Protein AF-0000000076607196 (afdb_homodimer)

InterPro domains:
  IPR001736 Phospholipase D/Transphosphatidylase [PS50035] (88-115)
  IPR025202 Cardiolipin synthase-like, phospholipase D-like domain [PF13091] (19-142)
  IPR051406 Phospholipase D domain-containing protein [PTHR43856] (17-153)

Organism: NCBI:txid889453

Secondary structure (DSSP, 8-state):
-------EEEE-S-HHHHHHHHHHH--SEEEEE-S-B--HHHHHHHHHHHHTT-EEEEEEESBGGGGGS--HHHHHTT-EEEEE-TTTS-EE--EEEEETTTEEEEES--BSHHHHHTEE--EEEE--HHHHHHHHHHHHHHHHT-EETTS---B--SBHHHHHHHHHHHHHHHHHHHHHHHHHHHHHHTT----HHHHHHHHHHHHHHHHHHHHHHSTTSSTHHHHHHHHHTT-GGGSHHHHHTSHHHHTTS-HHHHHHHHHHHHHH-/-------EEEE-S-HHHHHHHHHHH--SEEEEE-S-B--HHHHHHHHHHHHTT-EEEEEEESBGGGGGS--HHHHHTT-EEEEE-TTTS-EE--EEEEETTTEEEEES--BSHHHHHTEE--EEEE--HHHHHHHHHHHHHHHHT-EETTS---B--SBHHHHHHHHHHHHHHHHHHHHHHHHHHHHHHTT----HHHHHHHHHHHHHHHHHHHHHHSTTSSTHHHHHHHHHTT-GGGSHHHHHTSHHHHTTS-HHHHHHHHHHHHHH-

Sequence (538 aa):
MINETTILKASFKNIKTSIIECIQNSQHEIKIAVAWFTNKEILGELIEKLDNGVTVSILISDDKINLRLDKDPFIRHGGEIRIIPSEHYKFLHEKFAIFDNEKILMGSYNYTYNAEYKNYESIIITDNKGVIKQYNVRFKKIIENSIVYGQSNFSSCISNGVIASEIELEQIENELRDELLNTLSECKNLKVKLNYNGIYDLIEKYGAIGTPKRLIATGVDSIQSGFVKLWEIKRLDLTFEAIILKDKYKILFDDNTINEALKRIDKFKMINETTILKASFKNIKTSIIECIQNSQHEIKIAVAWFTNKEILGELIEKLDNGVTVSILISDDKINLRLDKDPFIRHGGEIRIIPSEHYKFLHEKFAIFDNEKILMGSYNYTYNAEYKNYESIIITDNKGVIKQYNVRFKKIIENSIVYGQSNFSSCISNGVIASEIELEQIENELRDELLNTLSECKNLKVKLNYNGIYDLIEKYGAIGTPKRLIATGVDSIQSGFVKLWEIKRLDLTFEAIILKDKYKILFDDNTINEALKRIDKFK

Foldseek 3Di:
DPPPDKDKDKDFAPVVVVLLVLLQPFQAEKEWEAAAAAQLQSLLSNLVNLVNHHAYEYEYELACNNVNHDCVSVVVSPYFYKYADCVVHNTRHWTKMQGNLQKMKTWRAGNALCSRQPDRIMIIMIRDNVVSVVVVVVSVVRVVRIGTPPPDNGDHDDDPVVVVVRVLLVVLLVVLLVLLVVLVVVCVVVVQDAPSVVLVVQCVRRNSLNSLLVLLVVPDDDSVVRCVSCLVVPNNCSDSLNSCQPPSNVSSDDPVSVVSSVVSVVVSD/DPPPDKDKDKDFAPVVVVLLVLLQPFQAEKEWEAAAAAQLQSQLSNLVNLLNHHAYEYEYELACNNVNHDCVSVVVSPYFYWYQDCVVPNTRHWTKMQGNLQKMKTWRAGNALCSRQPDRIMIIMIRDNVVSVVVVVVSVVRVVRIGTPPPDNRDHDDDPVVVVVRVLLVVLLVVLLVLLVVLLVVCVVVVQDAPSVVLVVQCVRRNSLNSLLVLLVVPDDDSVVSCVSCLVVPNNCSDSLVSCQPPSNVSSDDPVSVVSSVVSVVVSD

Radius of gyration: 26.35 Å; Cα contacts (8 Å, |Δi|>4): 942; chains: 2; bounding box: 47×84×67 Å

Solvent-accessible surface area (backbone atoms only — not comparable to full-atom values): 27847 Å² total; per-residue (Å²): 129,85,81,74,78,67,50,73,42,75,43,69,61,67,55,67,57,54,52,50,51,50,57,71,69,43,71,51,35,36,42,36,36,28,34,40,55,49,38,41,36,60,52,28,56,50,43,54,39,30,75,69,67,23,48,44,41,37,38,31,24,28,37,49,69,36,67,75,33,84,56,60,68,41,42,74,58,66,38,43,51,30,25,26,45,46,92,84,42,53,33,46,53,27,26,37,35,36,34,52,88,52,36,33,40,36,20,38,57,40,46,29,62,52,40,70,61,42,34,40,36,35,37,39,38,30,45,44,64,67,56,48,52,52,49,50,53,50,50,54,56,52,54,72,61,38,43,53,62,87,77,63,77,64,42,69,41,68,4,58,34,42,49,44,52,48,48,52,51,51,49,50,42,50,51,47,34,51,51,54,51,50,38,50,52,50,36,52,74,68,65,55,90,58,66,56,71,60,50,55,48,35,36,71,42,15,25,54,59,34,31,48,51,50,56,62,70,60,31,69,75,71,72,37,44,46,51,50,55,29,45,76,71,72,36,52,73,62,29,63,47,48,51,48,64,36,77,84,44,39,68,77,51,55,67,67,57,52,49,52,30,49,50,54,49,58,71,73,95,130,84,80,74,77,66,51,74,43,75,44,70,63,67,56,67,57,53,51,50,51,50,57,70,69,44,71,51,34,37,41,36,36,29,32,40,54,49,38,41,34,60,51,28,56,49,42,53,39,30,75,68,66,24,48,44,40,38,39,31,25,28,37,49,69,37,67,74,32,84,54,60,68,42,42,74,57,66,36,45,51,30,24,27,45,47,91,81,43,53,34,43,53,28,26,38,34,35,35,53,87,53,36,34,41,36,21,39,58,42,45,30,63,52,42,72,62,42,33,39,36,35,37,40,38,30,45,43,62,68,56,47,52,53,50,51,53,49,51,54,56,52,54,71,62,37,42,56,61,87,75,62,78,64,42,72,40,68,3,58,33,41,49,44,51,48,48,50,52,50,48,49,42,48,52,47,35,51,50,52,50,50,38,51,51,50,36,53,75,69,66,55,89,58,67,57,69,59,51,53,49,34,36,71,42,16,26,54,60,35,31,50,51,51,52,63,69,61,30,70,76,71,70,36,45,47,50,52,54,28,45,77,72,70,37,52,74,63,29,64,45,47,50,47,65,35,78,84,44,39,69,78,50,55,69,68,57,51,48,51,31,48,50,55,50,59,71,74,96

Structure (mmCIF, N/CA/C/O backbone):
data_AF-0000000076607196-model_v1
#
loop_
_entity.id
_entity.type
_entity.pdbx_description
1 polymer 'phospholipase D'
#
loop_
_atom_site.group_PDB
_atom_site.id
_atom_site.type_symbol
_atom_site.label_atom_id
_atom_site.label_alt_id
_atom_site.label_comp_id
_atom_site.label_asym_id
_atom_site.label_entity_id
_atom_site.label_seq_id
_atom_site.pdbx_PDB_ins_code
_atom_site.Cartn_x
_atom_site.Cartn_y
_atom_site.Cartn_z
_atom_site.occupancy
_atom_site.B_iso_or_equiv
_atom_site.auth_seq_id
_atom_site.auth_comp_id
_atom_site.auth_asym_id
_atom_site.auth_atom_id
_atom_site.pdbx_PDB_model_num
ATOM 1 N N . MET A 1 1 ? 9.5 -12.242 35.688 1 24.69 1 MET A N 1
ATOM 2 C CA . MET A 1 1 ? 9.703 -12.031 34.281 1 24.69 1 MET A CA 1
ATOM 3 C C . MET A 1 1 ? 8.562 -11.219 33.656 1 24.69 1 MET A C 1
ATOM 5 O O . MET A 1 1 ? 7.418 -11.68 33.625 1 24.69 1 MET A O 1
ATOM 9 N N . ILE A 1 2 ? 8.383 -9.938 33.844 1 32.41 2 ILE A N 1
ATOM 10 C CA . ILE A 1 2 ? 7.238 -9.047 33.719 1 32.41 2 ILE A CA 1
ATOM 11 C C . ILE A 1 2 ? 6.621 -9.227 32.312 1 32.41 2 ILE A C 1
ATOM 13 O O . ILE A 1 2 ? 7.332 -9.234 31.312 1 32.41 2 ILE A O 1
ATOM 17 N N . ASN A 1 3 ? 5.73 -10 31.938 1 40.09 3 ASN A N 1
ATOM 18 C CA . ASN A 1 3 ? 4.941 -10.469 30.812 1 40.09 3 ASN A CA 1
ATOM 19 C C . ASN A 1 3 ? 4.543 -9.32 29.891 1 40.09 3 ASN A C 1
ATOM 21 O O . ASN A 1 3 ? 3.535 -8.648 30.125 1 40.09 3 ASN A O 1
ATOM 25 N N . GLU A 1 4 ? 5.41 -8.359 29.516 1 47.78 4 GLU A N 1
ATOM 26 C CA . GLU A 1 4 ? 5.188 -7.051 28.906 1 47.78 4 GLU A CA 1
ATOM 27 C C . GLU A 1 4 ? 4.348 -7.172 27.625 1 47.78 4 GLU A C 1
ATOM 29 O O . GLU A 1 4 ? 4.688 -7.93 26.719 1 47.78 4 GLU A O 1
ATOM 34 N N . THR A 1 5 ? 3.08 -6.988 27.688 1 65 5 THR A N 1
ATOM 35 C CA . THR A 1 5 ? 1.989 -7.133 26.719 1 65 5 THR A CA 1
ATOM 36 C C . THR A 1 5 ? 2.289 -6.355 25.438 1 65 5 THR A C 1
ATOM 38 O O . THR A 1 5 ? 2.445 -5.133 25.469 1 65 5 THR A O 1
ATOM 41 N N . THR A 1 6 ? 2.787 -7.016 24.375 1 77.88 6 THR A N 1
ATOM 42 C CA . THR A 1 6 ? 3.059 -6.469 23.047 1 77.88 6 THR A CA 1
ATOM 43 C C . THR A 1 6 ? 1.803 -5.836 22.453 1 77.88 6 THR A C 1
ATOM 45 O O . THR A 1 6 ? 0.726 -6.434 22.484 1 77.88 6 THR A O 1
ATOM 48 N N . ILE A 1 7 ? 1.926 -4.547 22.281 1 86.81 7 ILE A N 1
ATOM 49 C CA . ILE A 1 7 ? 0.84 -3.812 21.641 1 86.81 7 ILE A CA 1
ATOM 50 C C . ILE A 1 7 ? 0.735 -4.227 20.172 1 86.81 7 ILE A C 1
ATOM 52 O O . ILE A 1 7 ? 1.75 -4.371 19.5 1 86.81 7 ILE A O 1
ATOM 56 N N . LEU A 1 8 ? -0.375 -4.578 19.797 1 91.81 8 LEU A N 1
ATOM 57 C CA . LEU A 1 8 ? -0.726 -4.797 18.406 1 91.81 8 LEU A CA 1
ATOM 58 C C . LEU A 1 8 ? -2.104 -4.223 18.094 1 91.81 8 LEU A C 1
ATOM 60 O O . LEU A 1 8 ? -3.121 -4.773 18.516 1 91.81 8 LEU A O 1
ATOM 64 N N . LYS A 1 9 ? -2.049 -3.152 17.344 1 91.44 9 LYS A N 1
ATOM 65 C CA . LYS A 1 9 ? -3.285 -2.414 17.109 1 91.44 9 LYS A CA 1
ATOM 66 C C . LYS A 1 9 ? -3.475 -2.115 15.625 1 91.44 9 LYS A C 1
ATOM 68 O O . LYS A 1 9 ? -2.543 -1.673 14.945 1 91.44 9 LYS A O 1
ATOM 73 N N . ALA A 1 10 ? -4.676 -2.414 15.195 1 94.38 10 ALA A N 1
ATOM 74 C CA . ALA A 1 10 ? -5.047 -2.016 13.836 1 94.38 10 ALA A CA 1
ATOM 75 C C . ALA A 1 10 ? -5.777 -0.676 13.844 1 94.38 10 ALA A C 1
ATOM 77 O O . ALA A 1 10 ? -6.508 -0.363 14.781 1 94.38 10 ALA A O 1
ATOM 78 N N . SER A 1 11 ? -5.559 0.136 12.828 1 92 11 SER A N 1
ATOM 79 C CA . SER A 1 11 ? -6.266 1.399 12.641 1 92 11 SER A CA 1
ATOM 80 C C . SER A 1 11 ? -6.746 1.559 11.203 1 92 11 SER A C 1
ATOM 82 O O . SER A 1 11 ? -5.992 1.317 10.258 1 92 11 SER A O 1
ATOM 84 N N . PHE A 1 12 ? -8.008 2.008 11.117 1 93.19 12 PHE A N 1
ATOM 85 C CA . PHE A 1 12 ? -8.625 2.139 9.797 1 93.19 12 PHE A CA 1
ATOM 86 C C . PHE A 1 12 ? -9.062 3.576 9.547 1 93.19 12 PHE A C 1
ATOM 88 O O . PHE A 1 12 ? -9.422 3.934 8.422 1 93.19 12 PHE A O 1
ATOM 95 N N . LYS A 1 13 ? -9.07 4.348 10.578 1 84.56 13 LYS A N 1
ATOM 96 C CA . LYS A 1 13 ? -9.5 5.742 10.523 1 84.56 13 LYS A CA 1
ATOM 97 C C . LYS A 1 13 ? -8.555 6.641 11.32 1 84.56 13 LYS A C 1
ATOM 99 O O . LYS A 1 13 ? -7.832 6.168 12.195 1 84.56 13 LYS A O 1
ATOM 104 N N . ASN A 1 14 ? -8.484 7.859 10.93 1 83.62 14 ASN A N 1
ATOM 105 C CA . ASN A 1 14 ? -7.656 8.852 11.617 1 83.62 14 ASN A CA 1
ATOM 106 C C . ASN A 1 14 ? -6.195 8.414 11.672 1 83.62 14 ASN A C 1
ATOM 108 O O . ASN A 1 14 ? -5.562 8.492 12.727 1 83.62 14 ASN A O 1
ATOM 112 N N . ILE A 1 15 ? -5.809 7.891 10.633 1 91.5 15 ILE A N 1
ATOM 113 C CA . ILE A 1 15 ? -4.465 7.328 10.578 1 91.5 15 ILE A CA 1
ATOM 114 C C . ILE A 1 15 ? -3.432 8.4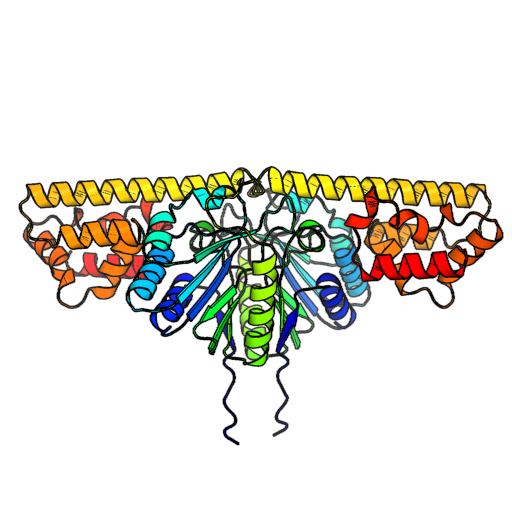53 10.688 1 91.5 15 ILE A C 1
ATOM 116 O O . ILE A 1 15 ? -2.436 8.32 11.398 1 91.5 15 ILE A O 1
ATOM 120 N N . LYS A 1 16 ? -3.678 9.562 10.023 1 83.56 16 LYS A N 1
ATOM 121 C CA . LYS A 1 16 ? -2.766 10.703 10.117 1 83.56 16 LYS A CA 1
ATOM 122 C C . LYS A 1 16 ? -2.557 11.117 11.57 1 83.56 16 LYS A C 1
ATOM 124 O O . LYS A 1 16 ? -1.429 11.398 11.977 1 83.56 16 LYS A O 1
ATOM 129 N N . THR A 1 17 ? -3.635 11.125 12.328 1 82.44 17 THR A N 1
ATOM 130 C CA . THR A 1 17 ? -3.555 11.492 13.734 1 82.44 17 THR A CA 1
ATOM 131 C C . THR A 1 17 ? -2.646 10.531 14.5 1 82.44 17 THR A C 1
ATOM 133 O O . THR A 1 17 ? -1.844 10.953 15.328 1 82.44 17 THR A O 1
ATOM 136 N N . SER A 1 18 ? -2.801 9.273 14.211 1 90.56 18 SER A N 1
ATOM 137 C CA . SER A 1 18 ? -1.953 8.273 14.852 1 90.56 18 SER A CA 1
ATOM 138 C C . SER A 1 18 ? -0.483 8.484 14.508 1 90.56 18 SER A C 1
ATOM 140 O O . SER A 1 18 ? 0.388 8.359 15.367 1 90.56 18 SER A O 1
ATOM 142 N N . ILE A 1 19 ? -0.233 8.836 13.297 1 93.56 19 ILE A N 1
ATOM 143 C CA . ILE A 1 19 ? 1.129 9.086 12.836 1 93.56 19 ILE A CA 1
ATOM 144 C C . ILE A 1 19 ? 1.701 10.297 13.562 1 93.56 19 ILE A C 1
ATOM 146 O O . ILE A 1 19 ? 2.811 10.242 14.102 1 93.56 19 ILE A O 1
ATOM 150 N N . ILE A 1 20 ? 0.947 11.336 13.594 1 87 20 ILE A N 1
ATOM 151 C CA . ILE A 1 20 ? 1.386 12.57 14.227 1 87 20 ILE A CA 1
ATOM 152 C C . ILE A 1 20 ? 1.649 12.328 15.711 1 87 20 ILE A C 1
ATOM 154 O O . ILE A 1 20 ? 2.645 12.812 16.266 1 87 20 ILE A O 1
ATOM 158 N N . GLU A 1 21 ? 0.777 11.57 16.344 1 90.12 21 GLU A N 1
ATOM 159 C CA . GLU A 1 21 ? 0.98 11.242 17.766 1 90.12 21 GLU A CA 1
ATOM 160 C C . GLU A 1 21 ? 2.299 10.508 17.969 1 90.12 21 GLU A C 1
ATOM 162 O O . GLU A 1 21 ? 3.031 10.789 18.922 1 90.12 21 GLU A O 1
ATOM 167 N N . CYS A 1 22 ? 2.562 9.578 17.156 1 96.38 22 CYS A N 1
ATOM 168 C CA . CYS A 1 22 ? 3.824 8.844 17.25 1 96.38 22 CYS A CA 1
ATOM 169 C C . CYS A 1 22 ? 5.012 9.781 17.062 1 96.38 22 CYS A C 1
ATOM 171 O O . CYS A 1 22 ? 6.004 9.688 17.781 1 96.38 22 CYS A O 1
ATOM 173 N N . ILE A 1 23 ? 4.918 10.68 16.078 1 95.38 23 ILE A N 1
ATOM 174 C CA . ILE A 1 23 ? 5.973 11.656 15.828 1 95.38 23 ILE A CA 1
ATOM 175 C C . ILE A 1 23 ? 6.18 12.523 17.062 1 95.38 23 ILE A C 1
ATOM 177 O O . ILE A 1 23 ? 7.305 12.656 17.562 1 95.38 23 ILE A O 1
ATOM 181 N N . GLN A 1 24 ? 5.102 13.008 17.594 1 92.31 24 GLN A N 1
ATOM 182 C CA . GLN A 1 24 ? 5.16 13.938 18.719 1 92.31 24 GLN A CA 1
ATOM 183 C C . GLN A 1 24 ? 5.758 13.266 19.953 1 92.31 24 GLN A C 1
ATOM 185 O O . GLN A 1 24 ? 6.441 13.906 20.75 1 92.31 24 GLN A O 1
ATOM 190 N N . ASN A 1 25 ? 5.598 12.008 20.094 1 96.19 25 ASN A N 1
ATOM 191 C CA . ASN A 1 25 ? 6.066 11.289 21.281 1 96.19 25 ASN A CA 1
ATOM 192 C C . ASN A 1 25 ? 7.508 10.812 21.109 1 96.19 25 ASN A C 1
ATOM 194 O O . ASN A 1 25 ? 8.133 10.352 22.062 1 96.19 25 ASN A O 1
ATOM 198 N N . SER A 1 26 ? 8.023 10.898 19.938 1 97.19 26 SER A N 1
ATOM 199 C CA . SER A 1 26 ? 9.383 10.445 19.672 1 97.19 26 SER A CA 1
ATOM 200 C C . SER A 1 26 ? 10.406 11.398 20.297 1 97.19 26 SER A C 1
ATOM 202 O O . SER A 1 26 ? 10.227 12.617 20.25 1 97.19 26 SER A O 1
ATOM 204 N N . GLN A 1 27 ? 11.547 10.812 20.75 1 97.88 27 GLN A N 1
ATOM 205 C CA . GLN A 1 27 ? 12.516 11.625 21.469 1 97.88 27 GLN A CA 1
ATOM 206 C C . GLN A 1 27 ? 13.914 11.484 20.875 1 97.88 27 GLN A C 1
ATOM 208 O O . GLN A 1 27 ? 14.781 12.336 21.109 1 97.88 27 GLN A O 1
ATOM 213 N N . HIS A 1 28 ? 14.211 10.492 20.109 1 98.19 28 HIS A N 1
ATOM 214 C CA . HIS A 1 28 ? 15.586 10.25 19.703 1 98.19 28 HIS A CA 1
ATOM 215 C C . HIS A 1 28 ? 15.695 10.117 18.188 1 98.19 28 HIS A C 1
ATOM 217 O O . HIS A 1 28 ? 16.5 10.805 17.562 1 98.19 28 HIS A O 1
ATOM 223 N N . GLU A 1 29 ? 14.914 9.18 17.656 1 98.69 29 GLU A N 1
ATOM 224 C CA . GLU A 1 29 ? 15.102 8.891 16.25 1 98.69 29 GLU A CA 1
ATOM 225 C C . GLU A 1 29 ? 13.781 8.484 15.586 1 98.69 29 GLU A C 1
ATOM 227 O O . GLU A 1 29 ? 12.992 7.742 16.172 1 98.69 29 GLU A O 1
ATOM 232 N N . ILE A 1 30 ? 13.578 8.992 14.398 1 98.75 30 ILE A N 1
ATOM 233 C CA . ILE A 1 30 ? 12.445 8.609 13.562 1 98.75 30 ILE A CA 1
ATOM 234 C C . ILE A 1 30 ? 12.945 8.141 12.195 1 98.75 30 ILE A C 1
ATOM 236 O O . ILE A 1 30 ? 13.727 8.836 11.547 1 98.75 30 ILE A O 1
ATOM 240 N N . LYS A 1 31 ? 12.586 6.961 11.758 1 98.81 31 LYS A N 1
ATOM 241 C CA . LYS A 1 31 ? 12.859 6.422 10.43 1 98.81 31 LYS A CA 1
ATOM 242 C C . LYS A 1 31 ? 11.57 6.176 9.656 1 98.81 31 LYS A C 1
ATOM 244 O O . LYS A 1 31 ? 10.656 5.512 10.164 1 98.81 31 LYS A O 1
ATOM 249 N N . ILE A 1 32 ? 11.477 6.711 8.477 1 98.69 32 ILE A N 1
ATOM 250 C CA . ILE A 1 32 ? 10.258 6.586 7.684 1 98.69 32 ILE A CA 1
ATOM 251 C C . ILE A 1 32 ? 10.609 6.078 6.289 1 98.69 32 ILE A C 1
ATOM 253 O O . ILE A 1 32 ? 11.539 6.578 5.648 1 98.69 32 ILE A O 1
ATOM 257 N N . ALA A 1 33 ? 9.945 5.078 5.805 1 98.38 33 ALA A N 1
ATOM 258 C CA . ALA A 1 33 ? 9.938 4.656 4.406 1 98.38 33 ALA A CA 1
ATOM 259 C C . ALA A 1 33 ? 8.516 4.672 3.838 1 98.38 33 ALA A C 1
ATOM 261 O O . ALA A 1 33 ? 7.629 3.994 4.352 1 98.38 33 ALA A O 1
ATOM 262 N N . VAL A 1 34 ? 8.32 5.441 2.846 1 96.5 34 VAL A N 1
ATOM 263 C CA . VAL A 1 34 ? 7 5.582 2.242 1 96.5 34 VAL A CA 1
ATOM 264 C C . VAL A 1 34 ? 7.141 5.84 0.744 1 96.5 34 VAL A C 1
ATOM 266 O O . VAL A 1 34 ? 8.078 6.512 0.307 1 96.5 34 VAL A O 1
ATOM 269 N N . ALA A 1 35 ? 6.227 5.371 -0.011 1 93.56 35 ALA A N 1
ATOM 270 C CA . ALA A 1 35 ? 6.332 5.551 -1.457 1 93.56 35 ALA A CA 1
ATOM 271 C C . ALA A 1 35 ? 6.141 7.016 -1.844 1 93.56 35 ALA A C 1
ATOM 273 O O . ALA A 1 35 ? 6.957 7.578 -2.576 1 93.56 35 ALA A O 1
ATOM 274 N N . TRP A 1 36 ? 5.082 7.598 -1.325 1 89.88 36 TRP A N 1
ATOM 275 C CA . TRP A 1 36 ? 4.727 8.969 -1.676 1 89.88 36 TRP A CA 1
ATOM 276 C C . TRP A 1 36 ? 4.531 9.82 -0.424 1 89.88 36 TRP A C 1
ATOM 278 O O . TRP A 1 36 ? 3.852 9.398 0.517 1 89.88 36 TRP A O 1
ATOM 288 N N . PHE A 1 37 ? 5.176 10.977 -0.429 1 91.31 37 PHE A N 1
ATOM 289 C CA . PHE A 1 37 ? 5.125 11.922 0.686 1 91.31 37 PHE A CA 1
ATOM 290 C C . PHE A 1 37 ? 4.832 13.328 0.192 1 91.31 37 PHE A C 1
ATOM 292 O O . PHE A 1 37 ? 5.734 14.031 -0.27 1 91.31 37 PHE A O 1
ATOM 299 N N . THR A 1 38 ? 3.51 13.758 0.381 1 80.62 38 THR A N 1
ATOM 300 C CA . THR A 1 38 ? 3.139 15.094 -0.071 1 80.62 38 THR A CA 1
ATOM 301 C C . THR A 1 38 ? 2.398 15.852 1.027 1 80.62 38 THR A C 1
ATOM 303 O O . THR A 1 38 ? 2.051 17.016 0.857 1 80.62 38 THR A O 1
ATOM 306 N N . ASN A 1 39 ? 2.141 15.211 2.145 1 80 39 ASN A N 1
ATOM 307 C CA . ASN A 1 39 ? 1.383 15.82 3.232 1 80 39 ASN A CA 1
ATOM 308 C C . ASN A 1 39 ? 2.232 16.812 4.023 1 80 39 ASN A C 1
ATOM 310 O O . ASN A 1 39 ? 3.086 16.406 4.816 1 80 39 ASN A O 1
ATOM 314 N N . LYS A 1 40 ? 1.999 18.016 3.9 1 74.94 40 LYS A N 1
ATOM 315 C CA . LYS A 1 40 ? 2.803 19.094 4.484 1 74.94 40 LYS A CA 1
ATOM 316 C C . LYS A 1 40 ? 2.697 19.094 6.008 1 74.94 40 LYS A C 1
ATOM 318 O O . LYS A 1 40 ? 3.664 19.422 6.699 1 74.94 40 LYS A O 1
ATOM 323 N N . GLU A 1 41 ? 1.531 18.766 6.586 1 73.38 41 GLU A N 1
ATOM 324 C CA . GLU A 1 41 ? 1.349 18.734 8.031 1 73.38 41 GLU A CA 1
ATOM 325 C C . GLU A 1 41 ? 2.303 17.734 8.688 1 73.38 41 GLU A C 1
ATOM 327 O O . GLU A 1 41 ? 2.92 18.047 9.711 1 73.38 41 GLU A O 1
ATOM 332 N N . ILE A 1 42 ? 2.383 16.641 8.102 1 86.12 42 ILE A N 1
ATOM 333 C CA . ILE A 1 42 ? 3.275 15.617 8.641 1 86.12 42 ILE A CA 1
ATOM 334 C C . ILE A 1 42 ? 4.723 16.109 8.555 1 86.12 42 ILE A C 1
ATOM 336 O O . ILE A 1 42 ? 5.496 15.945 9.5 1 86.12 42 ILE A O 1
ATOM 340 N N . LEU A 1 43 ? 5.086 16.672 7.418 1 88.25 43 LEU A N 1
ATOM 341 C CA . LEU A 1 43 ? 6.441 17.188 7.266 1 88.25 43 LEU A CA 1
ATOM 342 C C . LEU A 1 43 ? 6.742 18.234 8.328 1 88.25 43 LEU A C 1
ATOM 344 O O . LEU A 1 43 ? 7.844 18.266 8.883 1 88.25 43 LEU A O 1
ATOM 348 N N . GLY A 1 44 ? 5.785 19.094 8.555 1 83.75 44 GLY A N 1
ATOM 349 C CA . GLY A 1 44 ? 5.957 20.109 9.586 1 83.75 44 GLY A CA 1
ATOM 350 C C . GLY A 1 44 ? 6.227 19.516 10.953 1 83.75 44 GLY A C 1
ATOM 351 O O . GLY A 1 44 ? 7.086 20.016 11.688 1 83.75 44 GLY A O 1
ATOM 352 N N . GLU A 1 45 ? 5.465 18.5 11.336 1 86.75 45 GLU A N 1
ATOM 353 C CA . GLU A 1 45 ? 5.68 17.797 12.602 1 86.75 45 GLU A CA 1
ATOM 354 C C . GLU A 1 45 ? 7.094 17.234 12.695 1 86.75 45 GLU A C 1
ATOM 356 O O . GLU A 1 45 ? 7.723 17.297 13.75 1 86.75 45 GLU A O 1
ATOM 361 N N . LEU A 1 46 ? 7.594 16.766 11.633 1 95.44 46 LEU A N 1
ATOM 362 C CA . LEU A 1 46 ? 8.93 16.172 11.602 1 95.44 46 LEU A CA 1
ATOM 363 C C . LEU A 1 46 ? 10 17.25 11.742 1 95.44 46 LEU A C 1
ATOM 365 O O . LEU A 1 46 ? 11.016 17.047 12.414 1 95.44 46 LEU A O 1
ATOM 369 N N . ILE A 1 47 ? 9.797 18.391 11.062 1 90.25 47 ILE A N 1
ATOM 370 C CA . ILE A 1 47 ? 10.742 19.5 11.172 1 90.25 47 ILE A CA 1
ATOM 371 C C . ILE A 1 47 ? 10.82 19.969 12.625 1 90.25 47 ILE A C 1
ATOM 373 O O . ILE A 1 47 ? 11.914 20.234 13.133 1 90.25 47 ILE A O 1
ATOM 377 N N . GLU A 1 48 ? 9.656 20.031 13.25 1 88.62 48 GLU A N 1
ATOM 378 C CA . GLU A 1 48 ? 9.648 20.406 14.664 1 88.62 48 GLU A CA 1
ATOM 379 C C . GLU A 1 48 ? 10.492 19.438 15.492 1 88.62 48 GLU A C 1
ATOM 381 O O . GLU A 1 48 ? 11.203 19.859 16.406 1 88.62 48 GLU A O 1
ATOM 386 N N . LYS A 1 49 ? 10.414 18.219 15.227 1 95.25 49 LYS A N 1
ATOM 387 C CA . LYS A 1 49 ? 11.195 17.219 15.953 1 95.25 49 LYS A CA 1
ATOM 388 C C . LYS A 1 49 ? 12.688 17.391 15.695 1 95.25 49 LYS A C 1
ATOM 390 O O . LYS A 1 49 ? 13.508 17.219 16.609 1 95.25 49 LYS A O 1
ATOM 395 N N . LEU A 1 50 ? 13.039 17.688 14.484 1 95.5 50 LEU A N 1
ATOM 396 C CA . LEU A 1 50 ? 14.43 18 14.172 1 95.5 50 LEU A CA 1
ATOM 397 C C . LEU A 1 50 ? 14.945 19.141 15.039 1 95.5 50 LEU A C 1
ATOM 399 O O . LEU A 1 50 ? 16.031 19.047 15.609 1 95.5 50 LEU A O 1
ATOM 403 N N . ASP A 1 51 ? 14.148 20.109 15.18 1 93.69 51 ASP A N 1
ATOM 404 C CA . ASP A 1 51 ? 14.516 21.297 15.961 1 93.69 51 ASP A CA 1
ATOM 405 C C . ASP A 1 51 ? 14.703 20.938 17.438 1 93.69 51 ASP A C 1
ATOM 407 O O . ASP A 1 51 ? 15.406 21.641 18.156 1 93.69 51 ASP A O 1
ATOM 411 N N . ASN A 1 52 ? 14.133 19.859 17.828 1 95.88 52 ASN A N 1
ATOM 412 C CA . ASN A 1 52 ? 14.234 19.422 19.219 1 95.88 52 ASN A CA 1
ATOM 413 C C . ASN A 1 52 ? 15.289 18.344 19.391 1 95.88 52 ASN A C 1
ATOM 415 O O . ASN A 1 52 ? 15.289 17.625 20.391 1 95.88 52 ASN A O 1
ATOM 419 N N . GLY A 1 53 ? 16.062 18.094 18.375 1 97.44 53 GLY A N 1
ATOM 420 C CA . GLY A 1 53 ? 17.234 17.25 18.516 1 97.44 53 GLY A CA 1
ATOM 421 C C . GLY A 1 53 ? 16.984 15.812 18.094 1 97.44 53 GLY A C 1
ATOM 422 O O . GLY A 1 53 ? 17.844 14.953 18.281 1 97.44 53 GLY A O 1
ATOM 423 N N . VAL A 1 54 ? 15.828 15.531 17.609 1 98.25 54 VAL A N 1
ATOM 424 C CA . VAL A 1 54 ? 15.508 14.188 17.125 1 98.25 54 VAL A CA 1
ATOM 425 C C . VAL A 1 54 ? 16.094 13.977 15.734 1 98.25 54 VAL A C 1
ATOM 427 O O . VAL A 1 54 ? 16.016 14.867 14.883 1 98.25 54 VAL A O 1
ATOM 430 N N . THR A 1 55 ? 16.75 12.852 15.5 1 98.69 55 THR A N 1
ATOM 431 C CA . THR A 1 55 ? 17.219 12.516 14.164 1 98.69 55 THR A CA 1
ATOM 432 C C . THR A 1 55 ? 16.094 11.93 13.32 1 98.69 55 THR A C 1
ATOM 434 O O . THR A 1 55 ? 15.383 11.031 13.766 1 98.69 55 THR A O 1
ATOM 437 N N . VAL A 1 56 ? 15.922 12.453 12.133 1 98.44 56 VAL A N 1
ATOM 438 C CA . VAL A 1 56 ? 14.844 11.984 11.273 1 98.44 56 VAL A CA 1
ATOM 439 C C . VAL A 1 56 ? 15.406 11.594 9.906 1 98.44 56 VAL A C 1
ATOM 441 O O . VAL A 1 56 ? 16.078 12.391 9.258 1 98.44 56 VAL A O 1
ATOM 444 N N . SER A 1 57 ? 15.18 10.367 9.461 1 98.44 57 SER A N 1
ATOM 445 C CA . SER A 1 57 ? 15.562 9.859 8.148 1 98.44 57 SER A CA 1
ATOM 446 C C . SER A 1 57 ? 14.344 9.398 7.359 1 98.44 57 SER A C 1
ATOM 448 O O . SER A 1 57 ? 13.531 8.617 7.863 1 98.44 57 SER A O 1
ATOM 450 N N . ILE A 1 58 ? 14.25 9.875 6.145 1 98 58 ILE A N 1
ATOM 451 C CA . ILE A 1 58 ? 13.094 9.555 5.316 1 98 58 ILE A CA 1
ATOM 452 C C . ILE A 1 58 ? 13.555 8.93 4.004 1 98 58 ILE A C 1
ATOM 454 O O . ILE A 1 58 ? 14.477 9.438 3.354 1 98 58 ILE A O 1
ATOM 458 N N . LEU A 1 59 ? 12.977 7.816 3.609 1 97.56 59 LEU A N 1
ATOM 459 C CA . LEU A 1 59 ? 13.109 7.191 2.299 1 97.56 59 LEU A CA 1
ATOM 460 C C . LEU A 1 59 ? 11.828 7.332 1.492 1 97.56 59 LEU A C 1
ATOM 462 O O . LEU A 1 59 ? 10.742 7.031 1.992 1 97.56 59 LEU A O 1
ATOM 466 N N . ILE A 1 60 ? 11.938 7.777 0.215 1 94.44 60 ILE A N 1
ATOM 467 C CA . ILE A 1 60 ? 10.766 7.871 -0.651 1 94.44 60 ILE A CA 1
ATOM 468 C C . ILE A 1 60 ? 11.094 7.297 -2.027 1 94.44 60 ILE A C 1
ATOM 470 O O . ILE A 1 60 ? 12.266 7.07 -2.35 1 94.44 60 ILE A O 1
ATOM 474 N N . SER A 1 61 ? 10.078 7.078 -2.816 1 91.38 61 SER A N 1
ATOM 475 C CA . SER A 1 61 ? 10.281 6.598 -4.18 1 91.38 61 SER A CA 1
ATOM 476 C C . SER A 1 61 ? 10.727 7.727 -5.102 1 91.38 61 SER A C 1
ATOM 478 O O . SER A 1 61 ? 10.688 8.898 -4.727 1 91.38 61 SER A O 1
ATOM 480 N N . ASP A 1 62 ? 11.125 7.383 -6.316 1 87.88 62 ASP A N 1
ATOM 481 C CA . ASP A 1 62 ? 11.57 8.383 -7.281 1 87.88 62 ASP A CA 1
ATOM 482 C C . ASP A 1 62 ? 10.422 8.844 -8.18 1 87.88 62 ASP A C 1
ATOM 484 O O . ASP A 1 62 ? 10.648 9.305 -9.297 1 87.88 62 ASP A O 1
ATOM 488 N N . ASP A 1 63 ? 9.242 8.609 -7.695 1 84.5 63 ASP A N 1
ATOM 489 C CA . ASP A 1 63 ? 8.094 9.07 -8.477 1 84.5 63 ASP A CA 1
ATOM 490 C C . ASP A 1 63 ? 7.977 10.594 -8.414 1 84.5 63 ASP A C 1
ATOM 492 O O . ASP A 1 63 ? 8.18 11.195 -7.363 1 84.5 63 ASP A O 1
ATOM 496 N N . LYS A 1 64 ? 7.551 11.172 -9.492 1 80 64 LYS A N 1
ATOM 497 C CA . LYS A 1 64 ? 7.477 12.617 -9.633 1 80 64 LYS A CA 1
ATOM 498 C C . LYS A 1 64 ? 6.461 13.219 -8.664 1 80 64 LYS A C 1
ATOM 500 O O . LYS A 1 64 ? 6.535 14.406 -8.328 1 80 64 LYS A O 1
ATOM 505 N N . ILE A 1 65 ? 5.512 12.5 -8.195 1 79.44 65 ILE A N 1
ATOM 506 C CA . ILE A 1 65 ? 4.523 12.969 -7.23 1 79.44 65 ILE A CA 1
ATOM 507 C C . ILE A 1 65 ? 5.227 13.523 -5.996 1 79.44 65 ILE A C 1
ATOM 509 O O . ILE A 1 65 ? 4.762 14.492 -5.391 1 79.44 65 ILE A O 1
ATOM 513 N N . ASN A 1 66 ? 6.344 13 -5.703 1 87.31 66 ASN A N 1
ATOM 514 C CA . ASN A 1 66 ? 7.055 13.398 -4.492 1 87.31 66 ASN A CA 1
ATOM 515 C C . ASN A 1 66 ? 7.672 14.789 -4.637 1 87.31 66 ASN A C 1
ATOM 517 O O . ASN A 1 66 ? 8.094 15.391 -3.646 1 87.31 66 ASN A O 1
ATOM 521 N N . LEU A 1 67 ? 7.746 15.281 -5.859 1 81 67 LEU A N 1
ATOM 522 C CA . LEU A 1 67 ? 8.266 16.625 -6.086 1 81 67 LEU A CA 1
ATOM 523 C C . LEU A 1 67 ? 7.207 17.672 -5.773 1 81 67 LEU A C 1
ATOM 525 O O . LEU A 1 67 ? 7.512 18.875 -5.695 1 81 67 LEU A O 1
ATOM 529 N N . ARG A 1 68 ? 6.02 17.203 -5.547 1 74.25 68 ARG A N 1
ATOM 530 C CA . ARG A 1 68 ? 4.906 18.125 -5.344 1 74.25 68 ARG A CA 1
ATOM 531 C C . ARG A 1 68 ? 5.008 18.812 -3.986 1 74.25 68 ARG A C 1
ATOM 533 O O . ARG A 1 68 ? 4.344 19.828 -3.748 1 74.25 68 ARG A O 1
ATOM 540 N N . LEU A 1 69 ? 5.699 18.312 -3.068 1 77.31 69 LEU A N 1
ATOM 541 C CA . LEU A 1 69 ? 5.996 18.953 -1.788 1 77.31 69 LEU A CA 1
ATOM 542 C C . LEU A 1 69 ? 7.473 19.312 -1.692 1 77.31 69 LEU A C 1
ATOM 544 O O . LEU A 1 69 ? 8.344 18.469 -1.885 1 77.31 69 LEU A O 1
ATOM 548 N N . ASP A 1 70 ? 7.719 20.594 -1.451 1 81.44 70 ASP A N 1
ATOM 549 C CA . ASP A 1 70 ? 9.094 21.031 -1.24 1 81.44 70 ASP A CA 1
ATOM 550 C C . ASP A 1 70 ? 9.656 20.484 0.066 1 81.44 70 ASP A C 1
ATOM 552 O O . ASP A 1 70 ? 9.133 20.781 1.146 1 81.44 70 ASP A O 1
ATOM 556 N N . LYS A 1 71 ? 10.719 19.797 -0.023 1 86.88 71 LYS A N 1
ATOM 557 C CA . LYS A 1 71 ? 11.305 19.156 1.154 1 86.88 71 LYS A CA 1
ATOM 558 C C . LYS A 1 71 ? 12.586 19.875 1.582 1 86.88 71 LYS A C 1
ATOM 560 O O . LYS A 1 71 ? 13.258 19.438 2.523 1 86.88 71 LYS A O 1
ATOM 565 N N . ASP A 1 72 ? 12.938 20.922 0.941 1 87.25 72 ASP A N 1
ATOM 566 C CA . ASP A 1 72 ? 14.164 21.656 1.242 1 87.25 72 ASP A CA 1
ATOM 567 C C . ASP A 1 72 ? 14.172 22.141 2.691 1 87.25 72 ASP A C 1
ATOM 569 O O . ASP A 1 72 ? 15.195 22.062 3.371 1 87.25 72 ASP A O 1
ATOM 573 N N . PRO A 1 73 ? 13.008 22.719 3.148 1 83.31 73 PRO A N 1
ATOM 574 C CA . PRO A 1 73 ? 13.016 23.125 4.555 1 83.31 73 PRO A CA 1
ATOM 575 C C . PRO A 1 73 ? 13.391 21.984 5.504 1 83.31 73 PRO A C 1
ATOM 577 O O . PRO A 1 73 ? 14.125 22.203 6.469 1 83.31 73 PRO A O 1
ATOM 580 N N . PHE A 1 74 ? 12.891 20.844 5.277 1 93.25 74 PHE A N 1
ATOM 581 C CA . PHE A 1 74 ? 13.211 19.672 6.098 1 93.25 74 PHE A CA 1
ATOM 582 C C . PHE A 1 74 ? 14.711 19.406 6.105 1 93.25 74 PHE A C 1
ATOM 584 O O . PHE A 1 74 ? 15.305 19.172 7.164 1 93.25 74 PHE A O 1
ATOM 591 N N . ILE A 1 75 ? 15.328 19.469 4.926 1 93.81 75 ILE A N 1
ATOM 592 C CA . ILE A 1 75 ? 16.766 19.234 4.773 1 93.81 75 ILE A CA 1
ATOM 593 C C . ILE A 1 75 ? 17.547 20.328 5.488 1 93.81 75 ILE A C 1
ATOM 595 O O . ILE A 1 75 ? 18.516 20.047 6.184 1 93.81 75 ILE A O 1
ATOM 599 N N . ARG A 1 76 ? 17.125 21.5 5.363 1 93.69 76 ARG A N 1
ATOM 600 C CA . ARG A 1 76 ? 17.797 22.641 5.973 1 93.69 76 ARG A CA 1
ATOM 601 C C . ARG A 1 76 ? 17.797 22.531 7.492 1 93.69 76 ARG A C 1
ATOM 603 O O . ARG A 1 76 ? 18.719 23.016 8.156 1 93.69 76 ARG A O 1
ATOM 610 N N . HIS A 1 77 ? 16.812 21.906 7.996 1 94.19 77 HIS A N 1
ATOM 611 C CA . HIS A 1 77 ? 16.719 21.75 9.445 1 94.19 77 HIS A CA 1
ATOM 612 C C . HIS A 1 77 ? 17.484 20.516 9.914 1 94.19 77 HIS A C 1
ATOM 614 O O . HIS A 1 77 ? 17.391 20.125 11.078 1 94.19 77 HIS A O 1
ATOM 620 N N . GLY A 1 78 ? 18.141 19.859 9 1 96.81 78 GLY A N 1
ATOM 621 C CA . GLY A 1 78 ? 19.031 18.766 9.375 1 96.81 78 GLY A CA 1
ATOM 622 C C . GLY A 1 78 ? 18.453 17.391 9.07 1 96.81 78 GLY A C 1
ATOM 623 O O . GLY A 1 78 ? 19.062 16.375 9.414 1 96.81 78 GLY A O 1
ATOM 624 N N . GLY A 1 79 ? 17.266 17.344 8.492 1 97.44 79 GLY A N 1
ATOM 625 C CA . GLY A 1 79 ? 16.672 16.078 8.125 1 97.44 79 GLY A CA 1
ATOM 626 C C . GLY A 1 79 ? 17.359 15.414 6.938 1 97.44 79 GLY A C 1
ATOM 627 O O . GLY A 1 79 ? 17.953 16.094 6.105 1 97.44 79 GLY A O 1
ATOM 628 N N . GLU A 1 80 ? 17.297 14.109 6.918 1 97.19 80 GLU A N 1
ATOM 629 C CA . GLU A 1 80 ? 17.844 13.352 5.785 1 97.19 80 GLU A CA 1
ATOM 630 C C . GLU A 1 80 ? 16.719 12.742 4.949 1 97.19 80 GLU A C 1
ATOM 632 O O . GLU A 1 80 ? 15.844 12.055 5.484 1 97.19 80 GLU A O 1
ATOM 637 N N . ILE A 1 81 ? 16.766 12.992 3.748 1 96.5 81 ILE A N 1
ATOM 638 C CA . ILE A 1 81 ? 15.812 12.383 2.822 1 96.5 81 ILE A CA 1
ATOM 639 C C . ILE A 1 81 ? 16.562 11.719 1.669 1 96.5 81 ILE A C 1
ATOM 641 O O . ILE A 1 81 ? 17.469 12.32 1.09 1 96.5 81 ILE A O 1
ATOM 645 N N . ARG A 1 82 ? 16.219 10.516 1.404 1 95.56 82 ARG A N 1
ATOM 646 C CA . ARG A 1 82 ? 16.844 9.758 0.321 1 95.56 82 ARG A CA 1
ATOM 647 C C . ARG A 1 82 ? 15.789 9.172 -0.617 1 95.56 82 ARG A C 1
ATOM 649 O O . ARG A 1 82 ? 14.633 9.023 -0.236 1 95.56 82 ARG A O 1
ATOM 656 N N . ILE A 1 83 ? 16.234 8.883 -1.795 1 94.19 83 ILE A N 1
ATOM 657 C CA . ILE A 1 83 ? 15.352 8.398 -2.855 1 94.19 83 ILE A CA 1
ATOM 658 C C . ILE A 1 83 ? 15.867 7.059 -3.375 1 94.19 83 ILE A C 1
ATOM 660 O O . ILE A 1 83 ? 17.078 6.875 -3.549 1 94.19 83 ILE A O 1
ATOM 664 N N . ILE A 1 84 ? 14.984 6.191 -3.586 1 91.12 84 ILE A N 1
ATOM 665 C CA . ILE A 1 84 ? 15.336 4.93 -4.234 1 91.12 84 ILE A CA 1
ATOM 666 C C . ILE A 1 84 ? 15.102 5.039 -5.738 1 91.12 84 ILE A C 1
ATOM 668 O O . ILE A 1 84 ? 13.961 5.133 -6.195 1 91.12 84 ILE A O 1
ATOM 672 N N . PRO A 1 85 ? 16.156 5.008 -6.492 1 86.69 85 PRO A N 1
ATOM 673 C CA . PRO A 1 85 ? 15.969 5.078 -7.945 1 86.69 85 PRO A CA 1
ATOM 674 C C . PRO A 1 85 ? 15.438 3.771 -8.539 1 86.69 85 PRO A C 1
ATOM 676 O O . PRO A 1 85 ? 16.172 2.779 -8.602 1 86.69 85 PRO A O 1
ATOM 679 N N . SER A 1 86 ? 14.219 3.844 -9.078 1 82 86 SER A N 1
ATOM 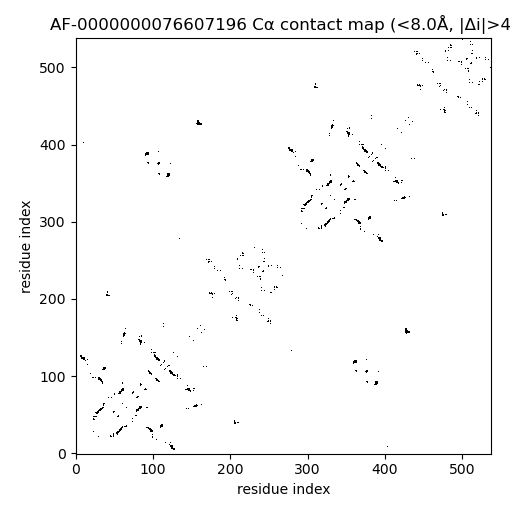680 C CA . SER A 1 86 ? 13.562 2.635 -9.562 1 82 86 SER A CA 1
ATOM 681 C C . SER A 1 86 ? 14.172 2.164 -10.875 1 82 86 SER A C 1
ATOM 683 O O . SER A 1 86 ? 13.922 1.04 -11.312 1 82 86 SER A O 1
ATOM 685 N N . GLU A 1 87 ? 14.953 2.982 -11.516 1 75 87 GLU A N 1
ATOM 686 C CA . GLU A 1 87 ? 15.68 2.578 -12.711 1 75 87 GLU A CA 1
ATOM 687 C C . GLU A 1 87 ? 16.719 1.509 -12.391 1 75 87 GLU A C 1
ATOM 689 O O . GLU A 1 87 ? 17.016 0.65 -13.227 1 75 87 GLU A O 1
ATOM 694 N N . HIS A 1 88 ? 17.266 1.548 -11.211 1 77.38 88 HIS A N 1
ATOM 695 C CA . HIS A 1 88 ? 18.375 0.666 -10.836 1 77.38 88 HIS A CA 1
ATOM 696 C C . HIS A 1 88 ? 17.922 -0.367 -9.805 1 77.38 88 HIS A C 1
ATOM 698 O O . HIS A 1 88 ? 18.547 -1.421 -9.664 1 77.38 88 HIS A O 1
ATOM 704 N N . TYR A 1 89 ? 16.891 -0.003 -9.156 1 82.56 89 TYR A N 1
ATOM 705 C CA . TYR A 1 89 ? 16.391 -0.873 -8.102 1 82.56 89 TYR A CA 1
ATOM 706 C C . TYR A 1 89 ? 14.875 -1.022 -8.18 1 82.56 89 TYR A C 1
ATOM 708 O O . TYR A 1 89 ? 14.25 -0.523 -9.117 1 82.56 89 TYR A O 1
ATOM 716 N N . LYS A 1 90 ? 14.352 -1.71 -7.246 1 84.06 90 LYS A N 1
ATOM 717 C CA . LYS A 1 90 ? 12.898 -1.867 -7.184 1 84.06 90 LYS A CA 1
ATOM 718 C C . LYS A 1 90 ? 12.227 -0.582 -6.711 1 84.06 90 LYS A C 1
ATOM 720 O O . LYS A 1 90 ? 12.859 0.244 -6.043 1 84.06 90 LYS A O 1
ATOM 725 N N . PHE A 1 91 ? 11.039 -0.416 -7.078 1 87.25 91 PHE A N 1
ATOM 726 C CA . PHE A 1 91 ? 10.25 0.733 -6.652 1 87.25 91 PHE A CA 1
ATOM 727 C C . PHE A 1 91 ? 9.828 0.593 -5.195 1 87.25 91 PHE A C 1
ATOM 729 O O . PHE A 1 91 ? 9.297 -0.445 -4.793 1 87.25 91 PHE A O 1
ATOM 736 N N . LEU A 1 92 ? 10.07 1.562 -4.465 1 92.5 92 LEU A N 1
ATOM 737 C CA . LEU A 1 92 ? 9.648 1.552 -3.07 1 92.5 92 LEU A CA 1
ATOM 738 C C . LEU A 1 92 ? 8.133 1.688 -2.959 1 92.5 92 LEU A C 1
ATOM 740 O O . LEU A 1 92 ? 7.582 2.771 -3.178 1 92.5 92 LEU A O 1
ATOM 744 N N . HIS A 1 93 ? 7.477 0.592 -2.504 1 92.38 93 HIS A N 1
ATOM 745 C CA . HIS A 1 93 ? 6.027 0.645 -2.35 1 92.38 93 HIS A CA 1
ATOM 746 C C . HIS A 1 93 ? 5.613 0.316 -0.919 1 92.38 93 HIS A C 1
ATOM 748 O O . HIS A 1 93 ? 4.484 0.6 -0.514 1 92.38 93 HIS A O 1
ATOM 754 N N . GLU A 1 94 ? 6.477 -0.275 -0.139 1 94.5 94 GLU A N 1
ATOM 755 C CA . GLU A 1 94 ? 6.156 -0.519 1.264 1 94.5 94 GLU A CA 1
ATOM 756 C C . GLU A 1 94 ? 6.148 0.782 2.062 1 94.5 94 GLU A C 1
ATOM 758 O O . GLU A 1 94 ? 6.797 1.757 1.675 1 94.5 94 GLU A O 1
ATOM 763 N N . LYS A 1 95 ? 5.352 0.797 3.047 1 96.69 95 LYS A N 1
ATOM 764 C CA . LYS A 1 95 ? 5.219 1.945 3.938 1 96.69 95 LYS A CA 1
ATOM 765 C C . LYS A 1 95 ? 5.398 1.532 5.398 1 96.69 95 LYS A C 1
ATOM 767 O O . LYS A 1 95 ? 4.656 0.691 5.906 1 96.69 95 LYS A O 1
ATOM 772 N N . PHE A 1 96 ? 6.363 2.184 6.074 1 98.44 96 PHE A N 1
ATOM 773 C CA . PHE A 1 96 ? 6.504 1.968 7.512 1 98.44 96 PHE A CA 1
ATOM 774 C C . PHE A 1 96 ? 7.273 3.111 8.156 1 98.44 96 PHE A C 1
ATOM 776 O O . PHE A 1 96 ? 7.938 3.889 7.469 1 98.44 96 PHE A O 1
ATOM 783 N N . ALA A 1 97 ? 7.145 3.221 9.453 1 98.69 97 ALA A N 1
ATOM 784 C CA . ALA A 1 97 ? 7.867 4.199 10.273 1 98.69 97 ALA A CA 1
ATOM 785 C C . ALA A 1 97 ? 8.25 3.607 11.625 1 98.69 97 ALA A C 1
ATOM 787 O O . ALA A 1 97 ? 7.453 2.91 12.25 1 98.69 97 ALA A O 1
ATOM 788 N N . ILE A 1 98 ? 9.453 3.865 12.016 1 98.75 98 ILE A N 1
ATOM 789 C CA . ILE A 1 98 ? 9.969 3.43 13.305 1 98.75 98 ILE A CA 1
ATOM 790 C C . ILE A 1 98 ? 10.227 4.645 14.195 1 98.75 98 ILE A C 1
ATOM 792 O O . ILE A 1 98 ? 10.867 5.605 13.766 1 98.75 98 ILE A O 1
ATOM 796 N N . PHE A 1 99 ? 9.734 4.582 15.391 1 98.62 99 PHE A N 1
ATOM 797 C CA . PHE A 1 99 ? 9.867 5.68 16.344 1 98.62 99 PHE A CA 1
ATOM 798 C C . PHE A 1 99 ? 10.672 5.25 17.547 1 98.62 99 PHE A C 1
ATOM 800 O O . PHE A 1 99 ? 10.219 4.422 18.344 1 98.62 99 PHE A O 1
ATOM 807 N N . ASP A 1 100 ? 11.859 5.75 17.75 1 98.5 100 ASP A N 1
ATOM 808 C CA . ASP A 1 100 ? 12.766 5.582 18.875 1 98.5 100 ASP A CA 1
ATOM 809 C C . ASP A 1 100 ? 13.133 4.109 19.078 1 98.5 100 ASP A C 1
ATOM 811 O O . ASP A 1 100 ? 13.414 3.68 20.188 1 98.5 100 ASP A O 1
ATOM 815 N N . ASN A 1 101 ? 12.945 3.359 18.016 1 97.56 101 ASN A N 1
ATOM 816 C CA . ASN A 1 101 ? 13.172 1.921 18.078 1 97.56 101 ASN A CA 1
ATOM 817 C C . ASN A 1 101 ? 12.305 1.258 19.141 1 97.56 101 ASN A C 1
ATOM 819 O O . ASN A 1 101 ? 12.719 0.289 19.781 1 97.56 101 ASN A O 1
ATOM 823 N N . GLU A 1 102 ? 11.164 1.808 19.344 1 97.25 102 GLU A N 1
ATOM 824 C CA . GLU A 1 102 ? 10.266 1.294 20.375 1 97.25 102 GLU A CA 1
ATOM 825 C C . GLU A 1 102 ? 8.883 0.988 19.797 1 97.25 102 GLU A C 1
ATOM 827 O O . GLU A 1 102 ? 8.133 0.194 20.375 1 97.25 102 GLU A O 1
ATOM 832 N N . LYS A 1 103 ? 8.578 1.679 18.75 1 97.62 103 LYS A N 1
ATOM 833 C CA . LYS A 1 103 ? 7.285 1.519 18.094 1 97.62 103 LYS A CA 1
ATOM 834 C C . LYS A 1 103 ? 7.426 1.527 16.578 1 97.62 103 LYS A C 1
ATOM 836 O O . LYS A 1 103 ? 8.297 2.207 16.031 1 97.62 103 LYS A O 1
ATOM 841 N N . ILE A 1 104 ? 6.59 0.75 15.945 1 98.12 104 ILE A N 1
ATOM 842 C CA . ILE A 1 104 ? 6.582 0.764 14.484 1 98.12 104 ILE A CA 1
ATOM 843 C C . ILE A 1 104 ? 5.145 0.837 13.977 1 98.12 104 ILE A C 1
ATOM 845 O O . ILE A 1 104 ? 4.234 0.267 14.586 1 98.12 104 ILE A O 1
ATOM 849 N N . LEU A 1 105 ? 4.957 1.657 12.969 1 97.56 105 LEU A N 1
ATOM 850 C CA . LEU A 1 105 ? 3.734 1.731 12.18 1 97.56 105 LEU A CA 1
ATOM 851 C C . LEU A 1 105 ? 3.971 1.221 10.766 1 97.56 105 LEU A C 1
ATOM 853 O O . LEU A 1 105 ? 4.957 1.594 10.125 1 97.56 105 LEU A O 1
ATOM 857 N N . MET A 1 106 ? 3.148 0.3 10.258 1 97.5 106 MET A N 1
ATOM 858 C CA . MET A 1 106 ? 3.246 -0.211 8.898 1 97.5 106 MET A CA 1
ATOM 859 C C . MET A 1 106 ? 1.862 -0.494 8.32 1 97.5 106 MET A C 1
ATOM 861 O O . MET A 1 106 ? 0.91 -0.725 9.07 1 97.5 106 MET A O 1
ATOM 865 N N . GLY A 1 107 ? 1.787 -0.438 6.992 1 96.81 107 GLY A N 1
ATOM 866 C CA . GLY A 1 107 ? 0.504 -0.692 6.355 1 96.81 107 GLY A CA 1
ATOM 867 C C . GLY A 1 107 ? 0.42 -0.145 4.945 1 96.81 107 GLY A C 1
ATOM 868 O O . GLY A 1 107 ? 1.386 -0.229 4.184 1 96.81 107 GLY A O 1
ATOM 869 N N . SER A 1 108 ? -0.758 0.385 4.645 1 95.31 108 SER A N 1
ATOM 870 C CA . SER A 1 108 ? -1.009 0.796 3.27 1 95.31 108 SER A CA 1
ATOM 871 C C . SER A 1 108 ? -0.962 2.314 3.127 1 95.31 108 SER A C 1
ATOM 873 O O . SER A 1 108 ? -0.917 2.838 2.012 1 95.31 108 SER A O 1
ATOM 875 N N . TYR A 1 109 ? -0.85 3.021 4.145 1 92.88 109 TYR A N 1
ATOM 876 C CA . TYR A 1 109 ? -1.075 4.461 4.184 1 92.88 109 TYR A CA 1
ATOM 877 C C . TYR A 1 109 ? 0.158 5.219 3.707 1 92.88 109 TYR A C 1
ATOM 879 O O . TYR A 1 109 ? 1.174 5.266 4.406 1 92.88 109 TYR A O 1
ATOM 887 N N . ASN A 1 110 ? 0.046 5.852 2.57 1 91.94 110 ASN A N 1
ATOM 888 C CA . ASN A 1 110 ? 1.042 6.824 2.131 1 91.94 110 ASN A CA 1
ATOM 889 C C . ASN A 1 110 ? 0.857 8.172 2.826 1 91.94 110 ASN A C 1
ATOM 891 O O . ASN A 1 110 ? -0.222 8.461 3.346 1 91.94 110 ASN A O 1
ATOM 895 N N . TYR A 1 111 ? 1.926 8.953 2.873 1 91.38 111 TYR A N 1
ATOM 896 C CA . TYR A 1 111 ? 1.809 10.266 3.486 1 91.38 111 TYR A CA 1
ATOM 897 C C . TYR A 1 111 ? 1.344 11.305 2.471 1 91.38 111 TYR A C 1
ATOM 899 O O . TYR A 1 111 ? 2.049 12.281 2.201 1 91.38 111 TYR A O 1
ATOM 907 N N . THR A 1 112 ? 0.166 11.016 1.935 1 83.12 112 THR A N 1
ATOM 908 C CA . THR A 1 112 ? -0.433 11.859 0.905 1 83.12 112 THR A CA 1
ATOM 909 C C . THR A 1 112 ? -1.861 12.242 1.284 1 83.12 112 THR A C 1
ATOM 911 O O . THR A 1 112 ? -2.451 11.648 2.188 1 83.12 112 THR A O 1
ATOM 914 N N . TYR A 1 113 ? -2.344 13.25 0.593 1 71.06 113 TYR A N 1
ATOM 915 C CA . TYR A 1 113 ? -3.727 13.656 0.818 1 71.06 113 TYR A CA 1
ATOM 916 C C . TYR A 1 113 ? -4.695 12.617 0.272 1 71.06 113 TYR A C 1
ATOM 918 O O . TYR A 1 113 ? -5.77 12.398 0.842 1 71.06 113 TYR A O 1
ATOM 926 N N . ASN A 1 114 ? -4.363 11.969 -0.797 1 77.19 114 ASN A N 1
ATOM 927 C CA . ASN A 1 114 ? -5.188 10.891 -1.329 1 77.19 114 ASN A CA 1
ATOM 928 C C . ASN A 1 114 ? -5.383 9.773 -0.304 1 77.19 114 ASN A C 1
ATOM 930 O O . ASN A 1 114 ? -6.496 9.281 -0.126 1 77.19 114 ASN A O 1
ATOM 934 N N . ALA A 1 115 ? -4.309 9.383 0.28 1 84.44 115 ALA A N 1
ATOM 935 C CA . ALA A 1 115 ? -4.395 8.344 1.306 1 84.44 115 ALA A CA 1
ATOM 936 C C . ALA A 1 115 ? -5.305 8.781 2.449 1 84.44 115 ALA A C 1
ATOM 938 O O . ALA A 1 115 ? -6.066 7.973 2.988 1 84.44 115 ALA A O 1
ATOM 939 N N . GLU A 1 116 ? -5.164 10.008 2.771 1 76.44 116 GLU A N 1
ATOM 940 C CA . GLU A 1 116 ? -5.906 10.531 3.914 1 76.44 116 GLU A CA 1
ATOM 941 C C . GLU A 1 116 ? -7.395 10.656 3.596 1 76.44 116 GLU A C 1
ATOM 943 O O . GLU A 1 116 ? -8.242 10.305 4.422 1 76.44 116 GLU A O 1
ATOM 948 N N . TYR A 1 117 ? -7.699 11.078 2.381 1 70.25 117 TYR A N 1
ATOM 949 C CA . TYR A 1 117 ? -9.078 11.531 2.207 1 70.25 117 TYR A CA 1
ATOM 950 C C . TYR A 1 117 ? -9.805 10.68 1.172 1 70.25 117 TYR A C 1
ATOM 952 O O . TYR A 1 117 ? -11.031 10.656 1.131 1 70.25 117 TYR A O 1
ATOM 960 N N . LYS A 1 118 ? -9.141 9.969 0.329 1 74.56 118 LYS A N 1
ATOM 961 C CA . LYS A 1 118 ? -9.805 9.344 -0.809 1 74.56 118 LYS A CA 1
ATOM 962 C C . LYS A 1 118 ? -9.656 7.824 -0.767 1 74.56 118 LYS A C 1
ATOM 964 O O . LYS A 1 118 ? -10.359 7.105 -1.479 1 74.56 118 LYS A O 1
ATOM 969 N N . ASN A 1 119 ? -8.789 7.312 0.066 1 86.12 119 ASN A N 1
ATOM 970 C CA . ASN A 1 119 ? -8.516 5.883 0.075 1 86.12 119 ASN A CA 1
ATOM 971 C C . ASN A 1 119 ? -9.055 5.215 1.337 1 86.12 119 ASN A C 1
ATOM 973 O O . ASN A 1 119 ? -9.117 5.84 2.396 1 86.12 119 ASN A O 1
ATOM 977 N N . TYR A 1 120 ? -9.492 4.027 1.181 1 89.62 120 TYR A N 1
ATOM 978 C CA . TYR A 1 120 ? -9.508 3.113 2.318 1 89.62 120 TYR A CA 1
ATOM 979 C C . TYR A 1 120 ? -8.109 2.592 2.621 1 89.62 120 TYR A C 1
ATOM 981 O O . TYR A 1 120 ? -7.492 1.929 1.784 1 89.62 120 TYR A O 1
ATOM 989 N N . GLU A 1 121 ? -7.641 2.904 3.793 1 92.25 121 GLU A N 1
ATOM 990 C CA . GLU A 1 121 ? -6.301 2.527 4.234 1 92.25 121 GLU A CA 1
ATOM 991 C C . GLU A 1 121 ? -6.348 1.782 5.562 1 92.25 121 GLU A C 1
ATOM 993 O O . GLU A 1 121 ? -7.332 1.875 6.301 1 92.25 121 GLU A O 1
ATOM 998 N N . SER A 1 122 ? -5.301 1.057 5.824 1 95.88 122 SER A N 1
ATOM 999 C CA . SER A 1 122 ? -5.133 0.469 7.148 1 95.88 122 SER A CA 1
ATOM 1000 C C . SER A 1 122 ? -3.662 0.436 7.555 1 95.88 122 SER A C 1
ATOM 1002 O O . SER A 1 122 ? -2.777 0.339 6.703 1 95.88 122 SER A O 1
ATOM 1004 N N . ILE A 1 123 ? -3.432 0.555 8.891 1 96.12 123 ILE A N 1
ATOM 1005 C CA . ILE A 1 123 ? -2.086 0.408 9.438 1 96.12 123 ILE A CA 1
ATOM 1006 C C . ILE A 1 123 ? -2.127 -0.487 10.672 1 96.12 123 ILE A C 1
ATOM 1008 O O . ILE A 1 123 ? -3.188 -0.678 11.273 1 96.12 123 ILE A O 1
ATOM 1012 N N . ILE A 1 124 ? -1.016 -1.056 10.977 1 96.56 124 ILE A N 1
ATOM 1013 C CA . ILE A 1 124 ? -0.753 -1.775 12.219 1 96.56 124 ILE A CA 1
ATOM 1014 C C . ILE A 1 124 ? 0.314 -1.039 13.023 1 96.56 124 ILE A C 1
ATOM 1016 O O . ILE A 1 124 ? 1.315 -0.582 12.469 1 96.56 124 ILE A O 1
ATOM 1020 N N . ILE A 1 125 ? 0.054 -0.894 14.289 1 95.69 125 ILE A N 1
ATOM 1021 C CA . ILE A 1 125 ? 1.022 -0.328 15.227 1 95.69 125 ILE A CA 1
ATOM 1022 C C . ILE A 1 125 ? 1.423 -1.383 16.25 1 95.69 125 ILE A C 1
ATOM 1024 O O . ILE A 1 125 ? 0.563 -2.027 16.859 1 95.69 125 ILE A O 1
ATOM 1028 N N . THR A 1 126 ? 2.701 -1.547 16.469 1 96.5 126 THR A N 1
ATOM 1029 C CA . THR A 1 126 ? 3.146 -2.529 17.453 1 96.5 126 THR A CA 1
ATOM 1030 C C . THR A 1 126 ? 4.473 -2.105 18.078 1 96.5 126 THR A C 1
ATOM 1032 O O . THR A 1 126 ? 5.188 -1.272 17.516 1 96.5 126 THR A O 1
ATOM 1035 N N . ASP A 1 127 ? 4.703 -2.594 19.266 1 96.44 127 ASP A N 1
ATOM 1036 C CA . ASP A 1 127 ? 5.984 -2.4 19.938 1 96.44 127 ASP A CA 1
ATOM 1037 C C . ASP A 1 127 ? 6.758 -3.713 20.031 1 96.44 127 ASP A C 1
ATOM 1039 O O . ASP A 1 127 ? 7.645 -3.857 20.875 1 96.44 127 ASP A O 1
ATOM 1043 N N . ASN A 1 128 ? 6.332 -4.641 19.203 1 94.75 128 ASN A N 1
ATOM 1044 C CA . ASN A 1 128 ? 7.035 -5.918 19.188 1 94.75 128 ASN A CA 1
ATOM 1045 C C . ASN A 1 128 ? 8.5 -5.75 18.797 1 94.75 128 ASN A C 1
ATOM 1047 O O . ASN A 1 128 ? 8.805 -5.336 17.672 1 94.75 128 ASN A O 1
ATOM 1051 N N . LYS A 1 129 ? 9.375 -6.184 19.594 1 94.81 129 LYS A N 1
ATOM 1052 C CA . LYS A 1 129 ? 10.805 -5.938 19.406 1 94.81 129 LYS A CA 1
ATOM 1053 C C . LYS A 1 129 ? 11.344 -6.711 18.203 1 94.81 129 LYS A C 1
ATOM 1055 O O . LYS A 1 129 ? 12.242 -6.234 17.516 1 94.81 129 LYS A O 1
ATOM 1060 N N . GLY A 1 130 ? 10.828 -7.84 18.016 1 94.06 130 GLY A N 1
ATOM 1061 C CA . GLY A 1 130 ? 11.258 -8.625 16.875 1 94.06 130 GLY A CA 1
ATOM 1062 C C . GLY A 1 130 ? 10.93 -7.973 15.547 1 94.06 130 GLY A C 1
ATOM 1063 O O . GLY A 1 130 ? 11.781 -7.898 14.664 1 94.06 130 GLY A O 1
ATOM 1064 N N . VAL A 1 131 ? 9.727 -7.496 15.43 1 95.5 131 VAL A N 1
ATOM 1065 C CA . VAL A 1 131 ? 9.289 -6.824 14.211 1 95.5 131 VAL A CA 1
ATOM 1066 C C . VAL A 1 131 ? 10.102 -5.547 14 1 95.5 131 VAL A C 1
ATOM 1068 O O . VAL A 1 131 ? 10.562 -5.273 12.891 1 95.5 131 VAL A O 1
ATOM 1071 N N . ILE A 1 132 ? 10.305 -4.875 15.023 1 97.31 132 ILE A N 1
ATOM 1072 C CA . ILE A 1 132 ? 11.047 -3.623 14.945 1 97.31 132 ILE A CA 1
ATOM 1073 C C . ILE A 1 132 ? 12.469 -3.902 14.461 1 97.31 132 ILE A C 1
ATOM 1075 O O . ILE A 1 132 ? 12.992 -3.195 13.594 1 97.31 132 ILE A O 1
ATOM 1079 N N . LYS A 1 133 ? 13.078 -4.867 15 1 96.5 133 LYS A N 1
ATOM 1080 C CA . LYS A 1 133 ? 14.43 -5.23 14.586 1 96.5 133 LYS A CA 1
ATOM 1081 C C . LYS A 1 133 ? 14.477 -5.594 13.109 1 96.5 133 LYS A C 1
ATOM 1083 O O . LYS A 1 133 ? 15.391 -5.18 12.391 1 96.5 133 LYS A O 1
ATOM 1088 N N . GLN A 1 134 ? 13.555 -6.355 12.672 1 95.69 134 GLN A N 1
ATOM 1089 C CA . GLN A 1 134 ? 13.508 -6.777 11.273 1 95.69 134 GLN A CA 1
ATOM 1090 C C . GLN A 1 134 ? 13.344 -5.578 10.344 1 95.69 134 GLN A C 1
ATOM 1092 O O . GLN A 1 134 ? 14.008 -5.5 9.305 1 95.69 134 GLN A O 1
ATOM 1097 N N . TYR A 1 135 ? 12.516 -4.672 10.711 1 97.5 135 TYR A N 1
ATOM 1098 C CA . TYR A 1 135 ? 12.289 -3.508 9.859 1 97.5 135 TYR A CA 1
ATOM 1099 C C . TYR A 1 135 ? 13.477 -2.553 9.906 1 97.5 135 TYR A C 1
ATOM 1101 O O . TYR A 1 135 ? 13.734 -1.823 8.945 1 97.5 135 TYR A O 1
ATOM 1109 N N . ASN A 1 136 ? 14.172 -2.545 11.031 1 97.19 136 ASN A N 1
ATOM 1110 C CA . ASN A 1 136 ? 15.414 -1.779 11.062 1 97.19 136 ASN A CA 1
ATOM 1111 C C . ASN A 1 136 ? 16.422 -2.316 10.055 1 97.19 136 ASN A C 1
ATOM 1113 O O . ASN A 1 136 ? 17.094 -1.542 9.367 1 97.19 136 ASN A O 1
ATOM 1117 N N . VAL A 1 137 ? 16.531 -3.564 10.023 1 96.25 137 VAL A N 1
ATOM 1118 C CA . VAL A 1 137 ? 17.422 -4.191 9.055 1 96.25 137 VAL A CA 1
ATOM 1119 C C . VAL A 1 137 ? 16.953 -3.867 7.641 1 96.25 137 VAL A C 1
ATOM 1121 O O . VAL A 1 137 ? 17.766 -3.551 6.766 1 96.25 137 VAL A O 1
ATOM 1124 N N . ARG A 1 138 ? 15.664 -3.98 7.449 1 94.62 138 ARG A N 1
ATOM 1125 C CA . ARG A 1 138 ? 15.07 -3.664 6.156 1 94.62 138 ARG A CA 1
ATOM 1126 C C . ARG A 1 138 ? 15.383 -2.229 5.746 1 94.62 138 ARG A C 1
ATOM 1128 O O . ARG A 1 138 ? 15.758 -1.974 4.602 1 94.62 138 ARG A O 1
ATOM 1135 N N . PHE A 1 139 ? 15.227 -1.316 6.629 1 97.19 139 PHE A N 1
ATOM 1136 C CA . PHE A 1 139 ? 15.492 0.093 6.367 1 97.19 139 PHE A CA 1
ATOM 1137 C C . PHE A 1 139 ? 16.938 0.3 5.945 1 97.19 139 PHE A C 1
ATOM 1139 O O . PHE A 1 139 ? 17.219 1.015 4.98 1 97.19 139 PHE A O 1
ATOM 1146 N N . LYS A 1 140 ? 17.781 -0.334 6.66 1 95.62 140 LYS A N 1
ATOM 1147 C CA . LYS A 1 140 ? 19.219 -0.222 6.363 1 95.62 140 LYS A CA 1
ATOM 1148 C C . LYS A 1 140 ? 19.531 -0.766 4.973 1 95.62 140 LYS A C 1
ATOM 1150 O O . LYS A 1 140 ? 20.328 -0.181 4.238 1 95.62 140 LYS A O 1
ATOM 1155 N N . LYS A 1 141 ? 18.953 -1.804 4.625 1 92.19 141 LYS A N 1
ATOM 1156 C CA . LYS A 1 141 ? 19.188 -2.412 3.32 1 92.19 141 LYS A CA 1
ATOM 1157 C C . LYS A 1 141 ? 18.703 -1.501 2.195 1 92.19 141 LYS A C 1
ATOM 1159 O O . LYS A 1 141 ? 19.391 -1.353 1.177 1 92.19 141 LYS A O 1
ATOM 1164 N N . ILE A 1 142 ? 17.562 -0.939 2.385 1 93.5 142 ILE A N 1
ATOM 1165 C CA . ILE A 1 142 ? 17 -0.086 1.347 1 93.5 142 ILE A CA 1
ATOM 1166 C C . ILE A 1 142 ? 17.844 1.182 1.207 1 93.5 142 ILE A C 1
ATOM 1168 O O . ILE A 1 142 ? 18.062 1.671 0.096 1 93.5 142 ILE A O 1
ATOM 1172 N N . ILE A 1 143 ? 18.297 1.638 2.314 1 93.12 143 ILE A N 1
ATOM 1173 C CA . ILE A 1 143 ? 19.094 2.855 2.32 1 93.12 143 ILE A CA 1
ATOM 1174 C C . ILE A 1 143 ? 20.359 2.648 1.479 1 93.12 143 ILE A C 1
ATOM 1176 O O . ILE A 1 143 ? 20.828 3.574 0.812 1 93.12 143 ILE A O 1
ATOM 1180 N N . GLU A 1 144 ? 20.844 1.49 1.469 1 92.25 144 GLU A N 1
ATOM 1181 C CA . GLU A 1 144 ? 22.047 1.177 0.705 1 92.25 144 GLU A CA 1
ATOM 1182 C C . GLU A 1 144 ? 21.812 1.313 -0.795 1 92.25 144 GLU A C 1
ATOM 1184 O O . GLU A 1 144 ? 22.734 1.548 -1.564 1 92.25 144 GLU A O 1
ATOM 1189 N N . ASN A 1 145 ? 20.656 1.196 -1.157 1 89.62 145 ASN A N 1
ATOM 1190 C CA . ASN A 1 145 ? 20.281 1.272 -2.564 1 89.62 145 ASN A CA 1
ATOM 1191 C C . ASN A 1 145 ? 19.641 2.617 -2.902 1 89.62 145 ASN A C 1
ATOM 1193 O O . ASN A 1 145 ? 18.859 2.721 -3.855 1 89.62 145 ASN A O 1
ATOM 1197 N N . SER A 1 146 ? 19.875 3.588 -2.125 1 92.75 146 SER A N 1
ATOM 1198 C CA . SER A 1 146 ? 19.219 4.883 -2.289 1 92.75 146 SER A CA 1
ATOM 1199 C C . SER A 1 146 ? 20.234 5.98 -2.584 1 92.75 146 SER A C 1
ATOM 1201 O O . SER A 1 146 ? 21.453 5.766 -2.469 1 92.75 146 SER A O 1
ATOM 1203 N N . ILE A 1 147 ? 19.797 7.105 -3.068 1 92.12 147 ILE A N 1
ATOM 1204 C CA . ILE A 1 147 ? 20.609 8.289 -3.309 1 92.12 147 ILE A CA 1
ATOM 1205 C C . ILE A 1 147 ? 20.016 9.484 -2.555 1 92.12 147 ILE A C 1
ATOM 1207 O O . ILE A 1 147 ? 18.844 9.477 -2.191 1 92.12 147 ILE A O 1
ATOM 1211 N N . VAL A 1 148 ? 20.859 10.43 -2.348 1 90.38 148 VAL A N 1
ATOM 1212 C CA . VAL A 1 148 ? 20.422 11.609 -1.609 1 90.38 148 VAL A CA 1
ATOM 1213 C C . VAL A 1 148 ? 19.422 12.398 -2.445 1 90.38 148 VAL A C 1
ATOM 1215 O O . VAL A 1 148 ? 19.562 12.508 -3.666 1 90.38 148 VAL A O 1
ATOM 1218 N N . TYR A 1 149 ? 18.5 12.867 -1.705 1 87.69 149 TYR A N 1
ATOM 1219 C CA . TYR A 1 149 ? 17.484 13.703 -2.348 1 87.69 149 TYR A CA 1
ATOM 1220 C C . TYR A 1 149 ? 18.141 14.883 -3.066 1 87.69 149 TYR A C 1
ATOM 1222 O O . TYR A 1 149 ? 19.062 15.508 -2.539 1 87.69 149 TYR A O 1
ATOM 1230 N N . GLY A 1 150 ? 17.734 15.242 -4.238 1 77 150 GLY A N 1
ATOM 1231 C CA . GLY A 1 150 ? 18.328 16.297 -5.043 1 77 150 GLY A CA 1
ATOM 1232 C C . GLY A 1 150 ? 19.281 15.781 -6.109 1 77 150 GLY A C 1
ATOM 1233 O O . GLY A 1 150 ? 19.609 16.5 -7.051 1 77 150 GLY A O 1
ATOM 1234 N N . GLN A 1 151 ? 19.734 14.609 -5.992 1 70.62 151 GLN A N 1
ATOM 1235 C CA . GLN A 1 151 ? 20.656 14.023 -6.953 1 70.62 151 GLN A CA 1
ATOM 1236 C C . GLN A 1 151 ? 19.938 13.039 -7.875 1 70.62 151 GLN A C 1
ATOM 1238 O O . GLN A 1 151 ? 20.578 12.266 -8.586 1 70.62 151 GLN A O 1
ATOM 1243 N N . SER A 1 152 ? 18.688 12.984 -7.688 1 64.12 152 SER A N 1
ATOM 1244 C CA . SER A 1 152 ? 17.984 11.922 -8.406 1 64.12 152 SER A CA 1
ATOM 1245 C C . SER A 1 152 ? 17.156 12.492 -9.555 1 64.12 152 SER A C 1
ATOM 1247 O O . SER A 1 152 ? 16.672 13.625 -9.477 1 64.12 152 SER A O 1
ATOM 1249 N N . ASN A 1 153 ? 17.172 11.633 -10.594 1 69.69 153 ASN A N 1
ATOM 1250 C CA . ASN A 1 153 ? 16.141 11.844 -11.602 1 69.69 153 ASN A CA 1
ATOM 1251 C C . ASN A 1 153 ? 14.812 11.211 -11.188 1 69.69 153 ASN A C 1
ATOM 1253 O O . ASN A 1 153 ? 14.789 10.109 -10.625 1 69.69 153 ASN A O 1
ATOM 1257 N N . PHE A 1 154 ? 13.852 11.992 -11.141 1 70.88 154 PHE A N 1
ATOM 1258 C CA . PHE A 1 154 ? 12.531 11.484 -10.797 1 70.88 154 PHE A CA 1
ATOM 1259 C C . PHE A 1 154 ? 11.852 10.883 -12.023 1 70.88 154 PHE A C 1
ATOM 1261 O O . PHE A 1 154 ? 12 11.391 -13.133 1 70.88 154 PHE A O 1
ATOM 1268 N N . SER A 1 155 ? 11.273 9.727 -11.805 1 60.5 155 SER A N 1
ATOM 1269 C CA . SER A 1 155 ? 10.539 9.008 -12.836 1 60.5 155 SER A CA 1
ATOM 1270 C C . SER A 1 155 ? 9.031 9.078 -12.602 1 60.5 155 SER A C 1
ATOM 1272 O O . SER A 1 155 ? 8.586 9.586 -11.57 1 60.5 155 SER A O 1
ATOM 1274 N N . SER A 1 156 ? 8.18 8.914 -13.578 1 50.25 156 SER A N 1
ATOM 1275 C CA . SER A 1 156 ? 6.734 8.852 -13.422 1 50.25 156 SER A CA 1
ATOM 1276 C C . SER A 1 156 ? 6.234 7.414 -13.422 1 50.25 156 SER A C 1
ATOM 1278 O O . SER A 1 156 ? 6.512 6.656 -14.359 1 50.25 156 SER A O 1
ATOM 1280 N N . CYS A 1 157 ? 5.973 6.891 -12.383 1 46.59 157 CYS A N 1
ATOM 1281 C CA . CYS A 1 157 ? 5.434 5.535 -12.398 1 46.59 157 CYS A CA 1
ATOM 1282 C C . CYS A 1 157 ? 3.918 5.547 -12.25 1 46.59 157 CYS A C 1
ATOM 1284 O O . CYS A 1 157 ? 3.25 4.555 -12.547 1 46.59 157 CYS A O 1
ATOM 1286 N N . ILE A 1 158 ? 3.354 6.543 -11.578 1 49.88 158 ILE A N 1
ATOM 1287 C CA . ILE A 1 158 ? 1.939 6.477 -11.227 1 49.88 158 ILE A CA 1
ATOM 1288 C C . ILE A 1 158 ? 1.103 7.09 -12.352 1 49.88 158 ILE A C 1
ATOM 1290 O O . ILE A 1 158 ? 1.597 7.91 -13.125 1 49.88 158 ILE A O 1
ATOM 1294 N N . SER A 1 159 ? -0.218 6.527 -12.531 1 44.41 159 SER A N 1
ATOM 1295 C CA . SER A 1 159 ? -1.184 6.891 -13.562 1 44.41 159 SER A CA 1
ATOM 1296 C C . SER A 1 159 ? -1.59 8.359 -13.453 1 44.41 159 SER A C 1
ATOM 1298 O O . SER A 1 159 ? -1.517 8.945 -12.367 1 44.41 159 SER A O 1
ATOM 1300 N N . ASN A 1 160 ? -2.012 8.727 -14.555 1 45.53 160 ASN A N 1
ATOM 1301 C CA . ASN A 1 160 ? -2.561 10.062 -14.742 1 45.53 160 ASN A CA 1
ATOM 1302 C C . ASN A 1 160 ? -3.717 10.336 -13.781 1 45.53 160 ASN A C 1
ATOM 1304 O O . ASN A 1 160 ? -3.854 11.445 -13.266 1 45.53 160 ASN A O 1
ATOM 1308 N N . GLY A 1 161 ? -4.395 9.32 -13.492 1 40.53 161 GLY A N 1
ATOM 1309 C CA . GLY A 1 161 ? -5.535 9.523 -12.617 1 40.53 161 GLY A CA 1
ATOM 1310 C C . GLY A 1 161 ? -5.145 9.836 -11.188 1 40.53 161 GLY A C 1
ATOM 1311 O O . GLY A 1 161 ? -5.695 10.75 -10.57 1 40.53 161 GLY A O 1
ATOM 1312 N N . VAL A 1 162 ? -4.23 9.062 -10.711 1 44.75 162 VAL A N 1
ATOM 1313 C CA . VAL A 1 162 ? -3.758 9.344 -9.359 1 44.75 162 VAL A CA 1
ATOM 1314 C C . VAL A 1 162 ? -3.088 10.719 -9.328 1 44.75 162 VAL A C 1
ATOM 1316 O O . VAL A 1 162 ? -3.318 11.5 -8.406 1 44.75 162 VAL A O 1
ATOM 1319 N N . ILE A 1 163 ? -2.379 10.766 -10.398 1 48.03 163 ILE A N 1
ATOM 1320 C CA . ILE A 1 163 ? -1.727 12.062 -10.508 1 48.03 163 ILE A CA 1
ATOM 1321 C C . ILE A 1 163 ? -2.781 13.164 -10.57 1 48.03 163 ILE A C 1
ATOM 1323 O O . ILE A 1 163 ? -2.664 14.188 -9.883 1 48.03 163 ILE A O 1
ATOM 1327 N N . ALA A 1 164 ? -3.791 12.789 -11.344 1 45.44 164 ALA A N 1
ATOM 1328 C CA . ALA A 1 164 ? -4.848 13.781 -11.492 1 45.44 164 ALA A CA 1
ATOM 1329 C C . ALA A 1 164 ? -5.535 14.055 -10.156 1 45.44 164 ALA A C 1
ATOM 1331 O O . ALA A 1 164 ? -5.809 15.211 -9.812 1 45.44 164 ALA A O 1
ATOM 1332 N N . SER A 1 165 ? -5.863 13.008 -9.5 1 50.09 165 SER A N 1
ATOM 1333 C CA . SER A 1 165 ? -6.504 13.18 -8.195 1 50.09 165 SER A CA 1
ATOM 1334 C C . SER A 1 165 ? -5.602 13.938 -7.23 1 50.09 165 SER A C 1
ATOM 1336 O O . SER A 1 165 ? -6.059 14.82 -6.504 1 50.09 165 SER A O 1
ATOM 1338 N N . GLU A 1 166 ? -4.316 13.547 -7.234 1 49.44 166 GLU A N 1
ATOM 1339 C CA . GLU A 1 166 ? -3.367 14.266 -6.391 1 49.44 166 GLU A CA 1
ATOM 1340 C C . GLU A 1 166 ? -3.309 15.742 -6.766 1 49.44 166 GLU A C 1
ATOM 1342 O O . GLU A 1 166 ? -3.287 16.609 -5.891 1 49.44 166 GLU A O 1
ATOM 1347 N N . ILE A 1 167 ? -3.299 15.898 -8.023 1 53.69 167 ILE A N 1
ATOM 1348 C CA . ILE A 1 167 ? -3.256 17.266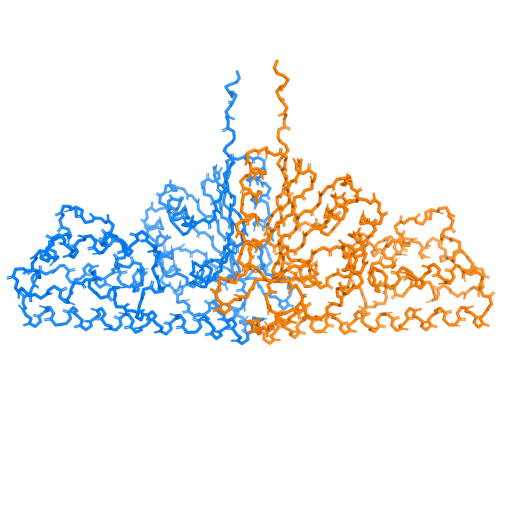 -8.523 1 53.69 167 ILE A CA 1
ATOM 1349 C C . ILE A 1 167 ? -4.508 18.031 -8.078 1 53.69 167 ILE A C 1
ATOM 1351 O O . ILE A 1 167 ? -4.426 19.172 -7.645 1 53.69 167 ILE A O 1
ATOM 1355 N N . GLU A 1 168 ? -5.641 17.391 -8.219 1 57.81 168 GLU A N 1
ATOM 1356 C CA . GLU A 1 168 ? -6.895 18 -7.812 1 57.81 168 GLU A CA 1
ATOM 1357 C C . GLU A 1 168 ? -6.871 18.375 -6.332 1 57.81 168 GLU A C 1
ATOM 1359 O O . GLU A 1 168 ? -7.246 19.5 -5.965 1 57.81 168 GLU A O 1
ATOM 1364 N N . LEU A 1 169 ? -6.445 17.594 -5.555 1 59.28 169 LEU A N 1
ATOM 1365 C CA . LEU A 1 169 ? -6.41 17.859 -4.121 1 59.28 169 LEU A CA 1
ATOM 1366 C C . LEU A 1 169 ? -5.395 18.938 -3.791 1 59.28 169 LEU A C 1
ATOM 1368 O O . LEU A 1 169 ? -5.645 19.797 -2.934 1 59.28 169 LEU A O 1
ATOM 1372 N N . GLU A 1 170 ? -4.285 18.844 -4.414 1 62.53 170 GLU A N 1
ATOM 1373 C CA . GLU A 1 170 ? -3.289 19.891 -4.242 1 62.53 170 GLU A CA 1
ATOM 1374 C C . GLU A 1 170 ? -3.854 21.25 -4.629 1 62.53 170 GLU A C 1
ATOM 1376 O O . GLU A 1 170 ? -3.564 22.266 -3.98 1 62.53 170 GLU A O 1
ATOM 1381 N N . GLN A 1 171 ? -4.586 21.25 -5.73 1 68.56 171 GLN A N 1
ATOM 1382 C CA . GLN A 1 171 ? -5.203 22.5 -6.172 1 68.56 171 GLN A CA 1
ATOM 1383 C C . GLN A 1 171 ? -6.168 23.031 -5.121 1 68.56 171 GLN A C 1
ATOM 1385 O O . GLN A 1 171 ? -6.195 24.234 -4.852 1 68.56 171 GLN A O 1
ATOM 1390 N N . ILE A 1 172 ? -6.977 22.156 -4.605 1 73.94 172 ILE A N 1
ATOM 1391 C CA . ILE A 1 172 ? -7.918 22.578 -3.572 1 73.94 172 ILE A CA 1
ATOM 1392 C C . ILE A 1 172 ? -7.152 23.125 -2.369 1 73.94 172 ILE A C 1
ATOM 1394 O O . ILE A 1 172 ? -7.539 24.141 -1.792 1 73.94 172 ILE A O 1
ATOM 1398 N N . GLU A 1 173 ? -6.066 22.5 -1.974 1 73.06 173 GLU A N 1
ATOM 1399 C CA . GLU A 1 173 ? -5.266 22.984 -0.857 1 73.06 173 GLU A CA 1
ATOM 1400 C C . GLU A 1 173 ? -4.68 24.359 -1.16 1 73.06 173 GLU A C 1
ATOM 1402 O O . GLU A 1 173 ? -4.629 25.234 -0.283 1 73.06 173 GLU A O 1
ATOM 1407 N N . ASN A 1 174 ? -4.234 24.5 -2.381 1 75.81 174 ASN A N 1
ATOM 1408 C CA . ASN A 1 174 ? -3.691 25.797 -2.77 1 75.81 174 ASN A CA 1
ATOM 1409 C C . ASN A 1 174 ? -4.754 26.891 -2.703 1 75.81 174 ASN A C 1
ATOM 1411 O O . ASN A 1 174 ? -4.469 28.016 -2.275 1 75.81 174 ASN A O 1
ATOM 1415 N N . GLU A 1 175 ? -5.906 26.531 -3.209 1 79.69 175 GLU A N 1
ATOM 1416 C CA . GLU A 1 175 ? -7.008 27.484 -3.105 1 79.69 175 GLU A CA 1
ATOM 1417 C C . GLU A 1 175 ? -7.305 27.828 -1.648 1 79.69 175 GLU A C 1
ATOM 1419 O O . GLU A 1 175 ? -7.562 29 -1.319 1 79.69 175 GLU A O 1
ATOM 1424 N N . LEU A 1 176 ? -7.273 26.812 -0.861 1 83.31 176 LEU A N 1
ATOM 1425 C CA . LEU A 1 176 ? -7.465 27.031 0.569 1 83.31 176 LEU A CA 1
ATOM 1426 C C . LEU A 1 176 ? -6.371 27.938 1.13 1 83.31 176 LEU A C 1
ATOM 1428 O O . LEU A 1 176 ? -6.66 28.859 1.9 1 83.31 176 LEU A O 1
ATOM 1432 N N . ARG A 1 177 ? -5.227 27.672 0.752 1 82.75 177 ARG A N 1
ATOM 1433 C CA . ARG A 1 177 ? -4.109 28.5 1.192 1 82.75 177 ARG A CA 1
ATOM 1434 C C . ARG A 1 177 ? -4.332 29.953 0.829 1 82.75 177 ARG A C 1
ATOM 1436 O O . ARG A 1 177 ? -4.184 30.844 1.675 1 82.75 177 ARG A O 1
ATOM 1443 N N . ASP A 1 178 ? -4.707 30.188 -0.406 1 81.69 178 ASP A N 1
ATOM 1444 C CA . ASP A 1 178 ? -4.961 31.547 -0.87 1 81.69 178 ASP A CA 1
ATOM 1445 C C . ASP A 1 178 ? -6.086 32.188 -0.068 1 81.69 178 ASP A C 1
ATOM 1447 O O . ASP A 1 178 ? -5.996 33.375 0.295 1 81.69 178 ASP A O 1
ATOM 1451 N N . GLU A 1 179 ? -7.117 31.453 0.173 1 82.38 179 GLU A N 1
ATOM 1452 C CA . GLU A 1 179 ? -8.242 32 0.929 1 82.38 179 GLU A CA 1
ATOM 1453 C C . GLU A 1 179 ? -7.836 32.344 2.361 1 82.38 179 GLU A C 1
ATOM 1455 O O . GLU A 1 179 ? -8.273 33.344 2.914 1 82.38 179 GLU A O 1
ATOM 1460 N N . LEU A 1 180 ? -7.051 31.469 2.949 1 82.38 180 LEU A N 1
ATOM 1461 C CA . LEU A 1 180 ? -6.57 31.75 4.297 1 82.38 180 LEU A CA 1
ATOM 1462 C C . LEU A 1 180 ? -5.73 33.031 4.32 1 82.38 180 LEU A C 1
ATOM 1464 O O . LEU A 1 180 ? -5.91 33.875 5.195 1 82.38 180 LEU A O 1
ATOM 1468 N N . LEU A 1 181 ? -4.926 33.156 3.344 1 82.06 181 LEU A N 1
ATOM 1469 C CA . LEU A 1 181 ? -4.059 34.344 3.275 1 82.06 181 LEU A CA 1
ATOM 1470 C C . LEU A 1 181 ? -4.871 35.594 3.023 1 82.06 181 LEU A C 1
ATOM 1472 O O . LEU A 1 181 ? -4.605 36.656 3.621 1 82.06 181 LEU A O 1
ATOM 1476 N N . ASN A 1 182 ? -5.805 35.5 2.137 1 82.5 182 ASN A N 1
ATOM 1477 C CA . ASN A 1 182 ? -6.688 36.625 1.882 1 82.5 182 ASN A CA 1
ATOM 1478 C C . ASN A 1 182 ? -7.465 37.031 3.133 1 82.5 182 ASN A C 1
ATOM 1480 O O . ASN A 1 182 ? -7.676 38.219 3.387 1 82.5 182 ASN A O 1
ATOM 1484 N N . THR A 1 183 ? -7.922 36.031 3.832 1 82.5 183 THR A N 1
ATOM 1485 C CA . THR A 1 183 ? -8.648 36.281 5.074 1 82.5 183 THR A CA 1
ATOM 1486 C C . THR A 1 183 ? -7.766 37 6.086 1 82.5 183 THR A C 1
ATOM 1488 O O . THR A 1 183 ? -8.219 37.938 6.762 1 82.5 183 THR A O 1
ATOM 1491 N N . LEU A 1 184 ? -6.543 36.562 6.152 1 82.19 184 LEU A N 1
ATOM 1492 C CA . LEU A 1 184 ? -5.609 37.219 7.066 1 82.19 184 LEU A CA 1
ATOM 1493 C C . LEU A 1 184 ? -5.371 38.656 6.656 1 82.19 184 LEU A C 1
ATOM 1495 O O . LEU A 1 184 ? -5.281 39.531 7.508 1 82.19 184 LEU A O 1
ATOM 1499 N N . SER A 1 185 ? -5.25 38.906 5.363 1 82.94 185 SER A N 1
ATOM 1500 C CA . SER A 1 185 ? -5.117 40.281 4.867 1 82.94 185 SER A CA 1
ATOM 1501 C C . SER A 1 185 ? -6.324 41.125 5.242 1 82.94 185 SER A C 1
ATOM 1503 O O . SER A 1 185 ? -6.18 42.281 5.641 1 82.94 185 SER A O 1
ATOM 1505 N N . GLU A 1 186 ? -7.496 40.531 5.078 1 80.75 186 GLU A N 1
ATOM 1506 C CA . GLU A 1 186 ? -8.719 41.219 5.453 1 80.75 186 GLU A CA 1
ATOM 1507 C C . GLU A 1 186 ? -8.75 41.5 6.949 1 80.75 186 GLU A C 1
ATOM 1509 O O . GLU A 1 186 ? -9.188 42.594 7.367 1 80.75 186 GLU A O 1
ATOM 1514 N N . CYS A 1 187 ? -8.328 40.594 7.727 1 82 187 CYS A N 1
ATOM 1515 C CA . CYS A 1 187 ? -8.266 40.781 9.164 1 82 187 CYS A CA 1
ATOM 1516 C C . CYS A 1 187 ? -7.332 41.938 9.508 1 82 187 CYS A C 1
ATOM 1518 O O . CYS A 1 187 ? -7.625 42.75 10.398 1 82 187 CYS A O 1
ATOM 1520 N N . LYS A 1 188 ? -6.23 42.031 8.828 1 82.31 188 LYS A N 1
ATOM 1521 C CA . LYS A 1 188 ? -5.309 43.125 9.016 1 82.31 188 LYS A CA 1
ATOM 1522 C C . LYS A 1 188 ? -5.973 44.469 8.672 1 82.31 188 LYS A C 1
ATOM 1524 O O . LYS A 1 188 ? -5.797 45.438 9.391 1 82.31 188 LYS A O 1
ATOM 1529 N N . ASN A 1 189 ? -6.664 44.438 7.566 1 84 189 ASN A N 1
ATOM 1530 C CA . ASN A 1 189 ? -7.363 45.656 7.141 1 84 189 ASN A CA 1
ATOM 1531 C C . ASN A 1 189 ? -8.398 46.094 8.172 1 84 189 ASN A C 1
ATOM 1533 O O . ASN A 1 189 ? -8.641 47.281 8.336 1 84 189 ASN A O 1
ATOM 1537 N N . LEU A 1 190 ? -8.945 45.125 8.859 1 81.25 190 LEU A N 1
ATOM 1538 C CA . LEU A 1 190 ? -9.953 45.406 9.867 1 81.25 190 LEU A CA 1
ATOM 1539 C C . LEU A 1 190 ? -9.312 45.656 11.227 1 81.25 190 LEU A C 1
ATOM 1541 O O . LEU A 1 190 ? -10.016 45.812 12.227 1 81.25 190 LEU A O 1
ATOM 1545 N N . LYS A 1 191 ? -7.973 45.562 11.289 1 86.5 191 LYS A N 1
ATOM 1546 C CA . LYS A 1 191 ? -7.172 45.844 12.477 1 86.5 191 LYS A CA 1
ATOM 1547 C C . LYS A 1 191 ? -7.469 44.844 13.586 1 86.5 191 LYS A C 1
ATOM 1549 O O . LYS A 1 191 ? -7.551 45.219 14.758 1 86.5 191 LYS A O 1
ATOM 1554 N N . VAL A 1 192 ? -7.84 43.625 13.203 1 79.38 192 VAL A N 1
ATOM 1555 C CA . VAL A 1 192 ? -8.008 42.562 14.188 1 79.38 192 VAL A CA 1
ATOM 1556 C C . VAL A 1 192 ? -6.648 42.156 14.742 1 79.38 192 VAL A C 1
ATOM 1558 O O . VAL A 1 192 ? -5.703 41.906 13.984 1 79.38 192 VAL A O 1
ATOM 1561 N N . LYS A 1 193 ? -6.469 42.094 16.062 1 84.5 193 LYS A N 1
ATOM 1562 C CA . LYS A 1 193 ? -5.203 41.75 16.703 1 84.5 193 LYS A CA 1
ATOM 1563 C C . LYS A 1 193 ? -5.023 40.219 16.766 1 84.5 193 LYS A C 1
ATOM 1565 O O . LYS A 1 193 ? -5.469 39.562 17.703 1 84.5 193 LYS A O 1
ATOM 1570 N N . LEU A 1 194 ? -4.375 39.688 15.766 1 79.81 194 LEU A N 1
ATOM 1571 C CA . LEU A 1 194 ? -4.035 38.281 15.711 1 79.81 194 LEU A CA 1
ATOM 1572 C C . LEU A 1 194 ? -2.521 38.094 15.703 1 79.81 194 LEU A C 1
ATOM 1574 O O . LEU A 1 194 ? -1.771 39.031 15.445 1 79.81 194 LEU A O 1
ATOM 1578 N N . ASN A 1 195 ? -2.104 36.969 16.125 1 78.5 195 ASN A N 1
ATOM 1579 C CA . ASN A 1 195 ? -0.703 36.594 15.93 1 78.5 195 ASN A CA 1
ATOM 1580 C C . ASN A 1 195 ? -0.411 36.219 14.477 1 78.5 195 ASN A C 1
ATOM 1582 O O . ASN A 1 195 ? -0.161 35.062 14.164 1 78.5 195 ASN A O 1
ATOM 1586 N N . TYR A 1 196 ? -0.292 37.25 13.648 1 81.5 196 TYR A N 1
ATOM 1587 C CA . TYR A 1 196 ? -0.182 37.031 12.203 1 81.5 196 TYR A CA 1
ATOM 1588 C C . TYR A 1 196 ? 1.085 36.281 11.859 1 81.5 196 TYR A C 1
ATOM 1590 O O . TYR A 1 196 ? 1.04 35.312 11.094 1 81.5 196 TYR A O 1
ATOM 1598 N N . ASN A 1 197 ? 2.213 36.656 12.445 1 79.62 197 ASN A N 1
ATOM 1599 C CA . ASN A 1 197 ? 3.475 36 12.148 1 79.62 197 ASN A CA 1
ATOM 1600 C C . ASN A 1 197 ? 3.416 34.5 12.516 1 79.62 197 ASN A C 1
ATOM 1602 O O . ASN A 1 197 ? 3.922 33.656 11.773 1 79.62 197 ASN A O 1
ATOM 1606 N N . GLY A 1 198 ? 2.801 34.188 13.625 1 78 198 GLY A N 1
ATOM 1607 C CA . GLY A 1 198 ? 2.633 32.812 14.031 1 78 198 GLY A CA 1
ATOM 1608 C C . GLY A 1 198 ? 1.788 32 13.055 1 78 198 GLY A C 1
ATOM 1609 O O . GLY A 1 198 ? 2.107 30.844 12.758 1 78 198 GLY A O 1
ATOM 1610 N N . ILE A 1 199 ? 0.725 32.656 12.609 1 79.19 199 ILE A N 1
ATOM 1611 C CA . ILE A 1 199 ? -0.183 31.969 11.703 1 79.19 199 ILE A CA 1
ATOM 1612 C C . ILE A 1 199 ? 0.507 31.734 10.359 1 79.19 199 ILE A C 1
ATOM 1614 O O . ILE A 1 199 ? 0.398 30.656 9.781 1 79.19 199 ILE A O 1
ATOM 1618 N N . TYR A 1 200 ? 1.266 32.781 9.898 1 76.81 200 TYR A N 1
ATOM 1619 C CA . TYR A 1 200 ? 2.021 32.625 8.656 1 76.81 200 TYR A CA 1
ATOM 1620 C C . TYR A 1 200 ? 3.039 31.484 8.781 1 76.81 200 TYR A C 1
ATOM 1622 O O . TYR A 1 200 ? 3.201 30.688 7.855 1 76.81 200 TYR A O 1
ATOM 1630 N N . ASP A 1 201 ? 3.625 31.359 9.898 1 76.5 201 ASP A N 1
ATOM 1631 C CA . ASP A 1 201 ? 4.602 30.312 10.164 1 76.5 201 ASP A CA 1
ATOM 1632 C C . ASP A 1 201 ? 3.941 28.922 10.125 1 76.5 201 ASP A C 1
ATOM 1634 O O . ASP A 1 201 ? 4.527 27.969 9.625 1 76.5 201 ASP A O 1
ATOM 1638 N N . LEU A 1 202 ? 2.791 28.797 10.688 1 74.12 202 LEU A N 1
ATOM 1639 C CA . LEU A 1 202 ? 2.051 27.531 10.695 1 74.12 202 LEU A CA 1
ATOM 1640 C C . LEU A 1 202 ? 1.697 27.109 9.273 1 74.12 202 LEU A C 1
ATOM 1642 O O . LEU A 1 202 ? 1.816 25.922 8.93 1 74.12 202 LEU A O 1
ATOM 1646 N N . ILE A 1 203 ? 1.259 28.125 8.523 1 75.62 203 ILE A N 1
ATOM 1647 C CA . ILE A 1 203 ? 0.871 27.828 7.152 1 75.62 203 ILE A CA 1
ATOM 1648 C C . ILE A 1 203 ? 2.09 27.359 6.363 1 75.62 203 ILE A C 1
ATOM 1650 O O . ILE A 1 203 ? 1.995 26.422 5.562 1 75.62 203 ILE A O 1
ATOM 1654 N N . GLU A 1 204 ? 3.205 28 6.641 1 73.31 204 GLU A N 1
ATOM 1655 C CA . GLU A 1 204 ? 4.441 27.609 5.969 1 73.31 204 GLU A CA 1
ATOM 1656 C C . GLU A 1 204 ? 4.879 26.203 6.402 1 73.31 204 GLU A C 1
ATOM 1658 O O . GLU A 1 204 ? 5.32 25.406 5.578 1 73.31 204 GLU A O 1
ATOM 1663 N N . LYS A 1 205 ? 4.707 25.938 7.582 1 65.81 205 LYS A N 1
ATOM 1664 C CA . LYS A 1 205 ? 5.238 24.719 8.172 1 65.81 205 LYS A CA 1
ATOM 1665 C C . LYS A 1 205 ? 4.301 23.531 7.926 1 65.81 205 LYS A C 1
ATOM 1667 O O . LYS A 1 205 ? 4.75 22.422 7.641 1 65.81 205 LYS A O 1
ATOM 1672 N N . TYR A 1 206 ? 2.998 23.703 8.055 1 65.5 206 TYR A N 1
ATOM 1673 C CA . TYR A 1 206 ? 2.053 22.594 8.109 1 65.5 206 TYR A CA 1
ATOM 1674 C C . TYR A 1 206 ? 1.081 22.656 6.938 1 65.5 206 TYR A C 1
ATOM 1676 O O . TYR A 1 206 ? 0.254 21.75 6.766 1 65.5 206 TYR A O 1
ATOM 1684 N N . GLY A 1 207 ? 1.183 23.688 6.125 1 70.88 207 GLY A N 1
ATOM 1685 C CA . GLY A 1 207 ? 0.293 23.828 4.98 1 70.88 207 GLY A CA 1
ATOM 1686 C C . GLY A 1 207 ? -1.079 24.359 5.355 1 70.88 207 GLY A C 1
ATOM 1687 O O . GLY A 1 207 ? -1.35 24.625 6.527 1 70.88 207 GLY A O 1
ATOM 1688 N N . ALA A 1 208 ? -1.872 24.484 4.34 1 80.69 208 ALA A N 1
ATOM 1689 C CA . ALA A 1 208 ? -3.193 25.094 4.512 1 80.69 208 ALA A CA 1
ATOM 1690 C C . ALA A 1 208 ? -4.141 24.125 5.223 1 80.69 208 ALA A C 1
ATOM 1692 O O . ALA A 1 208 ? -5.121 24.562 5.84 1 80.69 208 ALA A O 1
ATOM 1693 N N . ILE A 1 209 ? -3.848 22.906 5.098 1 71.25 209 ILE A N 1
ATOM 1694 C CA . ILE A 1 209 ? -4.699 21.922 5.758 1 71.25 209 ILE A CA 1
ATOM 1695 C C . ILE A 1 209 ? -4.277 21.766 7.219 1 71.25 209 ILE A C 1
ATOM 1697 O O . ILE A 1 209 ? -5.113 21.859 8.125 1 71.25 209 ILE A O 1
ATOM 1701 N N . GLY A 1 210 ? -3.033 21.656 7.5 1 71.94 210 GLY A N 1
ATOM 1702 C CA . GLY A 1 210 ? -2.521 21.422 8.844 1 71.94 210 GLY A CA 1
ATOM 1703 C C . GLY A 1 210 ? -2.74 22.594 9.773 1 71.94 210 GLY A C 1
ATOM 1704 O O . GLY A 1 210 ? -2.947 22.406 10.977 1 71.94 210 GLY A O 1
ATOM 1705 N N . THR A 1 211 ? -2.719 23.797 9.297 1 77.56 211 THR A N 1
ATOM 1706 C CA . THR A 1 211 ? -2.771 25 10.125 1 77.56 211 THR A CA 1
ATOM 1707 C C . THR A 1 211 ? -4.133 25.125 10.797 1 77.56 211 THR A C 1
ATOM 1709 O O . THR A 1 211 ? -4.223 25.188 12.023 1 77.56 211 THR A O 1
ATOM 1712 N N . PRO A 1 212 ? -5.238 25.094 10.023 1 80.81 212 PRO A N 1
ATOM 1713 C CA . PRO A 1 212 ? -6.531 25.172 10.711 1 80.81 212 PRO A CA 1
ATOM 1714 C C . PRO A 1 212 ? -6.766 24.016 11.664 1 80.81 212 PRO A C 1
ATOM 1716 O O . PRO A 1 212 ? -7.34 24.188 12.734 1 80.81 212 PRO A O 1
ATOM 1719 N N . LYS A 1 213 ? -6.352 22.875 11.25 1 75.88 213 LYS A N 1
ATOM 1720 C CA . LYS A 1 213 ? -6.52 21.703 12.109 1 75.88 213 LYS A CA 1
ATOM 1721 C C . LYS A 1 213 ? -5.875 21.922 13.477 1 75.88 213 LYS A C 1
ATOM 1723 O O . LYS A 1 213 ? -6.469 21.609 14.508 1 75.88 213 LYS A O 1
ATOM 1728 N N . ARG A 1 214 ? -4.699 22.438 13.445 1 73.94 214 ARG A N 1
ATOM 1729 C CA . ARG A 1 214 ? -3.947 22.688 14.672 1 73.94 214 ARG A CA 1
ATOM 1730 C C . ARG A 1 214 ? -4.594 23.797 15.492 1 73.94 214 ARG A C 1
ATOM 1732 O O . ARG A 1 214 ? -4.656 23.719 16.719 1 73.94 214 ARG A O 1
ATOM 1739 N N . LEU A 1 215 ? -5.004 24.828 14.844 1 77.25 215 LEU A N 1
ATOM 1740 C CA . LEU A 1 215 ? -5.562 25.984 15.531 1 77.25 215 LEU A CA 1
ATOM 1741 C C . LEU A 1 215 ? -6.938 25.656 16.109 1 77.25 215 LEU A C 1
ATOM 1743 O O . LEU A 1 215 ? -7.301 26.172 17.172 1 77.25 215 LEU A O 1
ATOM 1747 N N . ILE A 1 216 ? -7.648 24.797 15.438 1 76 216 ILE A N 1
ATOM 1748 C CA . ILE A 1 216 ? -8.984 24.438 15.875 1 76 216 ILE A CA 1
ATOM 1749 C C . ILE A 1 216 ? -8.898 23.406 17 1 76 216 ILE A C 1
ATOM 1751 O O . ILE A 1 216 ? -9.68 23.438 17.953 1 76 216 ILE A O 1
ATOM 1755 N N . ALA A 1 217 ? -7.938 22.516 16.891 1 65.06 217 ALA A N 1
ATOM 1756 C CA . ALA A 1 217 ? -7.766 21.484 17.906 1 65.06 217 ALA A CA 1
ATOM 1757 C C . ALA A 1 217 ? -7.309 22.094 19.234 1 65.06 217 ALA A C 1
ATOM 1759 O O . ALA A 1 217 ? -7.637 21.578 20.297 1 65.06 217 ALA A O 1
ATOM 1760 N N . THR A 1 218 ? -6.41 23 19.188 1 53.47 218 THR A N 1
ATOM 1761 C CA . THR A 1 218 ? -5.863 23.625 20.406 1 53.47 218 THR A CA 1
ATOM 1762 C C . THR A 1 218 ? -6.898 24.531 21.062 1 53.47 218 THR A C 1
ATOM 1764 O O . THR A 1 218 ? -6.715 24.953 22.203 1 53.47 218 THR A O 1
ATOM 1767 N N . GLY A 1 219 ? -7.922 24.922 20.578 1 50.25 219 GLY A N 1
ATOM 1768 C CA . GLY A 1 219 ? -8.727 26.094 20.891 1 50.25 219 GLY A CA 1
ATOM 1769 C C . GLY A 1 219 ? -9.117 26.172 22.359 1 50.25 219 GLY A C 1
ATOM 1770 O O . GLY A 1 219 ? -10.086 26.859 22.703 1 50.25 219 GLY A O 1
ATOM 1771 N N . VAL A 1 220 ? -8.852 25.5 23.312 1 43.94 220 VAL A N 1
ATOM 1772 C CA . VAL A 1 220 ? -9.492 26.203 24.422 1 43.94 220 VAL A CA 1
ATOM 1773 C C . VAL A 1 220 ? -8.922 27.609 24.531 1 43.94 220 VAL A C 1
ATOM 1775 O O . VAL A 1 220 ? -9.672 28.594 24.609 1 43.94 220 VAL A O 1
ATOM 1778 N N . ASP A 1 221 ? -7.73 27.719 25.219 1 38.88 221 ASP A N 1
ATOM 1779 C CA . ASP A 1 221 ? -7.543 28.969 25.969 1 38.88 221 ASP A CA 1
ATOM 1780 C C . ASP A 1 221 ? -7.238 30.125 25.016 1 38.88 221 ASP A C 1
ATOM 1782 O O . ASP A 1 221 ? -7.867 31.172 25.094 1 38.88 221 ASP A O 1
ATOM 1786 N N . SER A 1 222 ? -5.938 30.312 24.562 1 40.88 222 SER A N 1
ATOM 1787 C CA . SER A 1 222 ? -5.426 31.594 24.094 1 40.88 222 SER A CA 1
ATOM 1788 C C . SER A 1 222 ? -5.672 31.781 22.609 1 40.88 222 SER A C 1
ATOM 1790 O O . SER A 1 222 ? -5.816 32.906 22.125 1 40.88 222 SER A O 1
ATOM 1792 N N . ILE A 1 223 ? -5.469 30.859 21.625 1 46.12 223 ILE A N 1
ATOM 1793 C CA . ILE A 1 223 ? -5.586 30.984 20.172 1 46.12 223 ILE A CA 1
ATOM 1794 C C . ILE A 1 223 ? -7.055 31.156 19.781 1 46.12 223 ILE A C 1
ATOM 1796 O O . ILE A 1 223 ? -7.363 31.672 18.719 1 46.12 223 ILE A O 1
ATOM 1800 N N . GLN A 1 224 ? -8 30.656 20.625 1 53.41 224 GLN A N 1
ATOM 1801 C CA . GLN A 1 224 ? -9.438 30.891 20.594 1 53.41 224 GLN A CA 1
ATOM 1802 C C . GLN A 1 224 ? -9.742 32.406 20.641 1 53.41 224 GLN A C 1
ATOM 1804 O O . GLN A 1 224 ? -10.859 32.812 20.328 1 53.41 224 GLN A O 1
ATOM 1809 N N . SER A 1 225 ? -8.5 33.094 20.75 1 63.88 225 SER A N 1
ATOM 1810 C CA . SER A 1 225 ? -8.648 34.562 20.859 1 63.88 225 SER A CA 1
ATOM 1811 C C . SER A 1 225 ? -9.016 35.188 19.516 1 63.88 225 SER A C 1
ATOM 1813 O O . SER A 1 225 ? -9.852 36.062 19.453 1 63.88 225 SER A O 1
ATOM 1815 N N . GLY A 1 226 ? -8.516 34.469 18.531 1 64.56 226 GLY A N 1
ATOM 1816 C CA . GLY A 1 226 ? -8.828 35.062 17.25 1 64.56 226 GLY A CA 1
ATOM 1817 C C . GLY A 1 226 ? -10.289 34.938 16.859 1 64.56 226 GLY A C 1
ATOM 1818 O O . GLY A 1 226 ? -10.906 35.875 16.391 1 64.56 226 GLY A O 1
ATOM 1819 N N . PHE A 1 227 ? -10.758 33.781 17.219 1 71.31 227 PHE A N 1
ATOM 1820 C CA . PHE A 1 227 ? -12.156 33.5 16.938 1 71.31 227 PHE A CA 1
ATOM 1821 C C . PHE A 1 227 ? -13.062 34.5 17.641 1 71.31 227 PHE A C 1
ATOM 1823 O O . PHE A 1 227 ? -13.953 35.062 17.031 1 71.31 227 PHE A O 1
ATOM 1830 N N . VAL A 1 228 ? -12.781 34.656 18.875 1 70.69 228 VAL A N 1
ATOM 1831 C CA . VAL A 1 228 ? -13.594 35.562 19.688 1 70.69 228 VAL A CA 1
ATOM 1832 C C . VAL A 1 228 ? -13.461 37 19.156 1 70.69 228 VAL A C 1
ATOM 1834 O O . VAL A 1 228 ? -14.453 37.75 19.094 1 70.69 228 VAL A O 1
ATOM 1837 N N . LYS A 1 229 ? -12.289 37.375 18.812 1 76.31 229 LYS A N 1
ATOM 1838 C CA . LYS A 1 229 ? -12.062 38.719 18.297 1 76.31 229 LYS A CA 1
ATOM 1839 C C . LYS A 1 229 ? -12.852 38.969 17.016 1 76.31 229 LYS A C 1
ATOM 1841 O O . LYS A 1 229 ? -13.398 40.031 16.797 1 76.31 229 LYS A O 1
ATOM 1846 N N . LEU A 1 230 ? -12.867 37.938 16.25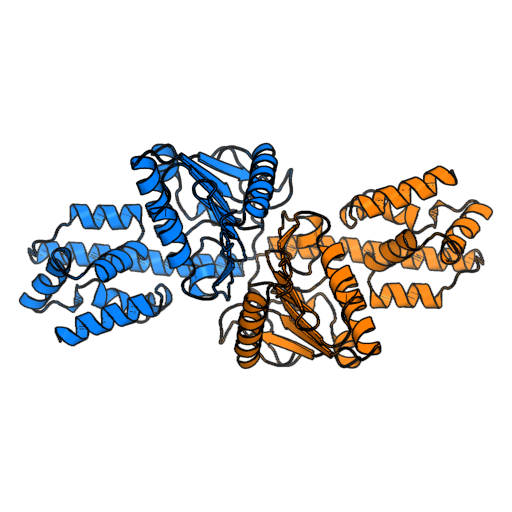 1 75.62 230 LEU A N 1
ATOM 1847 C CA . LEU A 1 230 ? -13.594 38.062 15 1 75.62 230 LEU A CA 1
ATOM 1848 C C . LEU A 1 230 ? -15.102 38.031 15.242 1 75.62 230 LEU A C 1
ATOM 1850 O O . LEU A 1 230 ? -15.852 38.719 14.539 1 75.62 230 LEU A O 1
ATOM 1854 N N . TRP A 1 231 ? -15.469 37.281 16.156 1 73.88 231 TRP A N 1
ATOM 1855 C CA . TRP A 1 231 ? -16.875 37.281 16.547 1 73.88 231 TRP A CA 1
ATOM 1856 C C . TRP A 1 231 ? -17.312 38.625 17.062 1 73.88 231 TRP A C 1
ATOM 1858 O O . TRP A 1 231 ? -18.406 39.094 16.734 1 73.88 231 TRP A O 1
ATOM 1868 N N . GLU A 1 232 ? -16.531 39.344 17.828 1 77.62 232 GLU A N 1
ATOM 1869 C CA . GLU A 1 232 ? -16.828 40.656 18.406 1 77.62 232 GLU A CA 1
ATOM 1870 C C . GLU A 1 232 ? -17.078 41.688 17.328 1 77.62 232 GLU A C 1
ATOM 1872 O O . GLU A 1 232 ? -17.875 42.594 17.5 1 77.62 232 GLU A O 1
ATOM 1877 N N . ILE A 1 233 ? -16.391 41.5 16.266 1 82.5 233 ILE A N 1
ATOM 1878 C CA . ILE A 1 233 ? -16.547 42.5 15.211 1 82.5 233 ILE A CA 1
ATOM 1879 C C . ILE A 1 233 ? -17.516 41.969 14.148 1 82.5 233 ILE A C 1
ATOM 1881 O O . ILE A 1 233 ? -17.547 42.5 13.031 1 82.5 233 ILE A O 1
ATOM 1885 N N . LYS A 1 234 ? -18.219 40.812 14.445 1 83.81 234 LYS A N 1
ATOM 1886 C CA . LYS A 1 234 ? -19.281 40.219 13.633 1 83.81 234 LYS A CA 1
ATOM 1887 C C . LYS A 1 234 ? -18.75 39.75 12.281 1 83.81 234 LYS A C 1
ATOM 1889 O O . LYS A 1 234 ? -19.359 40 11.242 1 83.81 234 LYS A O 1
ATOM 1894 N N . ARG A 1 235 ? -17.5 39.25 12.305 1 84.56 235 ARG A N 1
ATOM 1895 C CA . ARG A 1 235 ? -16.891 38.688 11.094 1 84.56 235 ARG A CA 1
ATOM 1896 C C . ARG A 1 235 ? -16.5 37.25 11.289 1 84.56 235 ARG A C 1
ATOM 1898 O O . ARG A 1 235 ? -15.359 36.844 11.016 1 84.56 235 ARG A O 1
ATOM 1905 N N . LEU A 1 236 ? -17.438 36.469 11.711 1 81.38 236 LEU A N 1
ATOM 1906 C CA . LEU A 1 236 ? -17.219 35.062 11.906 1 81.38 236 LEU A CA 1
ATOM 1907 C C . LEU A 1 236 ? -16.875 34.375 10.586 1 81.38 236 LEU A C 1
ATOM 1909 O O . LEU A 1 236 ? -16.266 33.312 10.57 1 81.38 236 LEU A O 1
ATOM 1913 N N . ASP A 1 237 ? -17.25 35.031 9.555 1 82.44 237 ASP A N 1
ATOM 1914 C CA . ASP A 1 237 ? -16.984 34.5 8.219 1 82.44 237 ASP A CA 1
ATOM 1915 C C . ASP A 1 237 ? -15.477 34.469 7.941 1 82.44 237 ASP A C 1
ATOM 1917 O O . ASP A 1 237 ? -15.031 33.719 7.055 1 82.44 237 ASP A O 1
ATOM 1921 N N . LEU A 1 238 ? -14.68 35.188 8.773 1 80.44 238 LEU A N 1
ATOM 1922 C CA . LEU A 1 238 ? -13.242 35.25 8.562 1 80.44 238 LEU A CA 1
ATOM 1923 C C . LEU A 1 238 ? -12.508 34.25 9.453 1 80.44 238 LEU A C 1
ATOM 1925 O O . LEU A 1 238 ? -11.273 34.188 9.422 1 80.44 238 LEU A O 1
ATOM 1929 N N . THR A 1 239 ? -13.211 33.5 10.211 1 81.94 239 THR A N 1
ATOM 1930 C CA . THR A 1 239 ? -12.57 32.5 11.031 1 81.94 239 THR A CA 1
ATOM 1931 C C . THR A 1 239 ? -12.141 31.297 10.18 1 81.94 239 THR A C 1
ATOM 1933 O O . THR A 1 239 ? -12.75 31.016 9.148 1 81.94 239 THR A O 1
ATOM 1936 N N . PHE A 1 240 ? -11.07 30.656 10.641 1 81.75 240 PHE A N 1
ATOM 1937 C CA . PHE A 1 240 ? -10.617 29.453 9.93 1 81.75 240 PHE A CA 1
ATOM 1938 C C . PHE A 1 240 ? -11.688 28.375 9.961 1 81.75 240 PHE A C 1
ATOM 1940 O O . PHE A 1 240 ? -11.836 27.609 9.008 1 81.75 240 PHE A O 1
ATOM 1947 N N . GLU A 1 241 ? -12.461 28.391 11.047 1 76.81 241 GLU A N 1
ATOM 1948 C CA . GLU A 1 241 ? -13.578 27.469 11.156 1 76.81 241 GLU A CA 1
ATOM 1949 C C . GLU A 1 241 ? -14.578 27.672 10.023 1 76.81 241 GLU A C 1
ATOM 1951 O O . GLU A 1 241 ? -14.984 26.719 9.367 1 76.81 241 GLU A O 1
ATOM 1956 N N . ALA A 1 242 ? -14.938 28.906 9.797 1 80.62 242 ALA A N 1
ATOM 1957 C CA . ALA A 1 242 ? -15.906 29.219 8.75 1 80.62 242 ALA A CA 1
ATOM 1958 C C . ALA A 1 242 ? -15.359 28.859 7.371 1 80.62 242 ALA A C 1
ATOM 1960 O O . ALA A 1 242 ? -16.094 28.406 6.5 1 80.62 242 ALA A O 1
ATOM 1961 N N . ILE A 1 243 ? -14.102 29.062 7.215 1 82.25 243 ILE A N 1
ATOM 1962 C CA . ILE A 1 243 ? -13.477 28.859 5.914 1 82.25 243 ILE A CA 1
ATOM 1963 C C . ILE A 1 243 ? -13.453 27.359 5.586 1 82.25 243 ILE A C 1
ATOM 1965 O O . ILE A 1 243 ? -13.844 26.953 4.488 1 82.25 243 ILE A O 1
ATOM 1969 N N . ILE A 1 244 ? -13.062 26.547 6.559 1 85.81 244 ILE A N 1
ATOM 1970 C CA . ILE A 1 244 ? -12.867 25.125 6.258 1 85.81 244 ILE A CA 1
ATOM 1971 C C . ILE A 1 244 ? -14.227 24.438 6.105 1 85.81 244 ILE A C 1
ATOM 1973 O O . ILE A 1 244 ? -14.312 23.328 5.59 1 85.81 244 ILE A O 1
ATOM 1977 N N . LEU A 1 245 ? -15.312 25.094 6.531 1 81 245 LEU A N 1
ATOM 1978 C CA . LEU A 1 245 ? -16.656 24.531 6.457 1 81 245 LEU A CA 1
ATOM 1979 C C . LEU A 1 245 ? -17.281 24.797 5.098 1 81 245 LEU A C 1
ATOM 1981 O O . LEU A 1 245 ? -18.375 24.297 4.805 1 81 245 LEU A O 1
ATOM 1985 N N . LYS A 1 246 ? -16.656 25.609 4.266 1 78.31 246 LYS A N 1
ATOM 1986 C CA . LYS A 1 246 ? -17.109 25.75 2.887 1 78.31 246 LYS A CA 1
ATOM 1987 C C . LYS A 1 246 ? -17.078 24.406 2.154 1 78.31 246 LYS A C 1
ATOM 1989 O O . LYS A 1 246 ? -16.156 23.625 2.344 1 78.31 246 LYS A O 1
ATOM 1994 N N . ASP A 1 247 ? -17.953 24.141 1.313 1 78 247 ASP A N 1
ATOM 1995 C CA . ASP A 1 247 ? -18.141 22.844 0.67 1 78 247 ASP A CA 1
ATOM 1996 C C . ASP A 1 247 ? -16.891 22.422 -0.097 1 78 247 ASP A C 1
ATOM 1998 O O . ASP A 1 247 ? -16.531 21.25 -0.088 1 78 247 ASP A O 1
ATOM 2002 N N . LYS A 1 248 ? -16.281 23.359 -0.658 1 77.31 248 LYS A N 1
ATOM 2003 C CA . LYS A 1 248 ? -15.141 23.047 -1.52 1 77.31 248 LYS A CA 1
ATOM 2004 C C . LYS A 1 248 ? -13.938 22.578 -0.699 1 77.31 248 LYS A C 1
ATOM 2006 O O . LYS A 1 248 ? -13.062 21.891 -1.213 1 77.31 248 LYS A O 1
ATOM 2011 N N . TYR A 1 249 ? -13.883 22.922 0.551 1 80.69 249 TYR A N 1
ATOM 2012 C CA . TYR A 1 249 ? -12.688 22.609 1.324 1 80.69 249 TYR A CA 1
ATOM 2013 C C . TYR A 1 249 ? -12.938 21.453 2.289 1 80.69 249 TYR A C 1
ATOM 2015 O O . TYR A 1 249 ? -11.992 20.859 2.807 1 80.69 249 TYR A O 1
ATOM 2023 N N . LYS A 1 250 ? -14.195 21.031 2.539 1 75.06 250 LYS A N 1
ATOM 2024 C CA . LYS A 1 250 ? -14.547 20.031 3.541 1 75.06 250 LYS A CA 1
ATOM 2025 C C . LYS A 1 250 ? -13.859 18.688 3.26 1 75.06 250 LYS A C 1
ATOM 2027 O O . LYS A 1 250 ? -13.492 17.969 4.188 1 75.06 250 LYS A O 1
ATOM 2032 N N . ILE A 1 251 ? -13.648 18.484 2.064 1 69.31 251 ILE A N 1
ATOM 2033 C CA . ILE A 1 251 ? -13.102 17.203 1.633 1 69.31 251 ILE A CA 1
ATOM 2034 C C . ILE A 1 251 ? -11.664 17.047 2.131 1 69.31 251 ILE A C 1
ATOM 2036 O O . ILE A 1 251 ? -11.133 15.945 2.217 1 69.31 251 ILE A O 1
ATOM 2040 N N . LEU A 1 252 ? -10.992 18.156 2.447 1 72.62 252 LEU A N 1
ATOM 2041 C CA . LEU A 1 252 ? -9.586 18.172 2.838 1 72.62 252 LEU A CA 1
ATOM 2042 C C . LEU A 1 252 ? -9.43 17.875 4.324 1 72.62 252 LEU A C 1
ATOM 2044 O O . LEU A 1 252 ? -8.305 17.75 4.828 1 72.62 252 LEU A O 1
ATOM 2048 N N . PHE A 1 253 ? -10.578 17.703 5.059 1 74.25 253 PHE A N 1
ATOM 2049 C CA . PHE A 1 253 ? -10.508 17.594 6.512 1 74.25 253 PHE A CA 1
ATOM 2050 C C . PHE A 1 253 ? -11.289 16.391 7.008 1 74.25 253 PHE A C 1
ATOM 2052 O O . PHE A 1 253 ? -12.289 15.992 6.398 1 74.25 253 PHE A O 1
ATOM 2059 N N . ASP A 1 254 ? -10.797 15.805 8.07 1 67.5 254 ASP A N 1
ATOM 2060 C CA . ASP A 1 254 ? -11.477 14.672 8.68 1 67.5 254 ASP A CA 1
ATOM 2061 C C . ASP A 1 254 ? -12.734 15.125 9.422 1 67.5 254 ASP A C 1
ATOM 2063 O O . ASP A 1 254 ? -12.898 16.312 9.711 1 67.5 254 ASP A O 1
ATOM 2067 N N . ASP A 1 255 ? -13.516 14.18 9.766 1 69.56 255 ASP A N 1
ATOM 2068 C CA . ASP A 1 255 ? -14.797 14.469 10.398 1 69.56 255 ASP A CA 1
ATOM 2069 C C . ASP A 1 255 ? -14.602 15.156 11.75 1 69.56 255 ASP A C 1
ATOM 2071 O O . ASP A 1 255 ? -15.391 16.031 12.125 1 69.56 255 ASP A O 1
ATOM 2075 N N . ASN A 1 256 ? -13.617 14.773 12.438 1 71.31 256 ASN A N 1
ATOM 2076 C CA . ASN A 1 256 ? -13.375 15.375 13.75 1 71.31 256 ASN A CA 1
ATOM 2077 C C . ASN A 1 256 ? -13.125 16.875 13.641 1 71.31 256 ASN A C 1
ATOM 2079 O O . ASN A 1 256 ? -13.688 17.656 14.406 1 71.31 256 ASN A O 1
ATOM 2083 N N . THR A 1 257 ? -12.281 17.188 12.711 1 77.25 257 THR A N 1
ATOM 2084 C CA . THR A 1 257 ? -11.961 18.594 12.516 1 77.25 257 THR A CA 1
ATOM 2085 C C . THR A 1 257 ? -13.203 19.375 12.094 1 77.25 257 THR A C 1
ATOM 2087 O O . THR A 1 257 ? -13.445 20.484 12.594 1 77.25 257 THR A O 1
ATOM 2090 N N . ILE A 1 258 ? -14.008 18.844 11.219 1 78.75 258 ILE A N 1
ATOM 2091 C CA . ILE A 1 258 ? -15.211 19.5 10.719 1 78.75 258 ILE A CA 1
ATOM 2092 C C . ILE A 1 258 ? -16.219 19.688 11.852 1 78.75 258 ILE A C 1
ATOM 2094 O O . ILE A 1 258 ? -16.781 20.766 12.023 1 78.75 258 ILE A O 1
ATOM 2098 N N . ASN A 1 259 ? -16.312 18.688 12.594 1 79.56 259 ASN A N 1
ATOM 2099 C CA . ASN A 1 259 ? -17.266 18.75 13.703 1 79.56 259 ASN A CA 1
ATOM 2100 C C . ASN A 1 259 ? -16.844 19.781 14.742 1 79.56 259 ASN A C 1
ATOM 2102 O O . ASN A 1 259 ? -17.688 20.5 15.289 1 79.56 259 ASN A O 1
ATOM 2106 N N . GLU A 1 260 ? -15.617 19.828 15.008 1 79.38 260 GLU A N 1
ATOM 2107 C CA . GLU A 1 260 ? -15.117 20.828 15.953 1 79.38 260 GLU A CA 1
ATOM 2108 C C . GLU A 1 260 ? -15.352 22.25 15.438 1 79.38 260 GLU A C 1
ATOM 2110 O O . GLU A 1 260 ? -15.719 23.141 16.203 1 79.38 260 GLU A O 1
ATOM 2115 N N . ALA A 1 261 ? -15.102 22.438 14.195 1 81.12 261 ALA A N 1
ATOM 2116 C CA . ALA A 1 261 ? -15.336 23.734 13.586 1 81.12 261 ALA A CA 1
ATOM 2117 C C . ALA A 1 261 ? -16.812 24.125 13.664 1 81.12 261 ALA A C 1
ATOM 2119 O O . ALA A 1 261 ? -17.141 25.266 14.016 1 81.12 261 ALA A O 1
ATOM 2120 N N . LEU A 1 262 ? -17.656 23.172 13.383 1 81.5 262 LEU A N 1
ATOM 2121 C CA . LEU A 1 262 ? -19.094 23.406 13.438 1 81.5 262 LEU A CA 1
ATOM 2122 C C . LEU A 1 262 ? -19.531 23.75 14.859 1 81.5 262 LEU A C 1
ATOM 2124 O O . LEU A 1 262 ? -20.328 24.672 15.055 1 81.5 262 LEU A O 1
ATOM 2128 N N . LYS A 1 263 ? -19.031 23.047 15.734 1 81.5 263 LYS A N 1
ATOM 2129 C CA . LYS A 1 263 ? -19.359 23.281 17.141 1 81.5 263 LYS A CA 1
ATOM 2130 C C . LYS A 1 263 ? -18.969 24.703 17.562 1 81.5 263 LYS A C 1
ATOM 2132 O O . LYS A 1 263 ? -19.734 25.375 18.25 1 81.5 263 LYS A O 1
ATOM 2137 N N . ARG A 1 264 ? -17.828 25.156 17.188 1 79.38 264 ARG A N 1
ATOM 2138 C CA . ARG A 1 264 ? -17.344 26.484 17.547 1 79.38 264 ARG A CA 1
ATOM 2139 C C . ARG A 1 264 ? -18.203 27.562 16.922 1 79.38 264 ARG A C 1
ATOM 2141 O O . ARG A 1 264 ? -18.562 28.547 17.578 1 79.38 264 ARG A O 1
ATOM 2148 N N . ILE A 1 265 ? -18.5 27.359 15.719 1 80.5 265 ILE A N 1
ATOM 2149 C CA . ILE A 1 265 ? -19.312 28.344 15.023 1 80.5 265 ILE A CA 1
ATOM 2150 C C . ILE A 1 265 ? -20.719 28.406 15.633 1 80.5 265 ILE A C 1
ATOM 2152 O O . ILE A 1 265 ? -21.266 29.484 15.836 1 80.5 265 ILE A O 1
ATOM 2156 N N . ASP A 1 266 ? -21.219 27.203 15.914 1 80.69 266 ASP A N 1
ATOM 2157 C CA . ASP A 1 266 ? -22.562 27.125 16.453 1 80.69 266 ASP A CA 1
ATOM 2158 C C . ASP A 1 266 ? -22.641 27.75 17.844 1 80.69 266 ASP A C 1
ATOM 2160 O O . ASP A 1 266 ? -23.688 28.266 18.234 1 80.69 266 ASP A O 1
ATOM 2164 N N . LYS A 1 267 ? -21.594 27.625 18.609 1 78.69 267 LYS A N 1
ATOM 2165 C CA . LYS A 1 267 ? -21.547 28.203 19.953 1 78.69 267 LYS A CA 1
ATOM 2166 C C . LYS A 1 267 ? -21.625 29.719 19.906 1 78.69 267 LYS A C 1
ATOM 2168 O O . LYS A 1 267 ? -22.094 30.359 20.844 1 78.69 267 LYS A O 1
ATOM 2173 N N . PHE A 1 268 ? -21.031 30.266 18.844 1 67.62 268 PHE A N 1
ATOM 2174 C CA . PHE A 1 268 ? -20.938 31.719 18.812 1 67.62 268 PHE A CA 1
ATOM 2175 C C . PHE A 1 268 ? -21.906 32.312 17.797 1 67.62 268 PHE A C 1
ATOM 2177 O O . PHE A 1 268 ? -21.984 33.531 17.625 1 67.62 268 PHE A O 1
ATOM 2184 N N . LYS A 1 269 ? -22.594 31.359 17.141 1 65.56 269 LYS A N 1
ATOM 2185 C CA . LYS A 1 269 ? -23.703 31.875 16.328 1 65.56 269 LYS A CA 1
ATOM 2186 C C . LYS A 1 269 ? -24.844 32.375 17.203 1 65.56 269 LYS A C 1
ATOM 2188 O O . LYS A 1 269 ? -25.125 31.781 18.25 1 65.56 269 LYS A O 1
ATOM 2193 N N . MET B 1 1 ? -3.611 -22.062 31.953 1 24.27 1 MET B N 1
ATOM 2194 C CA . MET B 1 1 ? -4.012 -21.031 31 1 24.27 1 MET B CA 1
ATOM 2195 C C . MET B 1 1 ? -3.018 -20.969 29.844 1 24.27 1 MET B C 1
ATOM 2197 O O . MET B 1 1 ? -1.848 -20.641 30.047 1 24.27 1 MET B O 1
ATOM 2201 N N . ILE B 1 2 ? -2.949 -21.844 28.875 1 32.84 2 ILE B N 1
ATOM 2202 C CA . ILE B 1 2 ? -1.904 -22.156 27.906 1 32.84 2 ILE B CA 1
ATOM 2203 C C . ILE B 1 2 ? -1.451 -20.891 27.188 1 32.84 2 ILE B C 1
ATOM 2205 O O . ILE B 1 2 ? -2.277 -20.125 26.672 1 32.84 2 ILE B O 1
ATOM 2209 N N . ASN B 1 3 ? -0.591 -20.078 27.484 1 40.28 3 ASN B N 1
ATOM 2210 C CA . ASN B 1 3 ? 0.077 -18.844 27.094 1 40.28 3 ASN B CA 1
ATOM 2211 C C . ASN B 1 3 ? 0.265 -18.75 25.578 1 40.28 3 ASN B C 1
ATOM 2213 O O . ASN B 1 3 ? 1.242 -19.281 25.047 1 40.28 3 ASN B O 1
ATOM 2217 N N . GLU B 1 4 ? -0.697 -19.047 24.703 1 48.06 4 GLU B N 1
ATOM 2218 C CA . GLU B 1 4 ? -0.669 -19.344 23.266 1 48.06 4 GLU B CA 1
ATOM 2219 C C . GLU B 1 4 ? 0 -18.203 22.5 1 48.06 4 GLU B C 1
ATOM 2221 O O . GLU B 1 4 ? -0.405 -17.047 22.609 1 48.06 4 GLU B O 1
ATOM 2226 N N . THR B 1 5 ? 1.259 -18.266 22.219 1 65 5 THR B N 1
ATOM 2227 C CA . THR B 1 5 ? 2.227 -17.359 21.609 1 65 5 THR B CA 1
ATOM 2228 C C . THR B 1 5 ? 1.71 -16.828 20.281 1 65 5 THR B C 1
ATOM 2230 O O . THR B 1 5 ? 1.469 -17.594 19.344 1 65 5 THR B O 1
ATOM 2233 N N . THR B 1 6 ? 1.127 -15.617 20.219 1 78.06 6 THR B N 1
ATOM 2234 C CA . THR B 1 6 ? 0.649 -14.906 19.031 1 78.06 6 THR B CA 1
ATOM 2235 C C . THR B 1 6 ? 1.775 -14.727 18.016 1 78.06 6 THR B C 1
ATOM 2237 O O . THR B 1 6 ? 2.881 -14.32 18.375 1 78.06 6 THR B O 1
ATOM 2240 N N . ILE B 1 7 ? 1.549 -15.375 16.906 1 87 7 ILE B N 1
ATOM 2241 C CA . ILE B 1 7 ? 2.494 -15.234 15.805 1 87 7 ILE B CA 1
ATOM 2242 C C . ILE B 1 7 ? 2.43 -13.812 15.25 1 87 7 ILE B C 1
ATOM 2244 O O . ILE B 1 7 ? 1.345 -13.25 15.086 1 87 7 ILE B O 1
ATOM 2248 N N . LEU B 1 8 ? 3.51 -13.211 15.164 1 91.94 8 LEU B N 1
ATOM 2249 C CA . LEU B 1 8 ? 3.684 -11.945 14.461 1 91.94 8 LEU B CA 1
ATOM 2250 C C . LEU B 1 8 ? 4.965 -11.953 13.641 1 91.94 8 LEU B C 1
ATOM 2252 O O . LEU B 1 8 ? 6.066 -11.883 14.188 1 91.94 8 LEU B O 1
ATOM 2256 N N . LYS B 1 9 ? 4.742 -12.016 12.344 1 91.44 9 LYS B N 1
ATOM 2257 C CA . LYS B 1 9 ? 5.887 -12.195 11.453 1 91.44 9 LYS B CA 1
ATOM 2258 C C . LYS B 1 9 ? 5.855 -11.172 10.312 1 91.44 9 LYS B C 1
ATOM 2260 O O . LYS B 1 9 ? 4.816 -10.977 9.68 1 91.44 9 LYS B O 1
ATOM 2265 N N . ALA B 1 10 ? 7.004 -10.578 10.141 1 94.44 10 ALA B N 1
ATOM 2266 C CA . ALA B 1 10 ? 7.164 -9.711 8.977 1 94.44 10 ALA B CA 1
ATOM 2267 C C . ALA B 1 10 ? 7.805 -10.469 7.816 1 94.44 10 ALA B C 1
ATOM 2269 O O . ALA B 1 10 ? 8.625 -11.367 8.031 1 94.44 10 ALA B O 1
ATOM 2270 N N . SER B 1 11 ? 7.402 -10.164 6.605 1 92.06 11 SER B N 1
ATOM 2271 C CA . SER B 1 11 ? 7.996 -10.734 5.402 1 92.06 11 SER B CA 1
ATOM 2272 C C . SER B 1 11 ? 8.273 -9.656 4.359 1 92.06 11 SER B C 1
ATOM 2274 O O . SER B 1 11 ? 7.418 -8.812 4.09 1 92.06 11 SER B O 1
ATOM 2276 N N . PHE B 1 12 ? 9.477 -9.781 3.773 1 93.19 12 PHE B N 1
ATOM 2277 C CA . PHE B 1 12 ? 9.906 -8.773 2.809 1 93.19 12 PHE B CA 1
ATOM 2278 C C . PHE B 1 12 ? 10.211 -9.422 1.461 1 93.19 12 PHE B C 1
ATOM 2280 O O . PHE B 1 12 ? 10.391 -8.719 0.46 1 93.19 12 PHE B O 1
ATOM 2287 N N . LYS B 1 13 ? 10.312 -10.695 1.467 1 84.88 13 LYS B N 1
ATOM 2288 C CA . LYS B 1 13 ? 10.633 -11.469 0.272 1 84.88 13 LYS B CA 1
ATOM 2289 C C . LYS B 1 13 ? 9.742 -12.703 0.157 1 84.88 13 LYS B C 1
ATOM 2291 O O . LYS B 1 13 ? 9.172 -13.156 1.15 1 84.88 13 LYS B O 1
ATOM 2296 N N . ASN B 1 14 ? 9.547 -13.141 -1.03 1 83.69 14 ASN B N 1
ATOM 2297 C CA . ASN B 1 14 ? 8.75 -14.336 -1.302 1 83.69 14 ASN B CA 1
ATOM 2298 C C . ASN B 1 14 ? 7.336 -14.211 -0.731 1 83.69 14 ASN B C 1
ATOM 2300 O O . ASN B 1 14 ? 6.84 -15.133 -0.082 1 83.69 14 ASN B O 1
ATOM 2304 N N . ILE B 1 15 ? 6.848 -13.086 -0.881 1 91.44 15 ILE B N 1
ATOM 2305 C CA . ILE B 1 15 ? 5.547 -12.797 -0.294 1 91.44 15 ILE B CA 1
ATOM 2306 C C . ILE B 1 15 ? 4.469 -13.617 -0.99 1 91.44 15 ILE B C 1
ATOM 2308 O O . ILE B 1 15 ? 3.586 -14.18 -0.334 1 91.44 15 ILE B O 1
ATOM 2312 N N . LYS B 1 16 ? 4.551 -13.75 -2.299 1 83.75 16 LYS B N 1
ATOM 2313 C CA . LYS B 1 16 ? 3.588 -14.562 -3.029 1 83.75 16 LYS B CA 1
ATOM 2314 C C . LYS B 1 16 ? 3.543 -15.984 -2.477 1 83.75 16 LYS B C 1
ATOM 2316 O O . LYS B 1 16 ? 2.465 -16.562 -2.305 1 83.75 16 LYS B O 1
ATOM 2321 N N . THR B 1 17 ? 4.707 -16.516 -2.172 1 82.44 17 THR B N 1
ATOM 2322 C CA . THR B 1 17 ? 4.789 -17.875 -1.622 1 82.44 17 THR B CA 1
ATOM 2323 C C . THR B 1 17 ? 4.059 -17.953 -0.286 1 82.44 17 THR B C 1
ATOM 2325 O O . THR B 1 17 ? 3.344 -18.922 -0.025 1 82.44 17 THR B O 1
ATOM 2328 N N . SER B 1 18 ? 4.258 -16.969 0.528 1 90.62 18 SER B N 1
ATOM 2329 C CA . SER B 1 18 ? 3.57 -16.922 1.815 1 90.62 18 SER B CA 1
ATOM 2330 C C . SER B 1 18 ? 2.057 -16.875 1.634 1 90.62 18 SER B C 1
ATOM 2332 O O . SER B 1 18 ? 1.318 -17.547 2.363 1 90.62 18 SER B O 1
ATOM 2334 N N . ILE B 1 19 ? 1.621 -16.141 0.679 1 93.56 19 ILE B N 1
ATOM 2335 C CA . ILE B 1 19 ? 0.197 -16.031 0.39 1 93.56 19 ILE B CA 1
ATOM 2336 C C . ILE B 1 19 ? -0.353 -17.375 -0.071 1 93.56 19 ILE B C 1
ATOM 2338 O O . ILE B 1 19 ? -1.377 -17.844 0.434 1 93.56 19 ILE B O 1
ATOM 2342 N N . ILE B 1 20 ? 0.333 -17.969 -0.977 1 86.69 20 ILE B N 1
ATOM 2343 C CA . ILE B 1 20 ? -0.098 -19.234 -1.531 1 86.69 20 ILE B CA 1
ATOM 2344 C C . ILE B 1 20 ? -0.145 -20.297 -0.425 1 86.69 20 ILE B C 1
ATOM 2346 O O . ILE B 1 20 ? -1.089 -21.078 -0.352 1 86.69 20 ILE B O 1
ATOM 2350 N N . GLU B 1 21 ? 0.848 -20.281 0.438 1 89.88 21 GLU B N 1
ATOM 2351 C CA . GLU B 1 21 ? 0.856 -21.219 1.559 1 89.88 21 GLU B CA 1
ATOM 2352 C C . GLU B 1 21 ? -0.37 -21.031 2.447 1 89.88 21 GLU B C 1
ATOM 2354 O O . GLU B 1 21 ? -0.987 -22 2.881 1 89.88 21 GLU B O 1
ATOM 2359 N N . CYS B 1 22 ? -0.671 -19.844 2.744 1 96.31 22 CYS B N 1
ATOM 2360 C CA . CYS B 1 22 ? -1.857 -19.547 3.543 1 96.31 22 CYS B CA 1
ATOM 2361 C C . CYS B 1 22 ? -3.117 -20.047 2.844 1 96.31 22 CYS B C 1
ATOM 2363 O O . CYS B 1 22 ? -3.996 -20.641 3.48 1 96.31 22 CYS B O 1
ATOM 2365 N N . ILE B 1 23 ? -3.219 -19.797 1.533 1 95.31 23 ILE B N 1
ATOM 2366 C CA . ILE B 1 23 ? -4.363 -20.266 0.752 1 95.31 23 ILE B CA 1
ATOM 2367 C C . ILE B 1 23 ? -4.461 -21.781 0.825 1 95.31 23 ILE B C 1
ATOM 2369 O O . ILE B 1 23 ? -5.516 -22.328 1.159 1 95.31 23 ILE B O 1
ATOM 2373 N N . GLN B 1 24 ? -3.354 -22.422 0.61 1 92.06 24 GLN B N 1
ATOM 2374 C CA . GLN B 1 24 ? -3.322 -23.875 0.551 1 92.06 24 GLN B CA 1
ATOM 2375 C C . GLN B 1 24 ? -3.703 -24.5 1.896 1 92.06 24 GLN B C 1
ATOM 2377 O O . GLN B 1 24 ? -4.312 -25.562 1.945 1 92.06 24 GLN B O 1
ATOM 2382 N N . ASN B 1 25 ? -3.441 -23.844 2.963 1 96.12 25 ASN B N 1
ATOM 2383 C CA . ASN B 1 25 ? -3.703 -24.375 4.297 1 96.12 25 ASN B CA 1
ATOM 2384 C C . ASN B 1 25 ? -5.117 -24.047 4.762 1 96.12 25 ASN B C 1
ATOM 2386 O O . ASN B 1 25 ? -5.574 -24.578 5.781 1 96.12 25 ASN B O 1
ATOM 2390 N N . SER B 1 26 ? -5.797 -23.203 4.059 1 97.19 26 SER B N 1
ATOM 2391 C CA . SER B 1 26 ? -7.148 -22.828 4.449 1 97.19 26 SER B CA 1
ATOM 2392 C C . SER B 1 26 ? -8.141 -23.953 4.188 1 97.19 26 SER B C 1
ATOM 2394 O O . SER B 1 26 ? -8.055 -24.641 3.17 1 97.19 26 SER B O 1
ATOM 2396 N N . GLN B 1 27 ? -9.172 -24.031 5.07 1 97.75 27 GLN B N 1
ATOM 2397 C CA . GLN B 1 27 ? -10.086 -25.172 4.984 1 97.75 27 GLN B CA 1
ATOM 2398 C C . GLN B 1 27 ? -11.539 -24.703 4.918 1 97.75 27 GLN B C 1
ATOM 2400 O O . GLN B 1 27 ? -12.422 -25.453 4.488 1 97.75 27 GLN B O 1
ATOM 2405 N N . HIS B 1 28 ? -11.867 -23.531 5.301 1 98.19 28 HIS B N 1
ATOM 2406 C CA . HIS B 1 28 ? -13.266 -23.141 5.434 1 98.19 28 HIS B CA 1
ATOM 2407 C C . HIS B 1 28 ? -13.57 -21.875 4.656 1 98.19 28 HIS B C 1
ATOM 2409 O O . HIS B 1 28 ? -14.492 -21.844 3.838 1 98.19 28 HIS B O 1
ATOM 2415 N N . GLU B 1 29 ? -12.805 -20.844 4.984 1 98.69 29 GLU B N 1
ATOM 2416 C CA . GLU B 1 29 ? -13.156 -19.547 4.402 1 98.69 29 GLU B CA 1
ATOM 2417 C C . GLU B 1 29 ? -11.914 -18.688 4.16 1 98.69 29 GLU B C 1
ATOM 2419 O O . GLU B 1 29 ? -11.008 -18.656 4.996 1 98.69 29 GLU B O 1
ATOM 2424 N N . ILE B 1 30 ? -11.906 -18.047 3.025 1 98.75 30 ILE B N 1
ATOM 2425 C CA . ILE B 1 30 ? -10.867 -17.078 2.688 1 98.75 30 ILE B CA 1
ATOM 2426 C C . ILE B 1 30 ? -11.508 -15.742 2.312 1 98.75 30 ILE B C 1
ATOM 2428 O O . ILE B 1 30 ? -12.422 -15.695 1.479 1 98.75 30 ILE B O 1
ATOM 2432 N N . LYS B 1 31 ? -11.141 -14.648 2.941 1 98.81 31 LYS B N 1
ATOM 2433 C CA . LYS B 1 31 ? -11.547 -13.281 2.617 1 98.81 31 LYS B CA 1
ATOM 2434 C C . LYS B 1 31 ? -10.352 -12.438 2.189 1 98.81 31 LYS B C 1
ATOM 2436 O O . LYS B 1 31 ? -9.344 -12.375 2.896 1 98.81 31 LYS B O 1
ATOM 2441 N N . ILE B 1 32 ? -10.461 -11.82 1.05 1 98.69 32 ILE B N 1
ATOM 2442 C CA . ILE B 1 32 ? -9.352 -11.031 0.521 1 98.69 32 ILE B CA 1
ATOM 2443 C C . ILE B 1 32 ? -9.844 -9.641 0.144 1 98.69 32 ILE B C 1
ATOM 2445 O O . ILE B 1 32 ? -10.883 -9.492 -0.504 1 98.69 32 ILE B O 1
ATOM 2449 N N . ALA B 1 33 ? -9.188 -8.609 0.566 1 98.38 33 ALA B N 1
ATOM 2450 C CA . ALA B 1 33 ? -9.336 -7.242 0.067 1 98.38 33 ALA B CA 1
ATOM 2451 C C . ALA B 1 33 ? -8.008 -6.711 -0.471 1 98.38 33 ALA B C 1
ATOM 2453 O O . ALA B 1 33 ? -7.016 -6.652 0.255 1 98.38 33 ALA B O 1
ATOM 2454 N N . VAL B 1 34 ? -7.996 -6.371 -1.699 1 96.5 34 VAL B N 1
ATOM 2455 C CA . VAL B 1 34 ? -6.781 -5.883 -2.342 1 96.5 34 VAL B CA 1
ATOM 2456 C C . VAL B 1 34 ? -7.137 -4.855 -3.414 1 96.5 34 VAL B C 1
ATOM 2458 O O . VAL B 1 34 ? -8.164 -4.977 -4.082 1 96.5 34 VAL B O 1
ATOM 2461 N N . ALA B 1 35 ? -6.301 -3.908 -3.611 1 93.56 35 ALA B N 1
ATOM 2462 C CA . ALA B 1 35 ? -6.605 -2.877 -4.598 1 93.56 35 ALA B CA 1
ATOM 2463 C C . ALA B 1 35 ? -6.562 -3.443 -6.016 1 93.56 35 ALA B C 1
ATOM 2465 O O . ALA B 1 35 ? -7.504 -3.26 -6.793 1 93.56 35 ALA B O 1
ATOM 2466 N N . TRP B 1 36 ? -5.484 -4.137 -6.305 1 89.81 36 TRP B N 1
ATOM 2467 C CA . TRP B 1 36 ? -5.27 -4.66 -7.648 1 89.81 36 TRP B CA 1
ATOM 2468 C C . TRP B 1 36 ? -4.965 -6.156 -7.605 1 89.81 36 TRP B C 1
ATOM 2470 O O . TRP B 1 36 ? -4.141 -6.609 -6.805 1 89.81 36 TRP B O 1
ATOM 2480 N N . PHE B 1 37 ? -5.676 -6.895 -8.453 1 91.25 37 PHE B N 1
ATOM 2481 C CA . PHE B 1 37 ? -5.539 -8.344 -8.539 1 91.25 37 PHE B CA 1
ATOM 2482 C C . PHE B 1 37 ? -5.414 -8.781 -9.992 1 91.25 37 PHE B C 1
ATOM 2484 O O . PHE B 1 37 ? -6.414 -8.89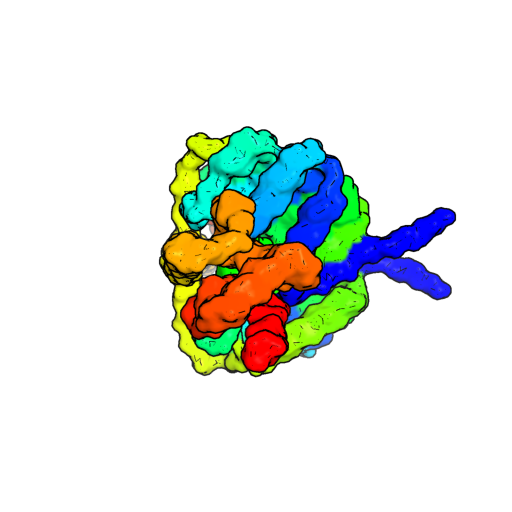8 -10.703 1 91.25 37 PHE B O 1
ATOM 2491 N N . THR B 1 38 ? -4.113 -9.102 -10.398 1 80.31 38 THR B N 1
ATOM 2492 C CA . THR B 1 38 ? -3.895 -9.523 -11.773 1 80.31 38 THR B CA 1
ATOM 2493 C C . THR B 1 38 ? -3.07 -10.812 -11.82 1 80.31 38 THR B C 1
ATOM 2495 O O . THR B 1 38 ? -2.836 -11.359 -12.898 1 80.31 38 THR B O 1
ATOM 2498 N N . ASN B 1 39 ? -2.611 -11.289 -10.688 1 79.94 39 ASN B N 1
ATOM 2499 C CA . ASN B 1 39 ? -1.759 -12.469 -10.625 1 79.94 39 ASN B CA 1
ATOM 2500 C C . ASN B 1 39 ? -2.562 -13.75 -10.836 1 79.94 39 ASN B C 1
ATOM 2502 O O . ASN B 1 39 ? -3.275 -14.195 -9.93 1 79.94 39 ASN B O 1
ATOM 2506 N N . LYS B 1 40 ? -2.426 -14.375 -11.891 1 74.56 40 LYS B N 1
ATOM 2507 C CA . LYS B 1 40 ? -3.215 -15.531 -12.289 1 74.56 40 LYS B CA 1
ATOM 2508 C C . LYS B 1 40 ? -2.912 -16.734 -11.398 1 74.56 40 LYS B C 1
ATOM 2510 O O . LYS B 1 40 ? -3.797 -17.547 -11.125 1 74.56 40 LYS B O 1
ATOM 2515 N N . GLU B 1 41 ? -1.655 -16.922 -10.953 1 72.94 41 GLU B N 1
ATOM 2516 C CA . GLU B 1 41 ? -1.28 -18.031 -10.094 1 72.94 41 GLU B CA 1
ATOM 2517 C C . GLU B 1 41 ? -2.074 -18.016 -8.789 1 72.94 41 GLU B C 1
ATOM 2519 O O . GLU B 1 41 ? -2.568 -19.062 -8.344 1 72.94 41 GLU B O 1
ATOM 2524 N N . ILE B 1 42 ? -2.164 -16.906 -8.258 1 86.12 42 ILE B N 1
ATOM 2525 C CA . ILE B 1 42 ? -2.912 -16.766 -7.008 1 86.12 42 ILE B CA 1
ATOM 2526 C C . ILE B 1 42 ? -4.387 -17.094 -7.254 1 86.12 42 ILE B C 1
ATOM 2528 O O . ILE B 1 42 ? -5.012 -17.797 -6.469 1 86.12 42 ILE B O 1
ATOM 2532 N N . LEU B 1 43 ? -4.926 -16.547 -8.32 1 88.06 43 LEU B N 1
ATOM 2533 C CA . LEU B 1 43 ? -6.32 -16.844 -8.648 1 88.06 43 LEU B CA 1
ATOM 2534 C C . LEU B 1 43 ? -6.547 -18.328 -8.812 1 88.06 43 LEU B C 1
ATOM 2536 O O . LEU B 1 43 ? -7.566 -18.859 -8.359 1 88.06 43 LEU B O 1
ATOM 2540 N N . GLY B 1 44 ? -5.629 -18.953 -9.484 1 83.38 44 GLY B N 1
ATOM 2541 C CA . GLY B 1 44 ? -5.727 -20.391 -9.648 1 83.38 44 GLY B CA 1
ATOM 2542 C C . GLY B 1 44 ? -5.777 -21.141 -8.336 1 83.38 44 GLY B C 1
ATOM 2543 O O . GLY B 1 44 ? -6.559 -22.078 -8.18 1 83.38 44 GLY B O 1
ATOM 2544 N N . GLU B 1 45 ? -4.902 -20.781 -7.414 1 86.5 45 GLU B N 1
ATOM 2545 C CA . GLU B 1 45 ? -4.902 -21.391 -6.086 1 86.5 45 GLU B CA 1
ATOM 2546 C C . GLU B 1 45 ? -6.254 -21.219 -5.398 1 86.5 45 GLU B C 1
ATOM 2548 O O . GLU B 1 45 ? -6.738 -22.125 -4.727 1 86.5 45 GLU B O 1
ATOM 2553 N N . LEU B 1 46 ? -6.859 -20.125 -5.574 1 95.31 46 LEU B N 1
ATOM 2554 C CA . LEU B 1 46 ? -8.148 -19.844 -4.953 1 95.31 46 LEU B CA 1
ATOM 2555 C C . LEU B 1 46 ? -9.258 -20.672 -5.582 1 95.31 46 LEU B C 1
ATOM 2557 O O . LEU B 1 46 ? -10.156 -21.141 -4.887 1 95.31 46 LEU B O 1
ATOM 2561 N N . ILE B 1 47 ? -9.219 -20.797 -6.914 1 90 47 ILE B N 1
ATOM 2562 C CA . ILE B 1 47 ? -10.203 -21.609 -7.605 1 90 47 ILE B CA 1
ATOM 2563 C C . ILE B 1 47 ? -10.125 -23.047 -7.105 1 90 47 ILE B C 1
ATOM 2565 O O . ILE B 1 47 ? -11.148 -23.688 -6.863 1 90 47 ILE B O 1
ATOM 2569 N N . GLU B 1 48 ? -8.898 -23.516 -6.941 1 88.12 48 GLU B N 1
ATOM 2570 C CA . GLU B 1 48 ? -8.727 -24.859 -6.398 1 88.12 48 GLU B CA 1
ATOM 2571 C C . GLU B 1 48 ? -9.383 -24.984 -5.027 1 88.12 48 GLU B C 1
ATOM 2573 O O . GLU B 1 48 ? -9.992 -26.016 -4.723 1 88.12 48 GLU B O 1
ATOM 2578 N N . LYS B 1 49 ? -9.266 -24.047 -4.219 1 95.06 49 LYS B N 1
ATOM 2579 C CA . LYS B 1 49 ? -9.875 -24.062 -2.893 1 95.06 49 LYS B CA 1
ATOM 2580 C C . LYS B 1 49 ? -11.398 -24.062 -2.988 1 95.06 49 LYS B C 1
ATOM 2582 O O . LYS B 1 49 ? -12.078 -24.75 -2.211 1 95.06 49 LYS B O 1
ATOM 2587 N N . LEU B 1 50 ? -11.922 -23.312 -3.898 1 95.44 50 LEU B N 1
ATOM 2588 C CA . LEU B 1 50 ? -13.359 -23.344 -4.145 1 95.44 50 LEU B CA 1
ATOM 2589 C C . LEU B 1 50 ? -13.828 -24.75 -4.477 1 95.44 50 LEU B C 1
ATOM 2591 O O . LEU B 1 50 ? -14.82 -25.234 -3.922 1 95.44 50 LEU B O 1
ATOM 2595 N N . ASP B 1 51 ? -13.086 -25.406 -5.266 1 93.19 51 ASP B N 1
ATOM 2596 C CA . ASP B 1 51 ? -13.422 -26.75 -5.691 1 93.19 51 ASP B CA 1
ATOM 2597 C C . ASP B 1 51 ? -13.398 -27.719 -4.516 1 93.19 51 ASP B C 1
ATOM 2599 O O . ASP B 1 51 ? -14.039 -28.781 -4.555 1 93.19 51 ASP B O 1
ATOM 2603 N N . ASN B 1 52 ? -12.703 -27.359 -3.514 1 95.62 52 ASN B N 1
ATOM 2604 C CA . ASN B 1 52 ? -12.586 -28.203 -2.336 1 95.62 52 ASN B CA 1
ATOM 2605 C C . ASN B 1 52 ? -13.539 -27.766 -1.229 1 95.62 52 ASN B C 1
ATOM 2607 O O . ASN B 1 52 ? -13.367 -28.141 -0.068 1 95.62 52 ASN B O 1
ATOM 2611 N N . GLY B 1 53 ? -14.422 -26.859 -1.519 1 97.38 53 GLY B N 1
ATOM 2612 C CA . GLY B 1 53 ? -15.5 -26.531 -0.604 1 97.38 53 GLY B CA 1
ATOM 2613 C C . GLY B 1 53 ? -15.219 -25.328 0.254 1 97.38 53 GLY B C 1
ATOM 2614 O O . GLY B 1 53 ? -15.992 -25 1.154 1 97.38 53 GLY B O 1
ATOM 2615 N N . VAL B 1 54 ? -14.133 -24.672 0.031 1 98.19 54 VAL B N 1
ATOM 2616 C CA . VAL B 1 54 ? -13.789 -23.469 0.776 1 98.19 54 VAL B CA 1
ATOM 2617 C C . VAL B 1 54 ? -14.539 -22.281 0.193 1 98.19 54 VAL B C 1
ATOM 2619 O O . VAL B 1 54 ? -14.633 -22.125 -1.028 1 98.19 54 VAL B O 1
ATOM 2622 N N . THR B 1 55 ? -15.148 -21.453 1.025 1 98.69 55 THR B N 1
ATOM 2623 C CA . THR B 1 55 ? -15.773 -20.219 0.569 1 98.69 55 THR B CA 1
ATOM 2624 C C . THR B 1 55 ? -14.727 -19.109 0.382 1 98.69 55 THR B C 1
ATOM 2626 O O . THR B 1 55 ? -13.906 -18.875 1.268 1 98.69 55 THR B O 1
ATOM 2629 N N . VAL B 1 56 ? -14.742 -18.484 -0.761 1 98.44 56 VAL B N 1
ATOM 2630 C CA . VAL B 1 56 ? -13.758 -17.453 -1.039 1 98.44 56 VAL B CA 1
ATOM 2631 C C . VAL B 1 56 ? -14.477 -16.172 -1.462 1 98.44 56 VAL B C 1
ATOM 2633 O O . VAL B 1 56 ? -15.281 -16.172 -2.395 1 98.44 56 VAL B O 1
ATOM 2636 N N . SER B 1 57 ? -14.234 -15.055 -0.785 1 98.44 57 SER B N 1
ATOM 2637 C CA . SER B 1 57 ? -14.75 -13.734 -1.109 1 98.44 57 SER B CA 1
ATOM 2638 C C . SER B 1 57 ? -13.617 -12.742 -1.369 1 98.44 57 SER B C 1
ATOM 2640 O O . SER B 1 57 ? -12.695 -12.625 -0.559 1 98.44 57 SER B O 1
ATOM 2642 N N . ILE B 1 58 ? -13.719 -12.055 -2.477 1 98 58 ILE B N 1
ATOM 2643 C CA . ILE B 1 58 ? -12.664 -11.125 -2.867 1 98 58 ILE B CA 1
ATOM 2644 C C . ILE B 1 58 ? -13.258 -9.734 -3.09 1 98 58 ILE B C 1
ATOM 2646 O O . ILE B 1 58 ? -14.281 -9.594 -3.762 1 98 58 ILE B O 1
ATOM 2650 N N . LEU B 1 59 ? -12.648 -8.719 -2.516 1 97.56 59 LEU B N 1
ATOM 2651 C CA . LEU B 1 59 ? -12.914 -7.309 -2.781 1 97.56 59 LEU B CA 1
ATOM 2652 C C . LEU B 1 59 ? -11.758 -6.668 -3.543 1 97.56 59 LEU B C 1
ATOM 2654 O O . LEU B 1 59 ? -10.594 -6.816 -3.154 1 97.56 59 LEU B O 1
ATOM 2658 N N . ILE B 1 60 ? -12.062 -5.93 -4.637 1 94.44 60 ILE B N 1
ATOM 2659 C CA . ILE B 1 60 ? -11.031 -5.223 -5.383 1 94.44 60 ILE B CA 1
ATOM 2660 C C . ILE B 1 60 ? -11.5 -3.805 -5.699 1 94.44 60 ILE B C 1
ATOM 2662 O O . ILE B 1 60 ? -12.688 -3.492 -5.562 1 94.44 60 ILE B O 1
ATOM 2666 N N . SER B 1 61 ? -10.586 -2.975 -6.121 1 91.25 61 SER B N 1
ATOM 2667 C CA . SER B 1 61 ? -10.93 -1.616 -6.523 1 91.25 61 SER B CA 1
ATOM 2668 C C . SER B 1 61 ? -11.57 -1.595 -7.906 1 91.25 61 SER B C 1
ATOM 2670 O O . SER B 1 61 ? -11.547 -2.598 -8.625 1 91.25 61 SER B O 1
ATOM 2672 N N . ASP B 1 62 ? -12.102 -0.45 -8.305 1 87.62 62 ASP B N 1
ATOM 2673 C CA . ASP B 1 62 ? -12.742 -0.318 -9.609 1 87.62 62 ASP B CA 1
ATOM 2674 C C . ASP B 1 62 ? -11.75 0.192 -10.656 1 87.62 62 ASP B C 1
ATOM 2676 O O . ASP B 1 62 ? -12.148 0.771 -11.664 1 87.62 62 ASP B O 1
ATOM 2680 N N . ASP B 1 63 ? -10.508 0.032 -10.336 1 84.31 63 ASP B N 1
ATOM 2681 C CA . ASP B 1 63 ? -9.508 0.446 -11.312 1 84.31 63 ASP B CA 1
ATOM 2682 C C . ASP B 1 63 ? -9.484 -0.51 -12.508 1 84.31 63 ASP B C 1
ATOM 2684 O O . ASP B 1 63 ? -9.578 -1.727 -12.336 1 84.31 63 ASP B O 1
ATOM 2688 N N . LYS B 1 64 ? -9.234 0.026 -13.656 1 79.56 64 LYS B N 1
ATOM 2689 C CA . LYS B 1 64 ? -9.281 -0.731 -14.898 1 79.56 64 LYS B CA 1
ATOM 2690 C C . LYS B 1 64 ? -8.188 -1.793 -14.938 1 79.56 64 LYS B C 1
ATOM 2692 O O . LYS B 1 64 ? -8.297 -2.777 -15.672 1 79.56 64 LYS B O 1
ATOM 2697 N N . ILE B 1 65 ? -7.137 -1.675 -14.211 1 79.19 65 ILE B N 1
ATOM 2698 C CA . ILE B 1 65 ? -6.059 -2.656 -14.148 1 79.19 65 ILE B CA 1
ATOM 2699 C C . ILE B 1 65 ? -6.625 -4.02 -13.766 1 79.19 65 ILE B C 1
ATOM 2701 O O . ILE B 1 65 ? -6.145 -5.055 -14.234 1 79.19 65 ILE B O 1
ATOM 2705 N N . ASN B 1 66 ? -7.648 -4.008 -13.031 1 87.25 66 ASN B N 1
ATOM 2706 C CA . ASN B 1 66 ? -8.219 -5.258 -12.539 1 87.25 66 ASN B CA 1
ATOM 2707 C C . ASN B 1 66 ? -8.938 -6.02 -13.648 1 87.25 66 ASN B C 1
ATOM 2709 O O . ASN B 1 66 ? -9.266 -7.199 -13.484 1 87.25 66 ASN B O 1
ATOM 2713 N N . LEU B 1 67 ? -9.211 -5.348 -14.75 1 80.69 67 LEU B N 1
ATOM 2714 C CA . LEU B 1 67 ? -9.844 -6.012 -15.883 1 80.69 67 LEU B CA 1
ATOM 2715 C C . LEU B 1 67 ? -8.82 -6.828 -16.672 1 80.69 67 LEU B C 1
ATOM 2717 O O . LEU B 1 67 ? -9.188 -7.625 -17.531 1 80.69 67 LEU B O 1
ATOM 2721 N N . ARG B 1 68 ? -7.586 -6.645 -16.312 1 73.94 68 ARG B N 1
ATOM 2722 C CA . ARG B 1 68 ? -6.523 -7.289 -17.078 1 73.94 68 ARG B CA 1
ATOM 2723 C C . ARG B 1 68 ? -6.488 -8.789 -16.797 1 73.94 68 ARG B C 1
ATOM 2725 O O . ARG B 1 68 ? -5.867 -9.547 -17.547 1 73.94 68 ARG B O 1
ATOM 2732 N N . LEU B 1 69 ? -7.023 -9.266 -15.766 1 76.94 69 LEU B N 1
ATOM 2733 C CA . LEU B 1 69 ? -7.191 -10.688 -15.469 1 76.94 69 LEU B CA 1
ATOM 2734 C C . LEU B 1 69 ? -8.664 -11.078 -15.516 1 76.94 69 LEU B C 1
ATOM 2736 O O . LEU B 1 69 ? -9.492 -10.461 -14.844 1 76.94 6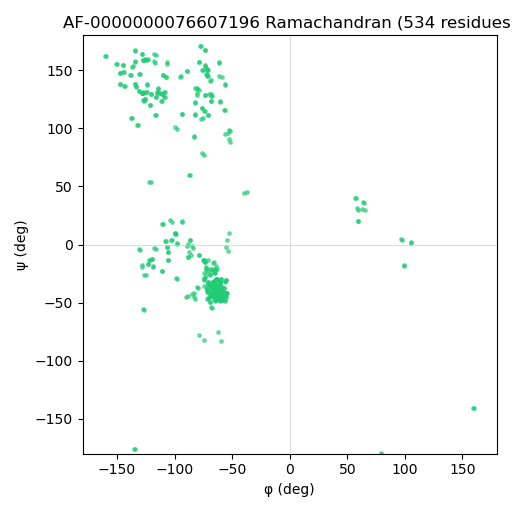9 LEU B O 1
ATOM 2740 N N . ASP B 1 70 ? -8.953 -12.055 -16.344 1 81.06 70 ASP B N 1
ATOM 2741 C CA . ASP B 1 70 ? -10.312 -12.578 -16.391 1 81.06 70 ASP B CA 1
ATOM 2742 C C . ASP B 1 70 ? -10.664 -13.32 -15.109 1 81.06 70 ASP B C 1
ATOM 2744 O O . ASP B 1 70 ? -10.031 -14.32 -14.766 1 81.06 70 ASP B O 1
ATOM 2748 N N . LYS B 1 71 ? -11.688 -12.906 -14.477 1 86.75 71 LYS B N 1
ATOM 2749 C CA . LYS B 1 71 ? -12.07 -13.492 -13.195 1 86.75 71 LYS B CA 1
ATOM 2750 C C . LYS B 1 71 ? -13.328 -14.344 -13.336 1 86.75 71 LYS B C 1
ATOM 2752 O O . LYS B 1 71 ? -13.836 -14.875 -12.344 1 86.75 71 LYS B O 1
ATOM 2757 N N . ASP B 1 72 ? -13.836 -14.484 -14.5 1 87.19 72 ASP B N 1
ATOM 2758 C CA . ASP B 1 72 ? -15.055 -15.258 -14.75 1 87.19 72 ASP B CA 1
ATOM 2759 C C . ASP B 1 72 ? -14.898 -16.703 -14.273 1 87.19 72 ASP B C 1
ATOM 2761 O O . ASP B 1 72 ? -15.82 -17.25 -13.672 1 87.19 72 ASP B O 1
ATOM 2765 N N . PRO B 1 73 ? -13.727 -17.328 -14.609 1 83 73 PRO B N 1
ATOM 2766 C CA . PRO B 1 73 ? -13.578 -18.688 -14.109 1 83 73 PRO B CA 1
ATOM 2767 C C . PRO B 1 73 ? -13.742 -18.781 -12.594 1 83 73 PRO B C 1
ATOM 2769 O O . PRO B 1 73 ? -14.359 -19.719 -12.094 1 83 73 PRO B O 1
ATOM 2772 N N . PHE B 1 74 ? -13.203 -17.875 -11.875 1 92.88 74 PHE B N 1
ATOM 2773 C CA . PHE B 1 74 ? -13.336 -17.844 -10.422 1 92.88 74 PHE B CA 1
ATOM 2774 C C . PHE B 1 74 ? -14.805 -17.797 -10.008 1 92.88 74 PHE B C 1
ATOM 2776 O O . PHE B 1 74 ? -15.234 -18.531 -9.117 1 92.88 74 PHE B O 1
ATOM 2783 N N . ILE B 1 75 ? -15.57 -16.953 -10.672 1 93.56 75 ILE B N 1
ATOM 2784 C CA . ILE B 1 75 ? -16.984 -16.781 -10.391 1 93.56 75 ILE B CA 1
ATOM 2785 C C . ILE B 1 75 ? -17.75 -18.062 -10.734 1 93.56 75 ILE B C 1
ATOM 2787 O O . ILE B 1 75 ? -18.594 -18.516 -9.969 1 93.56 75 ILE B O 1
ATOM 2791 N N . ARG B 1 76 ? -17.406 -18.625 -11.781 1 93.44 76 ARG B N 1
ATOM 2792 C CA . ARG B 1 76 ? -18.078 -19.844 -12.234 1 93.44 76 ARG B CA 1
ATOM 2793 C C . ARG B 1 76 ? -17.875 -20.984 -11.25 1 93.44 76 ARG B C 1
ATOM 2795 O O . ARG B 1 76 ? -18.719 -21.875 -11.117 1 93.44 76 ARG B O 1
ATOM 2802 N N . HIS B 1 77 ? -16.797 -20.953 -10.594 1 93.94 77 HIS B N 1
ATOM 2803 C CA . HIS B 1 77 ? -16.5 -22 -9.625 1 93.94 77 HIS B CA 1
ATOM 2804 C C . HIS B 1 77 ? -17.109 -21.672 -8.258 1 93.94 77 HIS B C 1
ATOM 2806 O O . HIS B 1 77 ? -16.844 -22.375 -7.277 1 93.94 77 HIS B O 1
ATOM 2812 N N . GLY B 1 78 ? -17.828 -20.609 -8.188 1 96.62 78 GLY B N 1
ATOM 2813 C CA . GLY B 1 78 ? -18.594 -20.312 -6.988 1 96.62 78 GLY B CA 1
ATOM 2814 C C . GLY B 1 78 ? -17.984 -19.203 -6.148 1 96.62 78 GLY B C 1
ATOM 2815 O O . GLY B 1 78 ? -18.469 -18.906 -5.059 1 96.62 78 GLY B O 1
ATOM 2816 N N . GLY B 1 79 ? -16.875 -18.625 -6.621 1 97.31 79 GLY B N 1
ATOM 2817 C CA . GLY B 1 79 ? -16.25 -17.531 -5.898 1 97.31 79 GLY B CA 1
ATOM 2818 C C . GLY B 1 79 ? -17.047 -16.234 -5.988 1 97.31 79 GLY B C 1
ATOM 2819 O O . GLY B 1 79 ? -17.797 -16.031 -6.945 1 97.31 79 GLY B O 1
ATOM 2820 N N . GLU B 1 80 ? -16.906 -15.422 -4.969 1 97.12 80 GLU B N 1
ATOM 2821 C CA . GLU B 1 80 ? -17.531 -14.109 -4.973 1 97.12 80 GLU B CA 1
ATOM 2822 C C . GLU B 1 80 ? -16.5 -13 -5.129 1 97.12 80 GLU B C 1
ATOM 2824 O O . GLU B 1 80 ? -15.516 -12.953 -4.391 1 97.12 80 GLU B O 1
ATOM 2829 N N . ILE B 1 81 ? -16.719 -12.211 -6.039 1 96.5 81 ILE B N 1
ATOM 2830 C CA . ILE B 1 81 ? -15.859 -11.039 -6.23 1 96.5 81 ILE B CA 1
ATOM 2831 C C . ILE B 1 81 ? -16.703 -9.781 -6.293 1 96.5 81 ILE B C 1
ATOM 2833 O O . ILE B 1 81 ? -17.734 -9.742 -6.992 1 96.5 81 ILE B O 1
ATOM 2837 N N . ARG B 1 82 ? -16.328 -8.805 -5.543 1 95.5 82 ARG B N 1
ATOM 2838 C CA . ARG B 1 82 ? -17.031 -7.531 -5.508 1 95.5 82 ARG B CA 1
ATOM 2839 C C . ARG B 1 82 ? -16.078 -6.367 -5.738 1 95.5 82 ARG B C 1
ATOM 2841 O O . ARG B 1 82 ? -14.875 -6.496 -5.539 1 95.5 82 ARG B O 1
ATOM 2848 N N . ILE B 1 83 ? -16.656 -5.289 -6.148 1 94.06 83 ILE B N 1
ATOM 2849 C CA . ILE B 1 83 ? -15.891 -4.098 -6.508 1 94.06 83 ILE B CA 1
ATOM 2850 C C . ILE B 1 83 ? -16.375 -2.908 -5.684 1 94.06 83 ILE B C 1
ATOM 2852 O O . ILE B 1 83 ? -17.578 -2.74 -5.477 1 94.06 83 ILE B O 1
ATOM 2856 N N . ILE B 1 84 ? -15.477 -2.152 -5.227 1 91.06 84 ILE B N 1
ATOM 2857 C CA . ILE B 1 84 ? -15.82 -0.901 -4.559 1 91.06 84 ILE B CA 1
ATOM 2858 C C . ILE B 1 84 ? -15.797 0.244 -5.57 1 91.06 84 ILE B C 1
ATOM 2860 O O . ILE B 1 84 ? -14.734 0.628 -6.062 1 91.06 84 ILE B O 1
ATOM 2864 N N . PRO B 1 85 ? -16.922 0.79 -5.863 1 86.56 85 PRO B N 1
ATOM 2865 C CA . PRO B 1 85 ? -16.938 1.912 -6.805 1 86.56 85 PRO B CA 1
ATOM 2866 C C . PRO B 1 85 ? -16.406 3.207 -6.188 1 86.56 85 PRO B C 1
ATOM 2868 O O . PRO B 1 85 ? -17.078 3.807 -5.344 1 86.56 85 PRO B O 1
ATOM 2871 N N . SER B 1 86 ? -15.281 3.672 -6.719 1 81.88 86 SER B N 1
ATOM 2872 C CA . SER B 1 86 ? -14.617 4.832 -6.129 1 81.88 86 SER B CA 1
ATOM 2873 C C . SER B 1 86 ? -15.359 6.121 -6.461 1 81.88 86 SER B C 1
ATOM 2875 O O . SER B 1 86 ? -15.094 7.168 -5.867 1 81.88 86 SER B O 1
ATOM 2877 N N . GLU B 1 87 ? -16.266 6.09 -7.383 1 74.81 87 GLU B N 1
ATOM 2878 C CA . GLU B 1 87 ? -17.125 7.238 -7.68 1 74.81 87 GLU B CA 1
ATOM 2879 C C . GLU B 1 87 ? -18.047 7.559 -6.504 1 74.81 87 GLU B C 1
ATOM 2881 O O . GLU B 1 87 ? -18.391 8.719 -6.285 1 74.81 87 GLU B O 1
ATOM 2886 N N . HIS B 1 88 ? -18.422 6.555 -5.77 1 77.5 88 HIS B N 1
ATOM 2887 C CA . HIS B 1 88 ? -19.406 6.719 -4.699 1 77.5 88 HIS B CA 1
ATOM 2888 C C . HIS B 1 88 ? -18.766 6.559 -3.328 1 77.5 88 HIS B C 1
ATOM 2890 O O . HIS B 1 88 ? -19.297 7.043 -2.328 1 77.5 88 HIS B O 1
ATOM 2896 N N . TYR B 1 89 ? -17.688 5.891 -3.352 1 82.56 89 TYR B N 1
ATOM 2897 C CA . TYR B 1 89 ? -17 5.609 -2.096 1 82.56 89 TYR B CA 1
ATOM 2898 C C . TYR B 1 89 ? -15.508 5.867 -2.225 1 82.56 89 TYR B C 1
ATOM 2900 O O . TYR B 1 89 ? -15.039 6.348 -3.262 1 82.56 89 TYR B O 1
ATOM 2908 N N . LYS B 1 90 ? -14.82 5.57 -1.189 1 84.31 90 LYS B N 1
ATOM 2909 C CA . LYS B 1 90 ? -13.367 5.711 -1.218 1 84.31 90 LYS B CA 1
ATOM 2910 C C . LYS B 1 90 ? -12.727 4.602 -2.045 1 84.31 90 LYS B C 1
ATOM 2912 O O . LYS B 1 90 ? -13.312 3.533 -2.221 1 84.31 90 LYS B O 1
ATOM 2917 N N . PHE B 1 91 ? -11.602 4.879 -2.562 1 87.31 91 PHE B N 1
ATOM 2918 C CA . PHE B 1 91 ? -10.836 3.9 -3.328 1 87.31 91 PHE B CA 1
ATOM 2919 C C . PHE B 1 91 ? -10.219 2.855 -2.406 1 87.31 91 PHE B C 1
ATOM 2921 O O . PHE B 1 91 ? -9.578 3.197 -1.412 1 87.31 91 PHE B O 1
ATOM 2928 N N . LEU B 1 92 ? -10.43 1.676 -2.713 1 92.44 92 LEU B N 1
ATOM 2929 C CA . LEU B 1 92 ? -9.828 0.601 -1.932 1 92.44 92 LEU B CA 1
ATOM 2930 C C . LEU B 1 92 ? -8.32 0.528 -2.172 1 92.44 92 LEU B C 1
ATOM 2932 O O . LEU B 1 92 ? -7.879 0.085 -3.234 1 92.44 92 LEU B O 1
ATOM 2936 N N . HIS B 1 93 ? -7.539 0.878 -1.122 1 92.38 93 HIS B N 1
ATOM 2937 C CA . HIS B 1 93 ? -6.09 0.817 -1.265 1 92.38 93 HIS B CA 1
ATOM 2938 C C . HIS B 1 93 ? -5.473 -0.094 -0.21 1 92.38 93 HIS B C 1
ATOM 2940 O O . HIS B 1 93 ? -4.316 -0.512 -0.344 1 92.38 93 HIS B O 1
ATOM 2946 N N . GLU B 1 94 ? -6.184 -0.418 0.837 1 94.44 94 GLU B N 1
ATOM 2947 C CA . GLU B 1 94 ? -5.664 -1.366 1.818 1 94.44 94 GLU B CA 1
ATOM 2948 C C . GLU B 1 94 ? -5.645 -2.785 1.26 1 94.44 94 GLU B C 1
ATOM 2950 O O . GLU B 1 94 ? -6.402 -3.107 0.342 1 94.44 94 GLU B O 1
ATOM 2955 N N . LYS B 1 95 ? -4.73 -3.523 1.722 1 96.69 95 LYS B N 1
ATOM 2956 C CA . LYS B 1 95 ? -4.562 -4.918 1.32 1 96.69 95 LYS B CA 1
ATOM 2957 C C . LYS B 1 95 ? -4.52 -5.836 2.537 1 96.69 95 LYS B C 1
ATOM 2959 O O . LYS B 1 95 ? -3.664 -5.676 3.412 1 96.69 95 LYS B O 1
ATOM 2964 N N . PHE B 1 96 ? -5.414 -6.832 2.551 1 98.44 96 PHE B N 1
ATOM 2965 C CA . PHE B 1 96 ? -5.348 -7.855 3.592 1 98.44 96 PHE B CA 1
ATOM 2966 C C . PHE B 1 96 ? -6.102 -9.109 3.166 1 98.44 96 PHE B C 1
ATOM 2968 O O . PHE B 1 96 ? -6.895 -9.07 2.225 1 98.44 96 PHE B O 1
ATOM 2975 N N . ALA B 1 97 ? -5.812 -10.203 3.836 1 98.75 97 ALA B N 1
ATOM 2976 C CA . ALA B 1 97 ? -6.48 -11.484 3.635 1 98.75 97 ALA B CA 1
ATOM 2977 C C . ALA B 1 97 ? -6.641 -12.227 4.953 1 98.75 97 ALA B C 1
ATOM 2979 O O . ALA B 1 97 ? -5.723 -12.258 5.777 1 98.75 97 ALA B O 1
ATOM 2980 N N . ILE B 1 98 ? -7.789 -12.781 5.145 1 98.75 98 ILE B N 1
ATOM 2981 C CA . ILE B 1 98 ? -8.102 -13.578 6.324 1 98.75 98 ILE B CA 1
ATOM 2982 C C . ILE B 1 98 ? -8.32 -15.039 5.918 1 98.75 98 ILE B C 1
ATOM 2984 O O . ILE B 1 98 ? -9.07 -15.32 4.984 1 98.75 98 ILE B O 1
ATOM 2988 N N . PHE B 1 99 ? -7.668 -15.914 6.598 1 98.62 99 PHE B N 1
ATOM 2989 C CA . PHE B 1 99 ? -7.742 -17.344 6.305 1 98.62 99 PHE B CA 1
ATOM 2990 C C . PHE B 1 99 ? -8.352 -18.094 7.477 1 98.62 99 PHE B C 1
ATOM 2992 O O . PHE B 1 99 ? -7.746 -18.203 8.547 1 98.62 99 PHE B O 1
ATOM 2999 N N . ASP B 1 100 ? -9.531 -18.625 7.348 1 98.44 100 ASP B N 1
ATOM 3000 C CA . ASP B 1 100 ? -10.273 -19.484 8.273 1 98.44 100 ASP B CA 1
ATOM 3001 C C . ASP B 1 100 ? -10.508 -18.781 9.602 1 98.44 100 ASP B C 1
ATOM 3003 O O . ASP B 1 100 ? -10.617 -19.422 10.648 1 98.44 100 ASP B O 1
ATOM 3007 N N . ASN B 1 101 ? -10.414 -17.469 9.547 1 97.62 101 ASN B N 1
ATOM 3008 C CA . ASN B 1 101 ? -10.547 -16.672 10.758 1 97.62 101 ASN B CA 1
ATOM 3009 C C . ASN B 1 101 ? -9.5 -17.047 11.805 1 97.62 101 ASN B C 1
ATOM 3011 O O . ASN B 1 101 ? -9.766 -17 13 1 97.62 101 ASN B O 1
ATOM 3015 N N . GLU B 1 102 ? -8.383 -17.484 11.336 1 97.19 102 GLU B N 1
ATOM 3016 C CA . GLU B 1 102 ? -7.32 -17.922 12.234 1 97.19 102 GLU B CA 1
ATOM 3017 C C . GLU B 1 102 ? -6.012 -17.188 11.953 1 97.19 102 GLU B C 1
ATOM 3019 O O . GLU B 1 102 ? -5.141 -17.109 12.828 1 97.19 102 GLU B O 1
ATOM 3024 N N . LYS B 1 103 ? -5.891 -16.766 10.734 1 97.56 103 LYS B N 1
ATOM 3025 C CA . LYS B 1 103 ? -4.684 -16.062 10.305 1 97.56 103 LYS B CA 1
ATOM 3026 C C . LYS B 1 103 ? -5.035 -14.875 9.422 1 97.56 103 LYS B C 1
ATOM 3028 O O . LYS B 1 103 ? -6.02 -14.906 8.68 1 97.56 103 LYS B O 1
ATOM 3033 N N . ILE B 1 104 ? -4.238 -13.836 9.555 1 98.12 104 ILE B N 1
ATOM 3034 C CA . ILE B 1 104 ? -4.426 -12.688 8.68 1 98.12 104 ILE B CA 1
ATOM 3035 C C . ILE B 1 104 ? -3.078 -12.227 8.133 1 98.12 104 ILE B C 1
ATOM 3037 O O . ILE B 1 104 ? -2.061 -12.305 8.82 1 98.12 104 ILE B O 1
ATOM 3041 N N . LEU B 1 105 ? -3.08 -11.906 6.859 1 97.56 105 LEU B N 1
ATOM 3042 C CA . LEU B 1 105 ? -1.98 -11.234 6.172 1 97.56 105 LEU B CA 1
ATOM 3043 C C . LEU B 1 105 ? -2.371 -9.82 5.77 1 97.56 105 LEU B C 1
ATOM 3045 O O . LEU B 1 105 ? -3.453 -9.602 5.223 1 97.56 105 LEU B O 1
ATOM 3049 N N . MET B 1 106 ? -1.552 -8.805 6.098 1 97.5 106 MET B N 1
ATOM 3050 C CA . MET B 1 106 ? -1.798 -7.422 5.707 1 97.5 106 MET B CA 1
ATOM 3051 C C . MET B 1 106 ? -0.489 -6.695 5.414 1 97.5 106 MET B C 1
ATOM 3053 O O . MET B 1 106 ? 0.567 -7.086 5.918 1 97.5 106 MET B O 1
ATOM 3057 N N . GLY B 1 107 ? -0.595 -5.66 4.578 1 96.81 107 GLY B N 1
ATOM 3058 C CA . GLY B 1 107 ? 0.604 -4.914 4.234 1 96.81 107 GLY B CA 1
ATOM 3059 C C . GLY B 1 107 ? 0.464 -4.117 2.949 1 96.81 107 GLY B C 1
ATOM 3060 O O . GLY B 1 107 ? -0.585 -3.525 2.691 1 96.81 107 GLY B O 1
ATOM 3061 N N . SER B 1 108 ? 1.555 -4.129 2.195 1 95.38 108 SER B N 1
ATOM 3062 C CA . SER B 1 108 ? 1.594 -3.268 1.019 1 95.38 108 SER B CA 1
ATOM 3063 C C . SER B 1 108 ? 1.425 -4.078 -0.263 1 95.38 108 SER B C 1
ATOM 3065 O O . SER B 1 108 ? 1.194 -3.51 -1.334 1 95.38 108 SER B O 1
ATOM 3067 N N . TYR B 1 109 ? 1.399 -5.316 -0.208 1 92.88 109 TYR B N 1
ATOM 3068 C CA . TYR B 1 109 ? 1.532 -6.199 -1.359 1 92.88 109 TYR B CA 1
ATOM 3069 C C . TYR B 1 109 ? 0.2 -6.355 -2.084 1 92.88 109 TYR B C 1
ATOM 3071 O O . TYR B 1 109 ? -0.72 -7 -1.571 1 92.88 109 TYR B O 1
ATOM 3079 N N . ASN B 1 110 ? 0.117 -5.832 -3.279 1 91.94 110 ASN B N 1
ATOM 3080 C CA . ASN B 1 110 ? -0.987 -6.137 -4.184 1 91.94 110 ASN B CA 1
ATOM 3081 C C . ASN B 1 110 ? -0.798 -7.488 -4.863 1 91.94 110 ASN B C 1
ATOM 3083 O O . ASN B 1 110 ? 0.32 -8 -4.938 1 91.94 110 ASN B O 1
ATOM 3087 N N . TYR B 1 111 ? -1.897 -8.078 -5.316 1 91.38 111 TYR B N 1
ATOM 3088 C CA . TYR B 1 111 ? -1.785 -9.359 -6.012 1 91.38 111 TYR B CA 1
ATOM 3089 C C . TYR B 1 111 ? -1.525 -9.148 -7.5 1 91.38 111 TYR B C 1
ATOM 3091 O O . TYR B 1 111 ? -2.322 -9.57 -8.344 1 91.38 111 TYR B O 1
ATOM 3099 N N . THR B 1 112 ? -0.419 -8.477 -7.746 1 83 112 THR B N 1
ATOM 3100 C CA . THR B 1 112 ? -0.019 -8.133 -9.109 1 83 112 THR B CA 1
ATOM 3101 C C . THR B 1 112 ? 1.418 -8.57 -9.375 1 83 112 THR B C 1
ATOM 3103 O O . THR B 1 112 ? 2.162 -8.883 -8.445 1 83 112 THR B O 1
ATOM 3106 N N . TYR B 1 113 ? 1.74 -8.594 -10.648 1 71.06 113 TYR B N 1
ATOM 3107 C CA . TYR B 1 113 ? 3.111 -8.93 -11.016 1 71.06 113 TYR B CA 1
ATOM 3108 C C . TYR B 1 113 ? 4.066 -7.801 -10.641 1 71.06 113 TYR B C 1
ATOM 3110 O O . TYR B 1 113 ? 5.215 -8.047 -10.273 1 71.06 113 TYR B O 1
ATOM 3118 N N . ASN B 1 114 ? 3.627 -6.59 -10.719 1 77.12 114 ASN B N 1
ATOM 3119 C CA . ASN B 1 114 ? 4.445 -5.457 -10.289 1 77.12 114 ASN B CA 1
ATOM 3120 C C . ASN B 1 114 ? 4.848 -5.578 -8.82 1 77.12 114 ASN B C 1
ATOM 3122 O O . ASN B 1 114 ? 6.004 -5.344 -8.469 1 77.12 114 ASN B O 1
ATOM 3126 N N . ALA B 1 115 ? 3.891 -5.867 -8.023 1 84.38 115 ALA B N 1
ATOM 3127 C CA . ALA B 1 115 ? 4.18 -6.047 -6.598 1 84.38 115 ALA B CA 1
ATOM 3128 C C . ALA B 1 115 ? 5.203 -7.16 -6.387 1 84.38 115 ALA B C 1
ATOM 3130 O O . ALA B 1 115 ? 6.078 -7.051 -5.523 1 84.38 115 ALA B O 1
ATOM 3131 N N . GLU B 1 116 ? 5.027 -8.164 -7.145 1 76.56 116 GLU B N 1
ATOM 3132 C CA . GLU B 1 116 ? 5.879 -9.336 -6.977 1 76.56 116 GLU B CA 1
ATOM 3133 C C . GLU B 1 116 ? 7.297 -9.07 -7.461 1 76.56 116 GLU B C 1
ATOM 3135 O O . GLU B 1 116 ? 8.266 -9.461 -6.812 1 76.56 116 GLU B O 1
ATOM 3140 N N . TYR B 1 117 ? 7.41 -8.336 -8.555 1 70.31 117 TYR B N 1
ATOM 3141 C CA . TYR B 1 117 ? 8.719 -8.383 -9.203 1 70.31 117 TYR B CA 1
ATOM 3142 C C . TYR B 1 117 ? 9.359 -7.004 -9.242 1 70.31 117 TYR B C 1
ATOM 3144 O O . TYR B 1 117 ? 10.57 -6.879 -9.422 1 70.31 117 TYR B O 1
ATOM 3152 N N . LYS B 1 118 ? 8.641 -5.941 -9.086 1 74.56 118 LYS B N 1
ATOM 3153 C CA . LYS B 1 118 ? 9.195 -4.617 -9.352 1 74.56 118 LYS B CA 1
ATOM 3154 C C . LYS B 1 118 ? 9.156 -3.744 -8.102 1 74.56 118 LYS B C 1
ATOM 3156 O O . LYS B 1 118 ? 9.805 -2.699 -8.039 1 74.56 118 LYS B O 1
ATOM 3161 N N . ASN B 1 119 ? 8.438 -4.164 -7.098 1 86.19 119 ASN B N 1
ATOM 3162 C CA . ASN B 1 119 ? 8.266 -3.324 -5.918 1 86.19 119 ASN B CA 1
ATOM 3163 C C . ASN B 1 119 ? 9.008 -3.891 -4.711 1 86.19 119 ASN B C 1
ATOM 3165 O O . ASN B 1 119 ? 9.156 -5.105 -4.586 1 86.19 119 ASN B O 1
ATOM 3169 N N . TYR B 1 120 ? 9.5 -3.014 -3.912 1 89.62 120 TYR B N 1
ATOM 3170 C CA . TYR B 1 120 ? 9.727 -3.365 -2.516 1 89.62 120 TYR B CA 1
ATOM 3171 C C . TYR B 1 120 ? 8.422 -3.379 -1.734 1 89.62 120 TYR B C 1
ATOM 3173 O O . TYR B 1 120 ? 7.75 -2.35 -1.615 1 89.62 120 TYR B O 1
ATOM 3181 N N . GLU B 1 121 ? 8.086 -4.531 -1.235 1 92.25 121 GLU B N 1
ATOM 3182 C CA . GLU B 1 121 ? 6.844 -4.738 -0.495 1 92.25 121 GLU B CA 1
ATOM 3183 C C . GLU B 1 121 ? 7.113 -5.34 0.881 1 92.25 121 GLU B C 1
ATOM 3185 O O . GLU B 1 121 ? 8.18 -5.914 1.114 1 92.25 121 GLU B O 1
ATOM 3190 N N . SER B 1 122 ? 6.168 -5.168 1.754 1 95.88 122 SER B N 1
ATOM 3191 C CA . SER B 1 122 ? 6.215 -5.875 3.029 1 95.88 122 SER B CA 1
ATOM 3192 C C . SER B 1 122 ? 4.816 -6.273 3.492 1 95.88 122 SER B C 1
ATOM 3194 O O . SER B 1 122 ? 3.836 -5.594 3.182 1 95.88 122 SER B O 1
ATOM 3196 N N . ILE B 1 123 ? 4.75 -7.426 4.219 1 96.12 123 ILE B N 1
ATOM 3197 C CA . ILE B 1 123 ? 3.502 -7.859 4.836 1 96.12 123 ILE B CA 1
ATOM 3198 C C . ILE B 1 123 ? 3.764 -8.305 6.273 1 96.12 123 ILE B C 1
ATOM 3200 O O . ILE B 1 123 ? 4.902 -8.594 6.641 1 96.12 123 ILE B O 1
ATOM 3204 N N . ILE B 1 124 ? 2.74 -8.273 7.059 1 96.56 124 ILE B N 1
ATOM 3205 C CA . ILE B 1 124 ? 2.691 -8.852 8.398 1 96.56 124 ILE B CA 1
ATOM 3206 C C . ILE B 1 124 ? 1.696 -10.008 8.43 1 96.56 124 ILE B C 1
ATOM 3208 O O . ILE B 1 124 ? 0.603 -9.906 7.871 1 96.56 124 ILE B O 1
ATOM 3212 N N . ILE B 1 125 ? 2.113 -11.094 9.031 1 95.75 125 ILE B N 1
ATOM 3213 C CA . ILE B 1 125 ? 1.243 -12.242 9.266 1 95.75 125 ILE B CA 1
ATOM 3214 C C . ILE B 1 125 ? 1.053 -12.453 10.766 1 95.75 125 ILE B C 1
ATOM 3216 O O . ILE B 1 125 ? 2.025 -12.484 11.523 1 95.75 125 ILE B O 1
ATOM 3220 N N . THR B 1 126 ? -0.17 -12.602 11.188 1 96.5 126 THR B N 1
ATOM 3221 C CA . THR B 1 126 ? -0.415 -12.828 12.609 1 96.5 126 THR B CA 1
ATOM 3222 C C . THR B 1 126 ? -1.672 -13.664 12.82 1 96.5 126 THR B C 1
ATOM 3224 O O . THR B 1 126 ? -2.512 -13.766 11.922 1 96.5 126 THR B O 1
ATOM 3227 N N . ASP B 1 127 ? -1.713 -14.328 13.938 1 96.5 127 ASP B N 1
ATOM 3228 C CA . ASP B 1 127 ? -2.902 -15.062 14.352 1 96.5 127 ASP B CA 1
ATOM 3229 C C . ASP B 1 127 ? -3.572 -14.398 15.547 1 96.5 127 ASP B C 1
ATOM 3231 O O . ASP B 1 127 ? -4.324 -15.039 16.281 1 96.5 127 ASP B O 1
ATOM 3235 N N . ASN B 1 128 ? -3.201 -13.156 15.742 1 94.81 128 ASN B N 1
ATOM 3236 C CA . ASN B 1 128 ? -3.814 -12.414 16.844 1 94.81 128 ASN B CA 1
ATOM 3237 C C . ASN B 1 128 ? -5.328 -12.297 16.672 1 94.81 128 ASN B C 1
ATOM 3239 O O . ASN B 1 128 ? -5.801 -11.68 15.711 1 94.81 128 ASN B O 1
ATOM 3243 N N . LYS B 1 129 ? -6.059 -12.742 17.594 1 94.81 129 LYS B N 1
ATOM 3244 C CA . LYS B 1 129 ? -7.508 -12.836 17.484 1 94.81 129 LYS B CA 1
ATOM 3245 C C . LYS B 1 129 ? -8.148 -11.445 17.453 1 94.81 129 LYS B C 1
ATOM 3247 O O . LYS B 1 129 ? -9.156 -11.234 16.766 1 94.81 129 LYS B O 1
ATOM 3252 N N . GLY B 1 130 ? -7.594 -10.578 18.172 1 94.06 130 GLY B N 1
ATOM 3253 C CA . GLY B 1 130 ? -8.117 -9.219 18.172 1 94.06 130 GLY B CA 1
ATOM 3254 C C . GLY B 1 130 ? -8.008 -8.539 16.828 1 94.06 130 GLY B C 1
ATOM 3255 O O . GLY B 1 130 ? -8.969 -7.93 16.359 1 94.06 130 GLY B O 1
ATOM 3256 N N . VAL B 1 131 ? -6.871 -8.648 16.219 1 95.56 131 VAL B N 1
ATOM 3257 C CA . VAL B 1 131 ? -6.637 -8.062 14.906 1 95.56 131 VAL B CA 1
ATOM 3258 C C . VAL B 1 131 ? -7.555 -8.719 13.875 1 95.56 131 VAL B C 1
ATOM 3260 O O . VAL B 1 131 ? -8.172 -8.031 13.055 1 95.56 131 VAL B O 1
ATOM 3263 N N . ILE B 1 132 ? -7.664 -9.953 13.969 1 97.31 132 ILE B N 1
ATOM 3264 C CA . ILE B 1 132 ? -8.5 -10.688 13.031 1 97.31 132 ILE B CA 1
ATOM 3265 C C . ILE B 1 132 ? -9.953 -10.234 13.156 1 97.31 132 ILE B C 1
ATOM 3267 O O . ILE B 1 132 ? -10.625 -10.008 12.148 1 97.31 132 ILE B O 1
ATOM 3271 N N . LYS B 1 133 ? -10.414 -10.125 14.328 1 96.5 133 LYS B N 1
ATOM 3272 C CA . LYS B 1 133 ? -11.781 -9.664 14.547 1 96.5 133 LYS B CA 1
ATOM 3273 C C . LYS B 1 133 ? -11.992 -8.266 13.961 1 96.5 133 LYS B C 1
ATOM 3275 O O . LYS B 1 133 ? -13.016 -8.008 13.328 1 96.5 133 LYS B O 1
ATOM 3280 N N . GLN B 1 134 ? -11.086 -7.398 14.188 1 95.69 134 GLN B N 1
ATOM 3281 C CA . GLN B 1 134 ? -11.195 -6.031 13.688 1 95.69 134 GLN B CA 1
ATOM 3282 C C . GLN B 1 134 ? -11.242 -6.004 12.164 1 95.69 134 GLN B C 1
ATOM 3284 O O . GLN B 1 134 ? -12.031 -5.27 11.57 1 95.69 134 GLN B O 1
ATOM 3289 N N . TYR B 1 135 ? -10.438 -6.797 11.547 1 97.56 135 TYR B N 1
ATOM 3290 C CA . TYR B 1 135 ? -10.398 -6.805 10.086 1 97.56 135 TYR B CA 1
ATOM 3291 C C . TYR B 1 135 ? -11.625 -7.5 9.516 1 97.56 135 TYR B C 1
ATOM 3293 O O . TYR B 1 135 ? -12.055 -7.199 8.398 1 97.56 135 TYR B O 1
ATOM 3301 N N . ASN B 1 136 ? -12.164 -8.438 10.273 1 97.19 136 ASN B N 1
ATOM 3302 C CA . ASN B 1 136 ? -13.438 -9.008 9.852 1 97.19 136 ASN B CA 1
ATOM 3303 C C . ASN B 1 136 ? -14.539 -7.953 9.812 1 97.19 136 ASN B C 1
ATOM 3305 O O . ASN B 1 136 ? -15.344 -7.914 8.883 1 97.19 136 ASN B O 1
ATOM 3309 N N . VAL B 1 137 ? -14.562 -7.184 10.805 1 96.12 137 VAL B N 1
ATOM 3310 C CA . VAL B 1 137 ? -15.531 -6.094 10.844 1 96.12 137 VAL B CA 1
ATOM 3311 C C . VAL B 1 137 ? -15.273 -5.137 9.688 1 96.12 137 VAL B C 1
ATOM 3313 O O . VAL B 1 137 ? -16.219 -4.688 9.023 1 96.12 137 VAL B O 1
ATOM 3316 N N . ARG B 1 138 ? -14.023 -4.824 9.484 1 94.56 138 ARG B N 1
ATOM 3317 C CA . ARG B 1 138 ? -13.625 -3.947 8.391 1 94.56 138 ARG B CA 1
ATOM 3318 C C . ARG B 1 138 ? -14.078 -4.508 7.047 1 94.56 138 ARG B C 1
ATOM 3320 O O . ARG B 1 138 ? -14.625 -3.779 6.215 1 94.56 138 ARG B O 1
ATOM 3327 N N . PHE B 1 139 ? -13.875 -5.758 6.824 1 97.25 139 PHE B N 1
ATOM 3328 C CA . PHE B 1 139 ? -14.266 -6.418 5.586 1 97.25 139 PHE B CA 1
ATOM 3329 C C . PHE B 1 139 ? -15.766 -6.301 5.363 1 97.25 139 PHE B C 1
ATOM 3331 O O . PHE B 1 139 ? -16.219 -5.984 4.258 1 97.25 139 PHE B O 1
ATOM 3338 N N . LYS B 1 140 ? -16.469 -6.535 6.402 1 95.56 140 LYS B N 1
ATOM 3339 C CA . LYS B 1 140 ? -17.922 -6.461 6.324 1 95.56 140 LYS B CA 1
ATOM 3340 C C . LYS B 1 140 ? -18.375 -5.051 5.973 1 95.56 140 LYS B C 1
ATOM 3342 O O . LYS B 1 140 ? -19.312 -4.871 5.18 1 95.56 140 LYS B O 1
ATOM 3347 N N . LYS B 1 141 ? -17.797 -4.121 6.523 1 92.12 141 LYS B N 1
ATOM 3348 C CA . LYS B 1 141 ? -18.156 -2.73 6.262 1 92.12 141 LYS B CA 1
ATOM 3349 C C . LYS B 1 141 ? -17.891 -2.354 4.809 1 92.12 141 LYS B C 1
ATOM 3351 O O . LYS B 1 141 ? -18.703 -1.679 4.176 1 92.12 141 LYS B O 1
ATOM 3356 N N . ILE B 1 142 ? -16.766 -2.766 4.32 1 93.62 142 ILE B N 1
ATOM 3357 C CA . ILE B 1 142 ? -16.406 -2.42 2.951 1 93.62 142 ILE B CA 1
ATOM 3358 C C . ILE B 1 142 ? -17.328 -3.129 1.974 1 93.62 142 ILE B C 1
ATOM 3360 O O . ILE B 1 142 ? -17.734 -2.557 0.955 1 93.62 142 ILE B O 1
ATOM 3364 N N . ILE B 1 143 ? -17.672 -4.316 2.324 1 93.12 143 ILE B N 1
ATOM 3365 C CA . ILE B 1 143 ? -18.547 -5.109 1.467 1 93.12 143 ILE B CA 1
ATOM 3366 C C . ILE B 1 143 ? -19.875 -4.395 1.296 1 93.12 143 ILE B C 1
ATOM 3368 O O . ILE B 1 143 ? -20.484 -4.457 0.226 1 93.12 143 ILE B O 1
ATOM 3372 N N . GLU B 1 144 ? -20.297 -3.725 2.279 1 92.12 144 GLU B N 1
ATOM 3373 C CA . GLU B 1 144 ? -21.562 -3.008 2.234 1 92.12 144 GLU B CA 1
ATOM 3374 C C . GLU B 1 144 ? -21.531 -1.883 1.203 1 92.12 144 GLU B C 1
ATOM 3376 O O . GLU B 1 144 ? -22.562 -1.478 0.68 1 92.12 144 GLU B O 1
ATOM 3381 N N . ASN B 1 145 ? -20.438 -1.441 0.935 1 89.56 145 ASN B N 1
ATOM 3382 C CA . ASN B 1 145 ? -20.25 -0.344 -0.009 1 89.56 145 ASN B CA 1
ATOM 3383 C C . ASN B 1 145 ? -19.766 -0.846 -1.364 1 89.56 145 ASN B C 1
ATOM 3385 O O . ASN B 1 145 ? -19.156 -0.093 -2.127 1 89.56 145 ASN B O 1
ATOM 3389 N N . SER B 1 146 ? -19.938 -2.074 -1.645 1 92.75 146 SER B N 1
ATOM 3390 C CA . SER B 1 146 ? -19.406 -2.682 -2.857 1 92.75 146 SER B CA 1
ATOM 3391 C C . SER B 1 146 ? -20.531 -3.176 -3.77 1 92.75 146 SER B C 1
ATOM 3393 O O . SER B 1 146 ? -21.688 -3.213 -3.369 1 92.75 146 SER B O 1
ATOM 3395 N N . ILE B 1 147 ? -20.219 -3.43 -5.004 1 92 147 ILE B N 1
ATOM 3396 C CA . ILE B 1 147 ? -21.141 -4.008 -5.977 1 92 147 ILE B CA 1
ATOM 3397 C C . ILE B 1 147 ? -20.547 -5.289 -6.555 1 92 147 ILE B C 1
ATOM 3399 O O . ILE B 1 147 ? -19.328 -5.492 -6.5 1 92 147 ILE B O 1
ATOM 3403 N N . VAL B 1 148 ? -21.406 -6.086 -7.082 1 90.44 148 VAL B N 1
ATOM 3404 C CA . VAL B 1 148 ? -20.953 -7.355 -7.641 1 90.44 148 VAL B CA 1
ATOM 3405 C C . VAL B 1 148 ? -20.125 -7.105 -8.898 1 90.44 148 VAL B C 1
ATOM 3407 O O . VAL B 1 148 ? -20.438 -6.215 -9.688 1 90.44 148 VAL B O 1
ATOM 3410 N N . TYR B 1 149 ? -19.141 -7.91 -8.945 1 87.75 149 TYR B N 1
ATOM 3411 C CA . TYR B 1 149 ? -18.281 -7.84 -10.125 1 87.75 149 TYR B CA 1
ATOM 3412 C C . TYR B 1 149 ? -19.094 -8.023 -11.398 1 87.75 149 TYR B C 1
ATOM 3414 O O . TYR B 1 149 ? -19.969 -8.891 -11.469 1 87.75 149 TYR B O 1
ATOM 3422 N N . GLY B 1 150 ? -18.875 -7.289 -12.422 1 76.56 150 GLY B N 1
ATOM 3423 C CA . GLY B 1 150 ? -19.641 -7.332 -13.664 1 76.56 150 GLY B CA 1
ATOM 3424 C C . GLY B 1 150 ? -20.688 -6.238 -13.758 1 76.56 150 GLY B C 1
ATOM 3425 O O . GLY B 1 150 ? -21.188 -5.945 -14.844 1 76.56 150 GLY B O 1
ATOM 3426 N N . GLN B 1 151 ? -21.047 -5.66 -12.695 1 70.19 151 GLN B N 1
ATOM 3427 C CA . GLN B 1 151 ? -22.047 -4.605 -12.68 1 70.19 151 GLN B CA 1
ATOM 3428 C C . GLN B 1 151 ? -21.406 -3.229 -12.547 1 70.19 151 GLN B C 1
ATOM 3430 O O . GLN B 1 151 ? -22.094 -2.238 -12.273 1 70.19 151 GLN B O 1
ATOM 3435 N N . SER B 1 152 ? -20.141 -3.254 -12.562 1 63.53 152 SER B N 1
ATOM 3436 C CA . SER B 1 152 ? -19.469 -1.998 -12.25 1 63.53 152 SER B CA 1
ATOM 3437 C C . SER B 1 152 ? -18.844 -1.381 -13.492 1 63.53 152 SER B C 1
ATOM 3439 O O . SER B 1 152 ? -18.422 -2.098 -14.406 1 63.53 152 SER B O 1
ATOM 3441 N N . ASN B 1 153 ? -18.938 -0.03 -13.43 1 68.25 153 ASN B N 1
ATOM 3442 C CA . ASN B 1 153 ? -18.062 0.708 -14.336 1 68.25 153 ASN B CA 1
ATOM 3443 C C . ASN B 1 153 ? -16.656 0.864 -13.766 1 68.25 153 ASN B C 1
ATOM 3445 O O . ASN B 1 153 ? -16.5 1.111 -12.57 1 68.25 153 ASN B O 1
ATOM 3449 N N . PHE B 1 154 ? -15.758 0.388 -14.477 1 70.25 154 PHE B N 1
ATOM 3450 C CA . PHE B 1 154 ? -14.375 0.52 -14.039 1 70.25 154 PHE B CA 1
ATOM 3451 C C . PHE B 1 154 ? -13.828 1.902 -14.375 1 70.25 154 PHE B C 1
ATOM 3453 O O . PHE B 1 154 ? -14.164 2.471 -15.414 1 70.25 154 PHE B O 1
ATOM 3460 N N . SER B 1 155 ? -13.156 2.488 -13.414 1 59.53 155 SER B N 1
ATOM 3461 C CA . SER B 1 155 ? -12.531 3.799 -13.555 1 59.53 155 SER B CA 1
ATOM 3462 C C . SER B 1 155 ? -11.016 3.678 -13.672 1 59.53 155 SER B C 1
ATOM 3464 O O . SER B 1 155 ? -10.461 2.59 -13.508 1 59.53 155 SER B O 1
ATOM 3466 N N . SER B 1 156 ? -10.297 4.59 -14.25 1 49.81 156 SER B N 1
ATOM 3467 C CA . SER B 1 156 ? -8.844 4.605 -14.32 1 49.81 156 SER B CA 1
ATOM 3468 C C . SER B 1 156 ? -8.25 5.512 -13.242 1 49.81 156 SER B C 1
ATOM 3470 O O . SER B 1 156 ? -8.625 6.68 -13.133 1 49.81 156 SER B O 1
ATOM 3472 N N . CYS B 1 157 ? -7.836 5.035 -12.242 1 46.19 157 CYS B N 1
ATOM 3473 C CA . CYS B 1 157 ? -7.219 5.91 -11.25 1 46.19 157 CYS B CA 1
ATOM 3474 C C . CYS B 1 157 ? -5.699 5.883 -11.375 1 46.19 157 CYS B C 1
ATOM 3476 O O . CYS B 1 157 ? -5.016 6.766 -10.852 1 46.19 157 CYS B O 1
ATOM 3478 N N . ILE B 1 158 ? -5.105 4.773 -11.82 1 49.44 158 ILE B N 1
ATOM 3479 C CA . ILE B 1 158 ? -3.654 4.633 -11.727 1 49.44 158 ILE B CA 1
ATOM 3480 C C . ILE B 1 158 ? -3.002 5.191 -12.992 1 49.44 158 ILE B C 1
ATOM 3482 O O . ILE B 1 158 ? -3.637 5.262 -14.047 1 49.44 158 ILE B O 1
ATOM 3486 N N . SER B 1 159 ? -1.68 5.758 -12.82 1 44.25 159 SER B N 1
ATOM 3487 C CA . SER B 1 159 ? -0.864 6.414 -13.836 1 44.25 159 SER B CA 1
ATOM 3488 C C . SER B 1 159 ? -0.538 5.465 -14.984 1 44.25 159 SER B C 1
ATOM 3490 O O . SER B 1 159 ? -0.514 4.246 -14.797 1 44.25 159 SER B O 1
ATOM 3492 N N . ASN B 1 160 ? -0.286 6.133 -16.016 1 44.56 160 ASN B N 1
ATOM 3493 C CA . ASN B 1 160 ? 0.151 5.512 -17.25 1 44.56 160 ASN B CA 1
ATOM 3494 C C . ASN B 1 160 ? 1.401 4.66 -17.047 1 44.56 160 ASN B C 1
ATOM 3496 O O . ASN B 1 160 ? 1.537 3.592 -17.641 1 44.56 160 ASN B O 1
ATOM 3500 N N . GLY B 1 161 ? 2.178 5.078 -16.141 1 39.94 161 GLY B N 1
ATOM 3501 C CA . GLY B 1 161 ? 3.41 4.336 -15.93 1 39.94 161 GLY B CA 1
ATOM 3502 C C . GLY B 1 161 ? 3.186 2.982 -15.281 1 39.94 161 GLY B C 1
ATOM 3503 O O . GLY B 1 161 ? 3.754 1.979 -15.711 1 39.94 161 GLY B O 1
ATOM 3504 N N . VAL B 1 162 ? 2.398 3.025 -14.266 1 44.31 162 VAL B N 1
ATOM 3505 C CA . VAL B 1 162 ? 2.088 1.747 -13.633 1 44.31 162 VAL B CA 1
ATOM 3506 C C . VAL B 1 162 ? 1.343 0.849 -14.617 1 44.31 162 VAL B C 1
ATOM 3508 O O . VAL B 1 162 ? 1.635 -0.344 -14.727 1 44.31 162 VAL B O 1
ATOM 3511 N N . ILE B 1 163 ? 0.481 1.618 -15.219 1 47.72 163 ILE B N 1
ATOM 3512 C CA . ILE B 1 163 ? -0.259 0.875 -16.234 1 47.72 163 ILE B CA 1
ATOM 3513 C C . ILE B 1 163 ? 0.708 0.329 -17.281 1 47.72 163 ILE B C 1
ATOM 3515 O O . ILE B 1 163 ? 0.62 -0.839 -17.672 1 47.72 163 ILE B O 1
ATOM 3519 N N . ALA B 1 164 ? 1.629 1.247 -17.531 1 45.06 164 ALA B N 1
ATOM 3520 C CA . ALA B 1 164 ? 2.594 0.836 -18.562 1 45.06 164 ALA B CA 1
ATOM 3521 C C . ALA B 1 164 ? 3.434 -0.343 -18.062 1 45.06 164 ALA B C 1
ATOM 3523 O O . ALA B 1 164 ? 3.676 -1.29 -18.828 1 45.06 164 ALA B O 1
ATOM 3524 N N . SER B 1 165 ? 3.914 -0.22 -16.891 1 49.78 165 SER B N 1
ATOM 3525 C CA . SER B 1 165 ? 4.707 -1.312 -16.344 1 49.78 165 SER B CA 1
ATOM 3526 C C . SER B 1 165 ? 3.893 -2.596 -16.25 1 49.78 165 SER B C 1
ATOM 3528 O O . SER B 1 165 ? 4.387 -3.678 -16.578 1 49.78 165 SER B O 1
ATOM 3530 N N . GLU B 1 166 ? 2.646 -2.439 -15.781 1 48.97 166 GLU B N 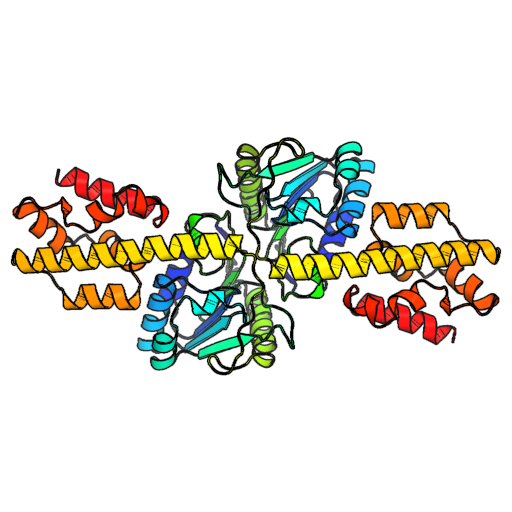1
ATOM 3531 C CA . GLU B 1 166 ? 1.772 -3.607 -15.727 1 48.97 166 GLU B CA 1
ATOM 3532 C C . GLU B 1 166 ? 1.569 -4.207 -17.109 1 48.97 166 GLU B C 1
ATOM 3534 O O . GLU B 1 166 ? 1.61 -5.43 -17.281 1 48.97 166 GLU B O 1
ATOM 3539 N N . ILE B 1 167 ? 1.395 -3.305 -17.984 1 53.69 167 ILE B N 1
ATOM 3540 C CA . ILE B 1 167 ? 1.196 -3.742 -19.359 1 53.69 167 ILE B CA 1
ATOM 3541 C C . ILE B 1 167 ? 2.443 -4.473 -19.859 1 53.69 167 ILE B C 1
ATOM 3543 O O . ILE B 1 167 ? 2.346 -5.52 -20.5 1 53.69 167 ILE B O 1
ATOM 3547 N N . GLU B 1 168 ? 3.588 -3.902 -19.578 1 57.44 168 GLU B N 1
ATOM 3548 C CA . GLU B 1 168 ? 4.844 -4.52 -20 1 57.44 168 GLU B CA 1
ATOM 3549 C C . GLU B 1 168 ? 4.988 -5.922 -19.406 1 57.44 168 GLU B C 1
ATOM 3551 O O . GLU B 1 168 ? 5.336 -6.863 -20.125 1 57.44 168 GLU B O 1
ATOM 3556 N N . LEU B 1 169 ? 4.719 -6.086 -18.266 1 59.03 169 LEU B N 1
ATOM 3557 C CA . LEU B 1 169 ? 4.859 -7.387 -17.625 1 59.03 169 LEU B CA 1
ATOM 3558 C C . LEU B 1 169 ? 3.826 -8.375 -18.141 1 59.03 169 LEU B C 1
ATOM 3560 O O . LEU B 1 169 ? 4.129 -9.555 -18.344 1 59.03 169 LEU B O 1
ATOM 3564 N N . GLU B 1 170 ? 2.66 -7.895 -18.297 1 62.31 170 GLU B N 1
ATOM 3565 C CA . GLU B 1 170 ? 1.629 -8.734 -18.891 1 62.31 170 GLU B CA 1
ATOM 3566 C C . GLU B 1 170 ? 2.045 -9.211 -20.281 1 62.31 170 GLU B C 1
ATOM 3568 O O . GLU B 1 170 ? 1.778 -10.359 -20.656 1 62.31 170 GLU B O 1
ATOM 3573 N N . GLN B 1 171 ? 2.623 -8.289 -21.031 1 68.44 171 GLN B N 1
ATOM 3574 C CA . GLN B 1 171 ? 3.094 -8.656 -22.359 1 68.44 171 GLN B CA 1
ATOM 3575 C C . GLN B 1 171 ? 4.152 -9.75 -22.281 1 68.44 171 GLN B C 1
ATOM 3577 O O . GLN B 1 171 ? 4.137 -10.688 -23.078 1 68.44 171 GLN B O 1
ATOM 3582 N N . ILE B 1 172 ? 5.066 -9.578 -21.375 1 73.81 172 ILE B N 1
ATOM 3583 C CA . ILE B 1 172 ? 6.105 -10.594 -21.219 1 73.81 172 ILE B CA 1
ATOM 3584 C C . ILE B 1 172 ? 5.469 -11.93 -20.828 1 73.81 172 ILE B C 1
ATOM 3586 O O . ILE B 1 172 ? 5.859 -12.977 -21.344 1 73.81 172 ILE B O 1
ATOM 3590 N N . GLU B 1 173 ? 4.488 -11.922 -19.969 1 72.69 173 GLU B N 1
ATOM 3591 C CA . GLU B 1 173 ? 3.809 -13.156 -19.594 1 72.69 173 GLU B CA 1
ATOM 3592 C C . GLU B 1 173 ? 3.104 -13.789 -20.797 1 72.69 173 GLU B C 1
ATOM 3594 O O . GLU B 1 173 ? 3.111 -15.008 -20.953 1 72.69 173 GLU B O 1
ATOM 3599 N N . ASN B 1 174 ? 2.488 -12.938 -21.578 1 75.44 174 ASN B N 1
ATOM 3600 C CA . ASN B 1 174 ? 1.818 -13.453 -22.766 1 75.44 174 ASN B CA 1
ATOM 3601 C C . ASN B 1 174 ? 2.809 -14.094 -23.734 1 75.44 174 ASN B C 1
ATOM 3603 O O . ASN B 1 174 ? 2.51 -15.125 -24.328 1 75.44 174 ASN B O 1
ATOM 3607 N N . GLU B 1 175 ? 3.902 -13.398 -23.891 1 79.69 175 GLU B N 1
ATOM 3608 C CA . GLU B 1 175 ? 4.945 -13.984 -24.734 1 79.69 175 GLU B CA 1
ATOM 3609 C C . GLU B 1 175 ? 5.402 -15.328 -24.172 1 79.69 175 GLU B C 1
ATOM 3611 O O . GLU B 1 175 ? 5.625 -16.281 -24.938 1 79.69 175 GLU B O 1
ATOM 3616 N N . LEU B 1 176 ? 5.547 -15.344 -22.906 1 83.19 176 LEU B N 1
ATOM 3617 C CA . LEU B 1 176 ? 5.906 -16.609 -22.25 1 83.19 176 LEU B CA 1
ATOM 3618 C C . LEU B 1 176 ? 4.84 -17.672 -22.5 1 83.19 176 LEU B C 1
ATOM 3620 O O . LEU B 1 176 ? 5.164 -18.812 -22.812 1 83.19 176 LEU B O 1
ATOM 3624 N N . ARG B 1 177 ? 3.672 -17.266 -22.359 1 82.5 177 ARG B N 1
ATOM 3625 C CA . ARG B 1 177 ? 2.568 -18.188 -22.609 1 82.5 177 ARG B CA 1
ATOM 3626 C C . ARG B 1 177 ? 2.648 -18.766 -24.031 1 82.5 177 ARG B C 1
ATOM 3628 O O . ARG B 1 177 ? 2.555 -19.984 -24.203 1 82.5 177 ARG B O 1
ATOM 3635 N N . ASP B 1 178 ? 2.838 -17.906 -24.984 1 81.56 178 ASP B N 1
ATOM 3636 C CA . ASP B 1 178 ? 2.939 -18.344 -26.359 1 81.56 178 ASP B CA 1
ATOM 3637 C C . ASP B 1 178 ? 4.113 -19.297 -26.562 1 81.56 178 ASP B C 1
ATOM 3639 O O . ASP B 1 178 ? 3.994 -20.297 -27.266 1 81.56 178 ASP B O 1
ATOM 3643 N N . GLU B 1 179 ? 5.215 -18.984 -25.969 1 82.38 179 GLU B N 1
ATOM 3644 C CA . GLU B 1 179 ? 6.391 -19.828 -26.094 1 82.38 179 GLU B CA 1
ATOM 3645 C C . GLU B 1 179 ? 6.152 -21.203 -25.453 1 82.38 179 GLU B C 1
ATOM 3647 O O . GLU B 1 179 ? 6.59 -22.219 -25.984 1 82.38 179 GLU B O 1
ATOM 3652 N N . LEU B 1 180 ? 5.5 -21.188 -24.328 1 82.19 180 LEU B N 1
ATOM 3653 C CA . LEU B 1 180 ? 5.18 -22.453 -23.688 1 82.19 180 LEU B CA 1
ATOM 3654 C C . LEU B 1 180 ? 4.266 -23.297 -24.562 1 82.19 180 LEU B C 1
ATOM 3656 O O . LEU B 1 180 ? 4.5 -24.5 -24.75 1 82.19 180 LEU B O 1
ATOM 3660 N N . LEU B 1 181 ? 3.336 -22.656 -25.156 1 81.44 181 LEU B N 1
ATOM 3661 C CA . LEU B 1 181 ? 2.393 -23.359 -26.016 1 81.44 181 LEU B CA 1
ATOM 3662 C C . LEU B 1 181 ? 3.08 -23.875 -27.281 1 81.44 181 LEU B C 1
ATOM 3664 O O . LEU B 1 181 ? 2.822 -25 -27.719 1 81.44 181 LEU B O 1
ATOM 3668 N N . ASN B 1 182 ? 3.889 -23.062 -27.844 1 82.25 182 ASN B N 1
ATOM 3669 C CA . ASN B 1 182 ? 4.656 -23.5 -29 1 82.25 182 ASN B CA 1
ATOM 3670 C C . ASN B 1 182 ? 5.559 -24.688 -28.672 1 82.25 182 ASN B C 1
ATOM 3672 O O . ASN B 1 182 ? 5.719 -25.594 -29.5 1 82.25 182 ASN B O 1
ATOM 3676 N N . THR B 1 183 ? 6.18 -24.594 -27.547 1 82.44 183 THR B N 1
ATOM 3677 C CA . THR B 1 183 ? 7.043 -25.688 -27.094 1 82.44 183 THR B CA 1
ATOM 3678 C C . THR B 1 183 ? 6.25 -26.984 -26.953 1 82.44 183 THR B C 1
ATOM 3680 O O . THR B 1 183 ? 6.723 -28.047 -27.344 1 82.44 183 THR B O 1
ATOM 3683 N N . LEU B 1 184 ? 5.07 -26.828 -26.391 1 81.94 184 LEU B N 1
ATOM 3684 C CA . LEU B 1 184 ? 4.219 -28 -26.25 1 81.94 184 LEU B CA 1
ATOM 3685 C C . LEU B 1 184 ? 3.832 -28.562 -27.609 1 81.94 184 LEU B C 1
ATOM 3687 O O . LEU B 1 184 ? 3.789 -29.781 -27.797 1 81.94 184 LEU B O 1
ATOM 3691 N N . SER B 1 185 ? 3.547 -27.703 -28.562 1 82.81 185 SER B N 1
ATOM 3692 C CA . SER B 1 185 ? 3.26 -28.141 -29.938 1 82.81 185 SER B CA 1
ATOM 3693 C C . SER B 1 185 ? 4.449 -28.875 -30.531 1 82.81 185 SER B C 1
ATOM 3695 O O . SER B 1 185 ? 4.281 -29.906 -31.203 1 82.81 185 SER B O 1
ATOM 3697 N N . GLU B 1 186 ? 5.621 -28.312 -30.312 1 80.69 186 GLU B N 1
ATOM 3698 C CA . GLU B 1 186 ? 6.836 -28.953 -30.812 1 80.69 186 GLU B CA 1
ATOM 3699 C C . GLU B 1 186 ? 7.039 -30.328 -30.156 1 80.69 186 GLU B C 1
ATOM 3701 O O . GLU B 1 186 ? 7.457 -31.266 -30.828 1 80.69 186 GLU B O 1
ATOM 3706 N N . CYS B 1 187 ? 6.781 -30.406 -28.906 1 81.81 187 CYS B N 1
ATOM 3707 C CA . CYS B 1 187 ? 6.883 -31.688 -28.219 1 81.81 187 CYS B CA 1
ATOM 3708 C C . CYS B 1 187 ? 5.93 -32.719 -28.812 1 81.81 187 CYS B C 1
ATOM 3710 O O . CYS B 1 187 ? 6.281 -33.875 -28.953 1 81.81 187 CYS B O 1
ATOM 3712 N N . LYS B 1 188 ? 4.75 -32.281 -29.141 1 82.19 188 LYS B N 1
ATOM 3713 C CA . LYS B 1 188 ? 3.785 -33.156 -29.781 1 82.19 188 LYS B CA 1
ATOM 3714 C C . LYS B 1 188 ? 4.312 -33.656 -31.141 1 82.19 188 LYS B C 1
ATOM 3716 O O . LYS B 1 188 ? 4.164 -34.812 -31.469 1 82.19 188 LYS B O 1
ATOM 3721 N N . ASN B 1 189 ? 4.867 -32.719 -31.859 1 83.88 189 ASN B N 1
ATOM 3722 C CA . ASN B 1 189 ? 5.426 -33.062 -33.156 1 83.88 189 ASN B CA 1
ATOM 3723 C C . ASN B 1 189 ? 6.551 -34.094 -33.031 1 83.88 189 ASN B C 1
ATOM 3725 O O . ASN B 1 189 ? 6.742 -34.938 -33.938 1 83.88 189 ASN B O 1
ATOM 3729 N N . LEU B 1 190 ? 7.25 -34 -31.922 1 81.31 190 LEU B N 1
ATOM 3730 C CA . LEU B 1 190 ? 8.367 -34.906 -31.672 1 81.31 190 LEU B CA 1
ATOM 3731 C C . LEU B 1 190 ? 7.887 -36.188 -30.984 1 81.31 190 LEU B C 1
ATOM 3733 O O . LEU B 1 190 ? 8.695 -37.031 -30.625 1 81.31 190 LEU B O 1
ATOM 3737 N N . LYS B 1 191 ? 6.559 -36.281 -30.734 1 86.06 191 LYS B N 1
ATOM 3738 C CA . LYS B 1 191 ? 5.898 -37.438 -30.156 1 86.06 191 LYS B CA 1
ATOM 3739 C C . LYS B 1 191 ? 6.395 -37.719 -28.734 1 86.06 191 LYS B C 1
ATOM 3741 O O . LYS B 1 191 ? 6.598 -38.875 -28.344 1 86.06 191 LYS B O 1
ATOM 3746 N N . VAL B 1 192 ? 6.797 -36.625 -28.031 1 79.25 192 VAL B N 1
ATOM 3747 C CA . VAL B 1 192 ? 7.16 -36.75 -26.625 1 79.25 192 VAL B CA 1
ATOM 3748 C C . VAL B 1 192 ? 5.91 -37.062 -25.797 1 79.25 192 VAL B C 1
ATOM 3750 O O . VAL B 1 192 ? 4.895 -36.375 -25.938 1 79.25 192 VAL B O 1
ATOM 3753 N N . LYS B 1 193 ? 5.895 -38.062 -24.938 1 84.44 193 LYS B N 1
ATOM 3754 C CA . LYS B 1 193 ? 4.746 -38.438 -24.109 1 84.44 193 LYS B CA 1
ATOM 3755 C C . LYS B 1 193 ? 4.676 -37.594 -22.844 1 84.44 193 LYS B C 1
ATOM 3757 O O . LYS B 1 193 ? 5.27 -37.938 -21.828 1 84.44 193 LYS B O 1
ATOM 3762 N N . LEU B 1 194 ? 3.939 -36.531 -22.922 1 79.62 194 LEU B N 1
ATOM 3763 C CA . LEU B 1 194 ? 3.689 -35.656 -21.781 1 79.62 194 LEU B CA 1
ATOM 3764 C C . LEU B 1 194 ? 2.205 -35.625 -21.438 1 79.62 194 LEU B C 1
ATOM 3766 O O . LEU B 1 194 ? 1.365 -36.031 -22.25 1 79.62 194 LEU B O 1
ATOM 3770 N N . ASN B 1 195 ? 1.926 -35.281 -20.25 1 78.44 195 ASN B N 1
ATOM 3771 C CA . ASN B 1 195 ? 0.541 -35 -19.891 1 78.44 195 ASN B CA 1
ATOM 3772 C C . ASN B 1 195 ? 0.093 -33.625 -20.422 1 78.44 195 ASN B C 1
ATOM 3774 O O . ASN B 1 195 ? -0.108 -32.688 -19.641 1 78.44 195 ASN B O 1
ATOM 3778 N N . TYR B 1 196 ? -0.211 -33.594 -21.703 1 81.19 196 TYR B N 1
ATOM 3779 C CA . TYR B 1 196 ? -0.491 -32.344 -22.375 1 81.19 196 TYR B CA 1
ATOM 3780 C C . TYR B 1 196 ? -1.74 -31.688 -21.812 1 81.19 196 TYR B C 1
ATOM 3782 O O . TYR B 1 196 ? -1.733 -30.484 -21.5 1 81.19 196 TYR B O 1
ATOM 3790 N N . ASN B 1 197 ? -2.787 -32.438 -21.609 1 79.38 197 ASN B N 1
ATOM 3791 C CA . ASN B 1 197 ? -4.031 -31.891 -21.094 1 79.38 197 ASN B CA 1
ATOM 3792 C C . ASN B 1 197 ? -3.83 -31.281 -19.703 1 79.38 197 ASN B C 1
ATOM 3794 O O . ASN B 1 197 ? -4.375 -30.219 -19.406 1 79.38 197 ASN B O 1
ATOM 3798 N N . GLY B 1 198 ? -3.061 -31.953 -18.875 1 78 198 GLY B N 1
ATOM 3799 C CA . GLY B 1 198 ? -2.752 -31.422 -17.562 1 78 198 GLY B CA 1
ATOM 3800 C C . GLY B 1 198 ? -1.989 -30.109 -17.609 1 78 198 GLY B C 1
ATOM 3801 O O . GLY B 1 198 ? -2.268 -29.203 -16.828 1 78 198 GLY B O 1
ATOM 3802 N N . ILE B 1 199 ? -1.042 -30.078 -18.531 1 79 199 ILE B N 1
ATOM 3803 C CA . ILE B 1 199 ? -0.214 -28.875 -18.641 1 79 199 ILE B CA 1
ATOM 3804 C C . ILE B 1 199 ? -1.055 -27.719 -19.172 1 79 199 ILE B C 1
ATOM 3806 O O . ILE B 1 199 ? -0.95 -26.594 -18.672 1 79 199 ILE B O 1
ATOM 3810 N N . TYR B 1 200 ? -1.932 -28.031 -20.156 1 76.56 200 TYR B N 1
ATOM 3811 C CA . TYR B 1 200 ? -2.828 -27 -20.656 1 76.56 200 TYR B CA 1
ATOM 3812 C C . TYR B 1 200 ? -3.75 -26.484 -19.562 1 76.56 200 TYR B C 1
ATOM 3814 O O . TYR B 1 200 ? -3.98 -25.266 -19.453 1 76.56 200 TYR B O 1
ATOM 3822 N N . ASP B 1 201 ? -4.172 -27.328 -18.719 1 76.06 201 ASP B N 1
ATOM 3823 C CA . ASP B 1 201 ? -5.035 -26.969 -17.594 1 76.06 201 ASP B CA 1
ATOM 3824 C C . ASP B 1 201 ? -4.301 -26.062 -16.609 1 76.06 201 ASP B C 1
ATOM 3826 O O . ASP B 1 201 ? -4.887 -25.125 -16.078 1 76.06 201 ASP B O 1
ATOM 3830 N N . LEU B 1 202 ? -3.08 -26.359 -16.328 1 74.19 202 LEU B N 1
ATOM 3831 C CA . LEU B 1 202 ? -2.266 -25.562 -15.414 1 74.19 202 LEU B CA 1
ATOM 3832 C C . LEU B 1 202 ? -2.07 -24.141 -15.961 1 74.19 202 LEU B C 1
ATOM 3834 O O . LEU B 1 202 ? -2.16 -23.172 -15.211 1 74.19 202 LEU B O 1
ATOM 3838 N N . ILE B 1 203 ? -1.795 -24.125 -17.266 1 75.44 203 ILE B N 1
ATOM 3839 C CA . ILE B 1 203 ? -1.567 -22.828 -17.906 1 75.44 203 ILE B CA 1
ATOM 3840 C C . ILE B 1 203 ? -2.844 -22 -17.828 1 75.44 203 ILE B C 1
ATOM 3842 O O . ILE B 1 203 ? -2.791 -20.781 -17.578 1 75.44 203 ILE B O 1
ATOM 3846 N N . GLU B 1 204 ? -3.953 -22.672 -18.031 1 72.56 204 GLU B N 1
ATOM 3847 C CA . GLU B 1 204 ? -5.238 -21.984 -17.953 1 72.56 204 GLU B CA 1
ATOM 3848 C C . GLU B 1 204 ? -5.527 -21.5 -16.531 1 72.56 204 GLU B C 1
ATOM 3850 O O . GLU B 1 204 ? -6.008 -20.391 -16.328 1 72.56 204 GLU B O 1
ATOM 3855 N N . LYS B 1 205 ? -5.176 -22.266 -15.617 1 68.06 205 LYS B N 1
ATOM 3856 C CA . LYS B 1 205 ? -5.539 -22.016 -14.227 1 68.06 205 LYS B CA 1
ATOM 3857 C C . LYS B 1 205 ? -4.555 -21.062 -13.562 1 68.06 205 LYS B C 1
ATOM 3859 O O . LYS B 1 205 ? -4.957 -20.188 -12.789 1 68.06 205 LYS B O 1
ATOM 3864 N N . TYR B 1 206 ? -3.273 -21.219 -13.789 1 68.06 206 TYR B N 1
ATOM 3865 C CA . TYR B 1 206 ? -2.258 -20.531 -13 1 68.06 206 TYR B CA 1
ATOM 3866 C C . TYR B 1 206 ? -1.452 -19.562 -13.867 1 68.06 206 TYR B C 1
ATOM 3868 O O . TYR B 1 206 ? -0.604 -18.828 -13.359 1 68.06 206 TYR B O 1
ATOM 3876 N N . GLY B 1 207 ? -1.729 -19.547 -15.18 1 70.75 207 GLY B N 1
ATOM 3877 C CA . GLY B 1 207 ? -1.006 -18.672 -16.094 1 70.75 207 GLY B CA 1
ATOM 3878 C C . GLY B 1 207 ? 0.366 -19.203 -16.469 1 70.75 207 GLY B C 1
ATOM 3879 O O . GLY B 1 207 ? 0.769 -20.266 -16.016 1 70.75 207 GLY B O 1
ATOM 3880 N N . ALA B 1 208 ? 1.024 -18.422 -17.281 1 80.44 208 ALA B N 1
ATOM 3881 C CA . ALA B 1 208 ? 2.314 -18.828 -17.812 1 80.44 208 ALA B CA 1
ATOM 3882 C C . ALA B 1 208 ? 3.406 -18.766 -16.75 1 80.44 208 ALA B C 1
ATOM 3884 O O . ALA B 1 208 ? 4.426 -19.453 -16.859 1 80.44 208 ALA B O 1
ATOM 3885 N N . ILE B 1 209 ? 3.184 -17.922 -15.812 1 71.19 209 ILE B N 1
ATOM 3886 C CA . ILE B 1 209 ? 4.172 -17.812 -14.75 1 71.19 209 ILE B CA 1
ATOM 3887 C C . ILE B 1 209 ? 3.951 -18.906 -13.711 1 71.19 209 ILE B C 1
ATOM 3889 O O . ILE B 1 209 ? 4.883 -19.625 -13.344 1 71.19 209 ILE B O 1
ATOM 3893 N N . GLY B 1 210 ? 2.754 -19.125 -13.281 1 71.38 210 GLY B N 1
ATOM 3894 C CA . GLY B 1 210 ? 2.428 -20.078 -12.234 1 71.38 210 GLY B CA 1
ATOM 3895 C C . GLY B 1 210 ? 2.686 -21.531 -12.641 1 71.38 210 GLY B C 1
ATOM 3896 O O . GLY B 1 210 ? 3.059 -22.359 -11.805 1 71.38 210 GLY B O 1
ATOM 3897 N N . THR B 1 211 ? 2.533 -21.875 -13.867 1 77.31 211 THR B N 1
ATOM 3898 C CA . THR B 1 211 ? 2.611 -23.25 -14.344 1 77.31 211 THR B CA 1
ATOM 3899 C C . THR B 1 211 ? 4.035 -23.781 -14.227 1 77.31 211 THR B C 1
ATOM 3901 O O . THR B 1 211 ? 4.277 -24.797 -13.562 1 77.31 211 THR B O 1
ATOM 3904 N N . PRO B 1 212 ? 5.027 -23.078 -14.797 1 80.81 212 PRO B N 1
ATOM 3905 C CA . PRO B 1 212 ? 6.391 -23.578 -14.625 1 80.81 212 PRO B CA 1
ATOM 3906 C C . PRO B 1 212 ? 6.824 -23.625 -13.164 1 80.81 212 PRO B C 1
ATOM 3908 O O . PRO B 1 212 ? 7.52 -24.547 -12.742 1 80.81 212 PRO B O 1
ATOM 3911 N N . LYS B 1 213 ? 6.438 -22.625 -12.461 1 75.81 213 LYS B N 1
ATOM 3912 C CA . LYS B 1 213 ? 6.789 -22.594 -11.039 1 75.81 213 LYS B CA 1
ATOM 3913 C C . LYS B 1 213 ? 6.309 -23.844 -10.328 1 75.81 213 LYS B C 1
ATOM 3915 O O . LYS B 1 213 ? 7.047 -24.438 -9.539 1 75.81 213 LYS B O 1
ATOM 3920 N N . ARG B 1 214 ? 5.117 -24.219 -10.586 1 73.69 214 ARG B N 1
ATOM 3921 C CA . ARG B 1 214 ? 4.508 -25.391 -9.969 1 73.69 214 ARG B CA 1
ATOM 3922 C C . ARG B 1 214 ? 5.18 -26.672 -10.445 1 73.69 214 ARG B C 1
ATOM 3924 O O . ARG B 1 214 ? 5.402 -27.594 -9.656 1 73.69 214 ARG B O 1
ATOM 3931 N N . LEU B 1 215 ? 5.438 -26.766 -11.703 1 77.25 215 LEU B N 1
ATOM 3932 C CA . LEU B 1 215 ? 6 -27.969 -12.289 1 77.25 215 LEU B CA 1
ATOM 3933 C C . LEU B 1 215 ? 7.453 -28.156 -11.867 1 77.25 215 LEU B C 1
ATOM 3935 O O . LEU B 1 215 ? 7.91 -29.297 -11.688 1 77.25 215 LEU B O 1
ATOM 3939 N N . ILE B 1 216 ? 8.125 -27.047 -11.68 1 76.06 216 ILE B N 1
ATOM 3940 C CA . ILE B 1 216 ? 9.531 -27.109 -11.297 1 76.06 216 ILE B CA 1
ATOM 3941 C C . ILE B 1 216 ? 9.648 -27.391 -9.797 1 76.06 216 ILE B C 1
ATOM 3943 O O . ILE B 1 216 ? 10.547 -28.109 -9.367 1 76.06 216 ILE B O 1
ATOM 3947 N N . ALA B 1 217 ? 8.742 -26.812 -9.047 1 65 217 ALA B N 1
ATOM 3948 C CA . ALA B 1 217 ? 8.773 -27.016 -7.602 1 65 217 ALA B CA 1
ATOM 3949 C C . ALA B 1 217 ? 8.445 -28.469 -7.238 1 65 217 ALA B C 1
ATOM 3951 O O . ALA B 1 217 ? 8.945 -28.984 -6.242 1 65 217 ALA B O 1
ATOM 3952 N N . THR B 1 218 ? 7.453 -29.031 -7.844 1 53.91 218 THR B N 1
ATOM 3953 C CA . THR B 1 218 ? 7.02 -30.391 -7.539 1 53.91 218 THR B CA 1
ATOM 3954 C C . THR B 1 218 ? 8.055 -31.406 -8.008 1 53.91 218 THR B C 1
ATOM 3956 O O . THR B 1 218 ? 8 -32.594 -7.625 1 53.91 218 THR B O 1
ATOM 3959 N N . GLY B 1 219 ? 8.898 -31.219 -8.852 1 51.5 219 GLY B N 1
ATOM 3960 C CA . GLY B 1 219 ? 9.586 -32.156 -9.734 1 51.5 219 GLY B CA 1
ATOM 3961 C C . GLY B 1 219 ? 10.234 -33.312 -9 1 51.5 219 GLY B C 1
ATOM 3962 O O . GLY B 1 219 ? 11.148 -33.938 -9.523 1 51.5 219 GLY B O 1
ATOM 3963 N N . VAL B 1 220 ? 10.195 -33.719 -7.891 1 44.75 220 VAL B N 1
ATOM 3964 C CA . VAL B 1 220 ? 10.969 -34.938 -7.906 1 44.75 220 VAL B CA 1
ATOM 3965 C C . VAL B 1 220 ? 10.32 -35.969 -8.852 1 44.75 220 VAL B C 1
ATOM 3967 O O . VAL B 1 220 ? 11.008 -36.594 -9.656 1 44.75 220 VAL B O 1
ATOM 3970 N N . ASP B 1 221 ? 9.195 -36.594 -8.406 1 39.25 221 ASP B N 1
ATOM 3971 C CA . ASP B 1 221 ? 9.031 -37.969 -8.914 1 39.25 221 ASP B CA 1
ATOM 3972 C C . ASP B 1 221 ? 8.492 -37.938 -10.344 1 39.25 221 ASP B C 1
ATOM 3974 O O . ASP B 1 221 ? 9.031 -38.625 -11.219 1 39.25 221 ASP B O 1
ATOM 3978 N N . SER B 1 222 ? 7.164 -37.688 -10.562 1 41.09 222 SER B N 1
ATOM 3979 C CA . SER B 1 222 ? 6.492 -38.094 -11.789 1 41.09 222 SER B CA 1
ATOM 3980 C C . SER B 1 222 ? 6.566 -37 -12.852 1 41.09 222 SER B C 1
ATOM 3982 O O . SER B 1 222 ? 6.617 -37.312 -14.047 1 41.09 222 SER B O 1
ATOM 3984 N N . ILE B 1 223 ? 6.336 -35.656 -12.688 1 46 223 ILE B N 1
ATOM 3985 C CA . ILE B 1 223 ? 6.328 -34.562 -13.656 1 46 223 ILE B CA 1
ATOM 3986 C C . ILE B 1 223 ? 7.742 -34.312 -14.164 1 46 223 ILE B C 1
ATOM 3988 O O . ILE B 1 223 ? 7.93 -33.812 -15.273 1 46 223 ILE B O 1
ATOM 3992 N N . GLN B 1 224 ? 8.758 -34.656 -13.359 1 53.78 224 GLN B N 1
ATOM 3993 C CA . GLN B 1 224 ? 10.172 -34.75 -13.727 1 53.78 224 GLN B CA 1
ATOM 3994 C C . GLN B 1 224 ? 10.375 -35.656 -14.938 1 53.78 224 GLN B C 1
ATOM 3996 O O . GLN B 1 224 ? 11.391 -35.531 -15.625 1 53.78 224 GLN B O 1
ATOM 4001 N N . SER B 1 225 ? 9.102 -36.25 -15.281 1 64.56 225 SER B N 1
ATOM 4002 C CA . SER B 1 225 ? 9.164 -37.188 -16.391 1 64.56 225 SER B CA 1
ATOM 4003 C C . SER B 1 225 ? 9.312 -36.469 -17.719 1 64.56 225 SER B C 1
ATOM 4005 O O . SER B 1 225 ? 10.078 -36.906 -18.594 1 64.56 225 SER B O 1
ATOM 4007 N N . GLY B 1 226 ? 8.75 -35.312 -17.688 1 65.38 226 GLY B N 1
ATOM 4008 C CA . GLY B 1 226 ? 8.859 -34.625 -18.953 1 65.38 226 GLY B CA 1
ATOM 4009 C C . GLY B 1 226 ? 10.258 -34.125 -19.266 1 65.38 226 GLY B C 1
ATOM 4010 O O . GLY B 1 226 ? 10.758 -34.281 -20.375 1 65.38 226 GLY B O 1
ATOM 4011 N N . PHE B 1 227 ? 10.828 -33.688 -18.172 1 71.31 227 PHE B N 1
ATOM 4012 C CA . PHE B 1 227 ? 12.195 -33.219 -18.297 1 71.31 227 PHE B CA 1
ATOM 4013 C C . PHE B 1 227 ? 13.117 -34.312 -18.781 1 71.31 227 PHE B C 1
ATOM 4015 O O . PHE B 1 227 ? 13.891 -34.125 -19.734 1 71.31 227 PHE B O 1
ATOM 4022 N N . VAL B 1 228 ? 13 -35.438 -18.156 1 70.94 228 VAL B N 1
ATOM 4023 C CA . VAL B 1 228 ? 13.844 -36.562 -18.5 1 70.94 228 VAL B CA 1
ATOM 4024 C C . VAL B 1 228 ? 13.555 -37 -19.938 1 70.94 228 VAL B C 1
ATOM 4026 O O . VAL B 1 228 ? 14.477 -37.344 -20.688 1 70.94 228 VAL B O 1
ATOM 4029 N N . LYS B 1 229 ? 12.336 -37.031 -20.297 1 76.69 229 LYS B N 1
ATOM 4030 C CA . LYS B 1 229 ? 11.953 -37.438 -21.641 1 76.69 229 LYS B CA 1
ATOM 4031 C C . LYS B 1 229 ? 12.555 -36.5 -22.688 1 76.69 229 LYS B C 1
ATOM 4033 O O . LYS B 1 229 ? 13 -36.969 -23.75 1 76.69 229 LYS B O 1
ATOM 4038 N N . LEU B 1 230 ? 12.531 -35.281 -22.328 1 75.94 230 LEU B N 1
ATOM 4039 C CA . LEU B 1 230 ? 13.094 -34.312 -23.25 1 75.94 230 LEU B CA 1
ATOM 4040 C C . LEU B 1 230 ? 14.609 -34.406 -23.297 1 75.94 230 LEU B C 1
ATOM 4042 O O . LEU B 1 230 ? 15.227 -34.219 -24.344 1 75.94 230 LEU B O 1
ATOM 4046 N N . TRP B 1 231 ? 15.148 -34.688 -22.188 1 73.69 231 TRP B N 1
ATOM 4047 C CA . TRP B 1 231 ? 16.594 -34.906 -22.125 1 73.69 231 TRP B CA 1
ATOM 4048 C C . TRP B 1 231 ? 17 -36.094 -22.969 1 73.69 231 TRP B C 1
ATOM 4050 O O . TRP B 1 231 ? 18 -36.062 -23.688 1 73.69 231 TRP B O 1
ATOM 4060 N N . GLU B 1 232 ? 16.281 -37.188 -22.969 1 77.62 232 GLU B N 1
ATOM 4061 C CA . GLU B 1 232 ? 16.562 -38.406 -23.703 1 77.62 232 GLU B CA 1
ATOM 4062 C C . GLU B 1 232 ? 16.594 -38.156 -25.203 1 77.62 232 GLU B C 1
ATOM 4064 O O . GLU B 1 232 ? 17.359 -38.812 -25.938 1 77.62 232 GLU B O 1
ATOM 4069 N N . ILE B 1 233 ? 15.805 -37.25 -25.594 1 82.56 233 ILE B N 1
ATOM 4070 C CA . ILE B 1 233 ? 15.75 -37 -27.031 1 82.56 233 ILE B CA 1
ATOM 4071 C C . ILE B 1 233 ? 16.609 -35.781 -27.375 1 82.56 233 ILE B C 1
ATOM 4073 O O . ILE B 1 233 ? 16.469 -35.188 -28.453 1 82.56 233 ILE B O 1
ATOM 4077 N N . LYS B 1 234 ? 17.422 -35.281 -26.359 1 83.75 234 LYS B N 1
ATOM 4078 C CA . LYS B 1 234 ? 18.406 -34.188 -26.516 1 83.75 234 LYS B CA 1
ATOM 4079 C C . LYS B 1 234 ? 17.734 -32.875 -26.875 1 83.75 234 LYS B C 1
ATOM 4081 O O . LYS B 1 234 ? 18.203 -32.156 -27.766 1 83.75 234 LYS B O 1
ATOM 4086 N N . ARG B 1 235 ? 16.547 -32.656 -26.297 1 84.62 235 ARG B N 1
ATOM 4087 C CA . ARG B 1 235 ? 15.828 -31.406 -26.5 1 84.62 235 ARG B CA 1
ATOM 4088 C C . ARG B 1 235 ? 15.555 -30.703 -25.172 1 84.62 235 ARG B C 1
ATOM 4090 O O . ARG B 1 235 ? 14.422 -30.328 -24.891 1 84.62 235 ARG B O 1
ATOM 4097 N N . LEU B 1 236 ? 16.609 -30.516 -24.438 1 81.44 236 LEU B N 1
ATOM 4098 C CA . LEU B 1 236 ? 16.5 -29.828 -23.156 1 81.44 236 LEU B CA 1
ATOM 4099 C C . LEU B 1 236 ? 16.047 -28.375 -23.359 1 81.44 236 LEU B C 1
ATOM 4101 O O . LEU B 1 236 ? 15.508 -27.766 -22.438 1 81.44 236 LEU B O 1
ATOM 4105 N N . ASP B 1 237 ? 16.219 -27.953 -24.562 1 82.44 237 ASP B N 1
ATOM 4106 C CA . ASP B 1 237 ? 15.82 -26.594 -24.906 1 82.44 237 ASP B CA 1
ATOM 4107 C C . ASP B 1 237 ? 14.297 -26.438 -24.828 1 82.44 237 ASP B C 1
ATOM 4109 O O . ASP B 1 237 ? 13.797 -25.312 -24.719 1 82.44 237 ASP B O 1
ATOM 4113 N N . LEU B 1 238 ? 13.562 -27.578 -24.797 1 80.62 238 LEU B N 1
ATOM 4114 C CA . LEU B 1 238 ? 12.109 -27.547 -24.797 1 80.62 238 LEU B CA 1
ATOM 4115 C C . LEU B 1 238 ? 11.562 -27.688 -23.375 1 80.62 238 LEU B C 1
ATOM 4117 O O . LEU B 1 238 ? 10.344 -27.703 -23.172 1 80.62 238 LEU B O 1
ATOM 4121 N N . THR B 1 239 ? 12.422 -27.797 -22.422 1 82.44 239 THR B N 1
ATOM 4122 C CA . THR B 1 239 ? 11.953 -27.875 -21.047 1 82.44 239 THR B CA 1
ATOM 4123 C C . THR B 1 239 ? 11.492 -26.516 -20.547 1 82.44 239 THR B C 1
ATOM 4125 O O . THR B 1 239 ? 11.977 -25.484 -21.016 1 82.44 239 THR B O 1
ATOM 4128 N N . PHE B 1 240 ? 10.531 -26.562 -19.641 1 81.88 240 PHE B N 1
ATOM 4129 C CA . PHE B 1 240 ? 10.078 -25.312 -19.047 1 81.88 240 PHE B CA 1
ATOM 4130 C C . PHE B 1 240 ? 11.211 -24.625 -18.297 1 81.88 240 PHE B C 1
ATOM 4132 O O . PHE B 1 240 ? 11.281 -23.391 -18.281 1 81.88 240 PHE B O 1
ATOM 4139 N N . GLU B 1 241 ? 12.109 -25.438 -17.766 1 77 241 GLU B N 1
ATOM 4140 C CA . GLU B 1 241 ? 13.289 -24.875 -17.109 1 77 241 GLU B CA 1
ATOM 4141 C C . GLU B 1 241 ? 14.125 -24.047 -18.078 1 77 241 GLU B C 1
ATOM 4143 O O . GLU B 1 241 ? 14.508 -22.922 -17.75 1 77 241 GLU B O 1
ATOM 4148 N N . ALA B 1 242 ? 14.367 -24.578 -19.234 1 81 242 ALA B N 1
ATOM 4149 C CA . ALA B 1 242 ? 15.172 -23.875 -20.234 1 81 242 ALA B CA 1
ATOM 4150 C C . ALA B 1 242 ? 14.469 -22.594 -20.703 1 81 242 ALA B C 1
ATOM 4152 O O . ALA B 1 242 ? 15.125 -21.578 -20.938 1 81 242 ALA B O 1
ATOM 4153 N N . ILE B 1 243 ? 13.195 -22.672 -20.781 1 82.5 243 ILE B N 1
ATOM 4154 C CA . ILE B 1 243 ? 12.422 -21.562 -21.297 1 82.5 243 ILE B CA 1
ATOM 4155 C C . ILE B 1 243 ? 12.453 -20.406 -20.312 1 82.5 243 ILE B C 1
ATOM 4157 O O . ILE B 1 243 ? 12.727 -19.266 -20.672 1 82.5 243 ILE B O 1
ATOM 4161 N N . ILE B 1 244 ? 12.258 -20.703 -19.016 1 85.81 244 ILE B N 1
ATOM 4162 C CA . ILE B 1 244 ? 12.125 -19.625 -18.047 1 85.81 244 ILE B CA 1
ATOM 4163 C C . ILE B 1 244 ? 13.492 -19.016 -17.766 1 85.81 244 ILE B C 1
ATOM 4165 O O . ILE B 1 244 ? 13.586 -17.922 -17.203 1 85.81 244 ILE B O 1
ATOM 4169 N N . LEU B 1 245 ? 14.562 -19.672 -18.188 1 81.19 245 LEU B N 1
ATOM 4170 C CA . LEU B 1 245 ? 15.914 -19.188 -17.953 1 81.19 245 LEU B CA 1
ATOM 4171 C C . LEU B 1 245 ? 16.359 -18.234 -19.062 1 81.19 2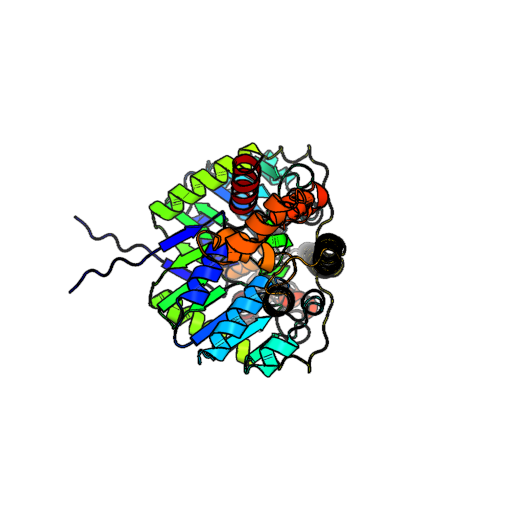45 LEU B C 1
ATOM 4173 O O . LEU B 1 245 ? 17.422 -17.625 -18.969 1 81.19 245 LEU B O 1
ATOM 4177 N N . LYS B 1 246 ? 15.555 -18.094 -20.094 1 79.19 246 LYS B N 1
ATOM 4178 C CA . LYS B 1 246 ? 15.828 -17.047 -21.094 1 79.19 246 LYS B CA 1
ATOM 4179 C C . LYS B 1 246 ? 15.789 -15.664 -20.453 1 79.19 246 LYS B C 1
ATOM 4181 O O . LYS B 1 246 ? 14.953 -15.398 -19.578 1 79.19 246 LYS B O 1
ATOM 4186 N N . ASP B 1 247 ? 16.562 -14.781 -20.859 1 78.44 247 ASP B N 1
ATOM 4187 C CA . ASP B 1 247 ? 16.766 -13.477 -20.234 1 78.44 247 ASP B CA 1
ATOM 4188 C C . ASP B 1 247 ? 15.461 -12.688 -20.188 1 78.44 247 ASP B C 1
ATOM 4190 O O . ASP B 1 247 ? 15.18 -12.008 -19.188 1 78.44 247 ASP B O 1
ATOM 4194 N N . LYS B 1 248 ? 14.711 -12.852 -21.172 1 77.25 248 LYS B N 1
ATOM 4195 C CA . LYS B 1 248 ? 13.5 -12.047 -21.281 1 77.25 248 LYS B CA 1
ATOM 4196 C C . LYS B 1 248 ? 12.445 -12.492 -20.266 1 77.25 248 LYS B C 1
ATOM 4198 O O . LYS B 1 248 ? 11.555 -11.727 -19.906 1 77.25 248 LYS B O 1
ATOM 4203 N N . TYR B 1 249 ? 12.539 -13.695 -19.797 1 80.62 249 TYR B N 1
ATOM 4204 C CA . TYR B 1 249 ? 11.469 -14.203 -18.938 1 80.62 249 TYR B CA 1
ATOM 4205 C C . TYR B 1 249 ? 11.914 -14.258 -17.484 1 80.62 249 TYR B C 1
ATOM 4207 O O . TYR B 1 249 ? 11.086 -14.375 -16.578 1 80.62 249 TYR B O 1
ATOM 4215 N N . LYS B 1 250 ? 13.219 -14.125 -17.141 1 75.31 250 LYS B N 1
ATOM 4216 C CA . LYS B 1 250 ? 13.766 -14.297 -15.805 1 75.31 250 LYS B CA 1
ATOM 4217 C C . LYS B 1 250 ? 13.133 -13.312 -14.82 1 75.31 250 LYS B C 1
ATOM 4219 O O . LYS B 1 250 ? 12.938 -13.641 -13.648 1 75.31 250 LYS B O 1
ATOM 4224 N N . ILE B 1 251 ? 12.781 -12.242 -15.344 1 69.75 251 ILE B N 1
ATOM 4225 C CA . ILE B 1 251 ? 12.266 -11.164 -14.508 1 69.75 251 ILE B CA 1
ATOM 4226 C C . ILE B 1 251 ? 10.922 -11.57 -13.914 1 69.75 251 ILE B C 1
ATOM 4228 O O . ILE B 1 251 ? 10.484 -11 -12.906 1 69.75 251 ILE B O 1
ATOM 4232 N N . LEU B 1 252 ? 10.219 -12.531 -14.508 1 72.12 252 LEU B N 1
ATOM 4233 C CA . LEU B 1 252 ? 8.875 -12.938 -14.109 1 72.12 252 LEU B CA 1
ATOM 4234 C C . LEU B 1 252 ? 8.938 -13.961 -12.977 1 72.12 252 LEU B C 1
ATOM 4236 O O . LEU B 1 252 ? 7.898 -14.375 -12.453 1 72.12 252 LEU B O 1
ATOM 4240 N N . PHE B 1 253 ? 10.18 -14.359 -12.539 1 74.25 253 PHE B N 1
ATOM 4241 C CA . PHE B 1 253 ? 10.305 -15.461 -11.594 1 74.25 253 PHE B CA 1
ATOM 4242 C C . PHE B 1 253 ? 11.219 -15.078 -10.43 1 74.25 253 PHE B C 1
ATOM 4244 O O . PHE B 1 253 ? 12.156 -14.289 -10.602 1 74.25 253 PHE B O 1
ATOM 4251 N N . ASP B 1 254 ? 10.898 -15.609 -9.281 1 67.62 254 ASP B N 1
ATOM 4252 C CA . ASP B 1 254 ? 11.727 -15.367 -8.109 1 67.62 254 ASP B CA 1
ATOM 4253 C C . ASP B 1 254 ? 13.039 -16.156 -8.188 1 67.62 254 ASP B C 1
ATOM 4255 O O . ASP B 1 254 ? 13.156 -17.094 -8.977 1 67.62 254 ASP B O 1
ATOM 4259 N N . ASP B 1 255 ? 13.906 -15.805 -7.336 1 69.81 255 ASP B N 1
ATOM 4260 C CA . ASP B 1 255 ? 15.242 -16.406 -7.355 1 69.81 255 ASP B CA 1
ATOM 4261 C C . ASP B 1 255 ? 15.18 -17.906 -7.078 1 69.81 255 ASP B C 1
ATOM 4263 O O . ASP B 1 255 ? 15.945 -18.672 -7.648 1 69.81 255 ASP B O 1
ATOM 4267 N N . ASN B 1 256 ? 14.312 -18.266 -6.238 1 71.31 256 ASN B N 1
ATOM 4268 C CA . ASN B 1 256 ? 14.203 -19.688 -5.906 1 71.31 256 ASN B CA 1
ATOM 4269 C C . ASN B 1 256 ? 13.836 -20.516 -7.129 1 71.31 256 ASN B C 1
ATOM 4271 O O . ASN B 1 256 ? 14.438 -21.578 -7.371 1 71.31 256 ASN B O 1
ATOM 4275 N N . THR B 1 257 ? 12.867 -20.031 -7.828 1 77.31 257 THR B N 1
ATOM 4276 C CA . THR B 1 257 ? 12.43 -20.734 -9.023 1 77.31 257 THR B CA 1
ATOM 4277 C C . THR B 1 257 ? 13.555 -20.797 -10.055 1 77.31 257 THR B C 1
ATOM 4279 O O . THR B 1 257 ? 13.789 -21.844 -10.672 1 77.31 257 THR B O 1
ATOM 4282 N N . ILE B 1 258 ? 14.273 -19.734 -10.25 1 78.5 258 ILE B N 1
ATOM 4283 C CA . ILE B 1 258 ? 15.359 -19.656 -11.227 1 78.5 258 ILE B CA 1
ATOM 4284 C C . ILE B 1 258 ? 16.484 -20.609 -10.828 1 78.5 258 ILE B C 1
ATOM 4286 O O . ILE B 1 258 ? 17 -21.359 -11.664 1 78.5 258 ILE B O 1
ATOM 4290 N N . ASN B 1 259 ? 16.75 -20.594 -9.602 1 79.44 259 ASN B N 1
ATOM 4291 C CA . ASN B 1 259 ? 17.812 -21.453 -9.109 1 79.44 259 ASN B CA 1
ATOM 4292 C C . ASN B 1 259 ? 17.469 -22.938 -9.273 1 79.44 259 ASN B C 1
ATOM 4294 O O . ASN B 1 259 ? 18.328 -23.75 -9.625 1 79.44 259 ASN B O 1
ATOM 4298 N N . GLU B 1 260 ? 16.266 -23.234 -9 1 79.44 260 GLU B N 1
ATOM 4299 C CA . GLU B 1 260 ? 15.836 -24.625 -9.172 1 79.44 260 GLU B CA 1
ATOM 4300 C C . GLU B 1 260 ? 15.914 -25.047 -10.633 1 79.44 260 GLU B C 1
ATOM 4302 O O . GLU B 1 260 ? 16.312 -26.172 -10.945 1 79.44 260 GLU B O 1
ATOM 4307 N N . ALA B 1 261 ? 15.508 -24.203 -11.492 1 81.38 261 ALA B N 1
ATOM 4308 C CA . ALA B 1 261 ? 15.57 -24.484 -12.922 1 81.38 261 ALA B CA 1
ATOM 4309 C C . ALA B 1 261 ? 17.016 -24.688 -13.375 1 81.38 261 ALA B C 1
ATOM 4311 O O . ALA B 1 261 ? 17.312 -25.641 -14.109 1 81.38 261 ALA B O 1
ATOM 4312 N N . LEU B 1 262 ? 17.875 -23.844 -12.883 1 81.5 262 LEU B N 1
ATOM 4313 C CA . LEU B 1 262 ? 19.297 -23.953 -13.211 1 81.5 262 LEU B CA 1
ATOM 4314 C C . LEU B 1 262 ? 19.891 -25.25 -12.703 1 81.5 262 LEU B C 1
ATOM 4316 O O . LEU B 1 262 ? 20.641 -25.922 -13.422 1 81.5 262 LEU B O 1
ATOM 4320 N N . LYS B 1 263 ? 19.562 -25.547 -11.547 1 81.5 263 LYS B N 1
ATOM 4321 C CA . LYS B 1 263 ? 20.047 -26.797 -10.953 1 81.5 263 LYS B CA 1
ATOM 4322 C C . LYS B 1 263 ? 19.625 -28 -11.789 1 81.5 263 LYS B C 1
ATOM 4324 O O . LYS B 1 263 ? 20.422 -28.922 -12.008 1 81.5 263 LYS B O 1
ATOM 4329 N N . ARG B 1 264 ? 18.422 -28.047 -12.219 1 79.31 264 ARG B N 1
ATOM 4330 C CA . ARG B 1 264 ? 17.891 -29.172 -13 1 79.31 264 ARG B CA 1
ATOM 4331 C C . ARG B 1 264 ? 18.594 -29.266 -14.352 1 79.31 264 ARG B C 1
ATOM 4333 O O . ARG B 1 264 ? 18.953 -30.359 -14.789 1 79.31 264 ARG B O 1
ATOM 4340 N N . ILE B 1 265 ? 18.766 -28.172 -14.945 1 80.56 265 ILE B N 1
ATOM 4341 C CA . ILE B 1 265 ? 19.422 -28.156 -16.25 1 80.56 265 ILE B CA 1
ATOM 4342 C C . ILE B 1 265 ? 20.875 -28.594 -16.109 1 80.56 265 ILE B C 1
ATOM 4344 O O . ILE B 1 265 ? 21.375 -29.359 -16.922 1 80.56 265 ILE B O 1
ATOM 4348 N N . ASP B 1 266 ? 21.484 -28.062 -15.047 1 80.44 266 ASP B N 1
ATOM 4349 C CA . ASP B 1 266 ? 22.906 -28.344 -14.828 1 80.44 266 ASP B CA 1
ATOM 4350 C C . ASP B 1 266 ? 23.109 -29.828 -14.516 1 80.44 266 ASP B C 1
ATOM 4352 O O . ASP B 1 266 ? 24.156 -30.391 -14.836 1 80.44 266 ASP B O 1
ATOM 4356 N N . LYS B 1 267 ? 22.156 -30.438 -13.852 1 78.44 267 LYS B N 1
ATOM 4357 C CA . LYS B 1 267 ? 22.25 -31.844 -13.508 1 78.44 267 LYS B CA 1
ATOM 4358 C C . LYS B 1 267 ? 22.219 -32.719 -14.758 1 78.44 267 LYS B C 1
ATOM 4360 O O . LYS B 1 267 ? 22.766 -33.812 -14.773 1 78.44 267 LYS B O 1
ATOM 4365 N N . PHE B 1 268 ? 21.484 -32.25 -15.742 1 67.56 268 PHE B N 1
ATOM 4366 C CA . PHE B 1 268 ? 21.281 -33.094 -16.906 1 67.56 268 PHE B CA 1
ATOM 4367 C C . PHE B 1 268 ? 22.078 -32.594 -18.094 1 67.56 268 PHE B C 1
ATOM 4369 O O . PHE B 1 268 ? 22.047 -33.188 -19.188 1 67.56 268 PHE B O 1
ATOM 4376 N N . LYS B 1 269 ? 22.766 -31.453 -17.812 1 65.44 269 LYS B N 1
ATOM 4377 C CA . LYS B 1 269 ? 23.734 -31.062 -18.844 1 65.44 269 LYS B CA 1
ATOM 4378 C C . LYS B 1 269 ? 24.938 -32 -18.859 1 65.44 269 LYS B C 1
ATOM 4380 O O . LYS B 1 269 ? 25.375 -32.469 -17.812 1 65.44 269 LYS B O 1
#

pLDDT: mean 81.55, std 14.77, range [24.27, 98.81]

Nearest PDB structures (foldseek):
  5qhm-assembly1_A  TM=8.421E-01  e=4.807E-11  Homo sapiens
  6ehi-assembly5_J  TM=8.441E-01  e=1.535E-10  Helicobacter pylori
  4ggj-assembly1_A  TM=7.606E-01  e=1.280E-08  Mus musculus
  5bpd-assembly1_C  TM=7.579E-01  e=1.783E-08  Pyrococcus furiosus
  5bpd-assembly1_D  TM=7.563E-01  e=2.105E-08  Pyrococcus furiosus